Protein 5Z9O (pdb70)

B-factor: mean 49.17, std 25.14, range [20.51, 540.64]

Foldseek 3Di:
DDPPLVCQAVLQQFPAKEKEQECVRDIDIRDDDDHQKYKYQVDDQDLVQQQQAVCARVLLCLLVVRMDMDHFLLNSLLGRLQGCRHSVHDNSRHVDADDDDDVQLCQQADVLSDPAFFAADPVRQAPRVVRNLVVLLLQVLQQVDDAAFEEEEEACALPSNVVCCVVPVNYQYEYEDLDPVSQVSLVCCVPVPVSVRRYDYDNDDLLPPDQAAGLEYEYGADLQQQALVCLLVVLLSVLSRYDAQGKYKYKFKEFQVAKDDRPNCCVYPRPNGIHGHPVSNCVSNVSSQKDFQDKDWDLLSRLSSLVSSLVSLVVCVVVVCVVPPSSVSSSVNSVSSSVSSCSVNSRMIMMITIITNDDHQVVHDPDCPSSDD/DVLVCQAVLQQFPAKEKEQECVRDIDIRHDDDHQKYKYQVDDQDLVQQQQAVCARVLLCLLVVRMDMDHFLLNSLLGRLQGCRHSVHDNSRHNHAVQFDDDDVQLCQQADVQSDPAFFADDPVRDAPRVVRNLVVLLLQVLQQVDDAAFEEEEEACALPSNVVCCVPPVNHQYEYEHLDPVSQVSVVCCVPVPVSVRRYDYDNDDLLPPDQAAGLEYEYGADLQQQALVCLLVVLLSVLRRYDAQGKYKYKFKEFQVAKGDRRNCCVHPRPNGIHGHPVSNVVSNVSSQKDFQDKDWDLLRRLSSLVSSLVSLVVCVVVVCVSTPSSVSSSVNSVSSSVSSCSVNSRMIMMITIITNDPHQVVHDPDCPSSD

Secondary structure (DSSP, 8-state):
--HHHHHHHHHTS-SS-EEEE-TTS-EEEESSS--S-EEEESSPPPHHHHHH-HHHHHHHHHHTTSEEEES-HHHHHHHHHT-TTSTTT-GGG--------HHHHHHHS-TT---S-----TT-SS-HHHHHHHHHHHHHHHT---TT-EEEEES-TTSHHHHHHHHHH--EEEEEES-HHHHTTTHHHHHHS-GGGTEEEEES-TT--TT--EEEEEEES-GGGT-GGGHHHHHHHHHHHEEEEEEEEEEEEEBTT--B--HHHHHHT-TT--B-BHHHHHHHHHHTT-EEEEEEE-HHHHHHHHHHHHHHHHHTHHHHHHHS-HHHHHHHHHHHHHHHHHHHTTSSEEEEEEEESSSTTTTS-SSGGGG--/-HHHHHHHHTS-SS-EEEE-TTS-EEEESSS--S-EEEESSPPPHHHHHH-HHHHHHHHHHTTSEEEES-HHHHHHHHHT-TTSTTT-GGG-S--------HHHHHHHS-TT---S-----TT-SS-HHHHHHHHHHHHHHHT---TT-EEEEES-TTSHHHHHHHHHH--EEEEEES-HHHHTTTHHHHHHSS-TTTEEEEES-TT--TT--EEEEEEES-GGGT-GGGHHHHHHHHHHHEEEEEEEEEEEEEBTT--B--HHHHHHT-TT--B-BHHHHHHHHHHTT-EEEEEEE-HHHHHHHHHHHHHHHHHTHHHHHHHS-HHHHHHHHHHHHHHHHHHHTTSSEEEEEEEESSSTTTTS-SSGGGG-

InterPro domains:
  IPR003333 Cyclopropane mycolic acid synthase [PIRSF003085] (21-379)
  IPR029063 S-adenosyl-L-methionine-dependent methyltransferase superfamily [G3DSA:3.40.50.150] (97-375)
  IPR029063 S-adenosyl-L-methionine-dependent methyltransferase superfamily [SSF53335] (113-375)
  IPR050723 Cyclopropane Fatty Acid Synthase/Methyltransferase [PTHR43667] (46-376)
  IPR057206 Domain of unknown function DUF7884 [PF25371] (6-93)

Structure (mmCIF, N/CA/C/O backbone):
data_5Z9O
#
_entry.id   5Z9O
#
_cell.length_a   120.982
_cell.length_b   120.982
_cell.length_c   163.487
_cell.angle_alpha   90.00
_cell.angle_beta   90.00
_cell.angle_gamma   120.00
#
_symmetry.space_group_name_H-M   'P 61'
#
loop_
_entity.id
_entity.type
_entity.pdbx_description
1 polymer 'Cyclopropane-fatty-acyl-phospholipid synthase'
2 non-polymer 'CARBONATE ION'
3 non-polymer L-ALPHA-PHOSPHATIDYL-BETA-OLEOYL-GAMMA-PALMITOYL-PHOSPHATIDYLETHANOLAMINE
4 water water
#
loop_
_atom_site.group_PDB
_atom_site.id
_atom_site.type_symbol
_atom_site.label_atom_id
_atom_site.label_alt_id
_atom_site.label_comp_id
_atom_site.label_asym_id
_atom_site.label_entity_id
_atom_site.label_seq_id
_atom_site.pdbx_PDB_ins_code
_atom_site.Cartn_x
_atom_site.Cartn_y
_atom_site.Cartn_z
_atom_site.occupancy
_atom_site.B_iso_or_equiv
_atom_site.auth_seq_id
_atom_site.auth_comp_id
_atom_site.auth_asym_id
_atom_site.auth_atom_id
_atom_site.pdbx_PDB_model_num
ATOM 1 N N . LEU A 1 2 ? 56.323 26.076 25.615 1.00 81.47 2 LEU A N 1
ATOM 2 C CA . LEU A 1 2 ? 55.547 25.788 24.384 1.00 87.31 2 LEU A CA 1
ATOM 3 C C . LEU A 1 2 ? 56.503 25.501 23.213 1.00 89.55 2 LEU A C 1
ATOM 4 O O . LEU A 1 2 ? 57.127 24.430 23.177 1.00 111.44 2 LEU A O 1
ATOM 9 N N . GLU A 1 3 ? 56.636 26.446 22.279 1.00 62.17 3 GLU A N 1
ATOM 10 C CA . GLU A 1 3 ? 57.492 26.271 21.134 1.00 57.32 3 GLU A CA 1
ATOM 11 C C . GLU A 1 3 ? 58.316 27.495 20.803 1.00 56.55 3 GLU A C 1
ATOM 12 O O . GLU A 1 3 ? 57.855 28.556 20.327 1.00 54.92 3 GLU A O 1
ATOM 18 N N . LYS A 1 4 ? 59.583 27.302 21.068 1.00 55.04 4 LYS A N 1
ATOM 19 C CA . LYS A 1 4 ? 60.605 28.167 20.564 1.00 53.69 4 LYS A CA 1
ATOM 20 C C . LYS A 1 4 ? 60.573 28.224 19.030 1.00 50.67 4 LYS A C 1
ATOM 21 O O . LYS A 1 4 ? 60.851 29.269 18.448 1.00 49.03 4 LYS A O 1
ATOM 27 N N . THR A 1 5 ? 60.214 27.111 18.395 1.00 46.85 5 THR A N 1
ATOM 28 C CA . THR A 1 5 ? 60.050 27.039 16.939 1.00 48.73 5 THR A CA 1
ATOM 29 C C . THR A 1 5 ? 58.960 27.973 16.440 1.00 46.24 5 THR A C 1
ATOM 30 O O . THR A 1 5 ? 59.145 28.633 15.411 1.00 48.22 5 THR A O 1
ATOM 34 N N . PHE A 1 6 ? 57.835 28.003 17.160 1.00 43.21 6 PHE A N 1
ATOM 35 C CA . PHE A 1 6 ? 56.701 28.826 16.781 1.00 41.13 6 PHE A CA 1
ATOM 36 C C . PHE A 1 6 ? 57.033 30.305 16.976 1.00 40.52 6 PHE A C 1
ATOM 37 O O . PHE A 1 6 ? 56.705 31.115 16.093 1.00 37.73 6 PHE A O 1
ATOM 45 N N . TYR A 1 7 ? 57.686 30.635 18.092 1.00 33.69 7 TYR A N 1
ATOM 46 C CA . TYR A 1 7 ? 58.103 32.002 18.329 1.00 35.22 7 TYR A CA 1
ATOM 47 C C . TYR A 1 7 ? 59.149 32.511 17.324 1.00 37.62 7 TYR A C 1
ATOM 48 O O . TYR A 1 7 ? 59.075 33.666 16.887 1.00 37.13 7 TYR A O 1
ATOM 57 N N . LYS A 1 8 ? 60.110 31.654 16.973 1.00 40.02 8 LYS A N 1
ATOM 58 C CA . LYS A 1 8 ? 61.135 31.993 15.991 1.00 43.65 8 LYS A CA 1
ATOM 59 C C . LYS A 1 8 ? 60.476 32.217 14.624 1.00 42.33 8 LYS A C 1
ATOM 60 O O . LYS A 1 8 ? 60.795 33.198 13.929 1.00 38.66 8 LYS A O 1
ATOM 66 N N . MET A 1 9 ? 59.543 31.333 14.262 1.00 42.52 9 MET A N 1
ATOM 67 C CA . MET A 1 9 ? 58.816 31.466 12.998 1.00 43.58 9 MET A CA 1
ATOM 68 C C . MET A 1 9 ? 58.123 32.827 12.953 1.00 43.02 9 MET A C 1
ATOM 69 O O . MET A 1 9 ? 58.227 33.535 11.967 1.00 47.25 9 MET A O 1
ATOM 74 N N . MET A 1 10 ? 57.456 33.195 14.044 1.00 39.34 10 MET A N 1
ATOM 75 C CA . MET A 1 10 ? 56.702 34.421 14.110 1.00 35.78 10 MET A CA 1
ATOM 76 C C . MET A 1 10 ? 57.620 35.662 14.102 1.00 37.39 10 MET A C 1
ATOM 77 O O . MET A 1 10 ? 57.446 36.564 13.261 1.00 38.03 10 MET A O 1
ATOM 82 N N . LEU A 1 11 ? 58.595 35.697 15.012 1.00 32.90 11 LEU A N 1
ATOM 83 C CA . LEU A 1 11 ? 59.392 36.893 15.222 1.00 29.23 11 LEU A CA 1
ATOM 84 C C . LEU A 1 11 ? 60.446 37.085 14.152 1.00 29.33 11 LEU A C 1
ATOM 85 O O . LEU A 1 11 ? 60.755 38.218 13.774 1.00 31.50 11 LEU A O 1
ATOM 90 N N . SER A 1 12 ? 60.987 35.997 13.631 1.00 28.25 12 SER A N 1
ATOM 91 C CA . SER A 1 12 ? 62.038 36.145 12.633 1.00 29.22 12 SER A CA 1
ATOM 92 C C . SER A 1 12 ? 61.493 36.538 11.251 1.00 30.27 12 SER A C 1
ATOM 93 O O . SER A 1 12 ? 62.272 36.901 10.366 1.00 28.95 12 SER A O 1
ATOM 96 N N . LYS A 1 13 ? 60.174 36.469 11.072 1.00 32.22 13 LYS A N 1
ATOM 97 C CA . LYS A 1 13 ? 59.561 36.812 9.781 1.00 36.49 13 LYS A CA 1
ATOM 98 C C . LYS A 1 13 ? 58.747 38.130 9.915 1.00 35.83 13 LYS A C 1
ATOM 99 O O . LYS A 1 13 ? 58.113 38.592 8.957 1.00 36.48 13 LYS A O 1
ATOM 105 N N . SER A 1 14 ? 58.792 38.739 11.099 1.00 31.91 14 SER A N 1
ATOM 106 C CA . SER A 1 14 ? 57.957 39.890 11.418 1.00 32.64 14 SER A CA 1
ATOM 107 C C . SER A 1 14 ? 58.508 41.280 11.102 1.00 33.00 14 SER A C 1
ATOM 108 O O . SER A 1 14 ? 57.729 42.223 10.975 1.00 33.19 14 SER A O 1
ATOM 111 N N . PHE A 1 15 ? 59.826 41.438 11.012 1.00 31.76 15 PHE A N 1
ATOM 112 C CA . PHE A 1 15 ? 60.397 42.790 10.966 1.00 30.02 15 PHE A CA 1
ATOM 113 C C . PHE A 1 15 ? 61.368 42.987 9.816 1.00 30.01 15 PHE A C 1
ATOM 114 O O . PHE A 1 15 ? 62.123 42.083 9.511 1.00 31.38 15 PHE A O 1
ATOM 122 N N . PRO A 1 16 ? 61.336 44.157 9.154 1.00 28.85 16 PRO A N 1
ATOM 123 C CA . PRO A 1 16 ? 62.304 44.358 8.076 1.00 29.47 16 PRO A CA 1
ATOM 124 C C . PRO A 1 16 ? 63.652 44.899 8.579 1.00 30.93 16 PRO A C 1
ATOM 125 O O . PRO A 1 16 ? 64.460 45.394 7.796 1.00 38.07 16 PRO A O 1
ATOM 129 N N .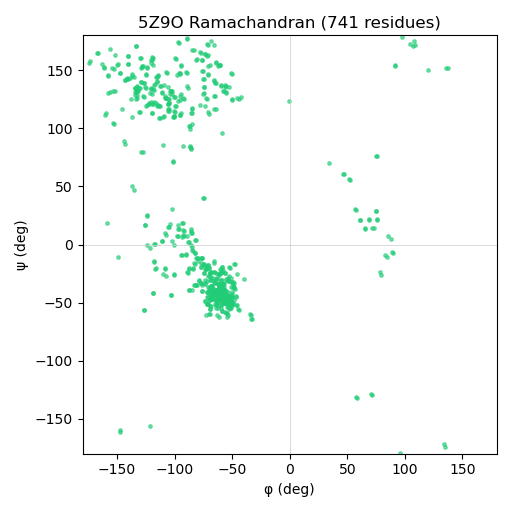 PHE A 1 17 ? 63.866 44.854 9.880 1.00 29.10 17 PHE A N 1
ATOM 130 C CA . PHE A 1 17 ? 65.088 45.353 10.489 1.00 30.10 17 PHE A CA 1
ATOM 131 C C . PHE A 1 17 ? 65.482 44.384 11.610 1.00 29.62 17 PHE A C 1
ATOM 132 O O . PHE A 1 17 ? 64.659 43.590 12.034 1.00 30.38 17 PHE A O 1
ATOM 140 N N . PRO A 1 18 ? 66.745 44.428 12.080 1.00 31.27 18 PRO A N 1
ATOM 141 C CA . PRO A 1 18 ? 67.088 43.462 13.130 1.00 32.42 18 PRO A CA 1
ATOM 142 C C . PRO A 1 18 ? 66.399 43.822 14.445 1.00 33.56 18 PRO A C 1
ATOM 143 O O . PRO A 1 18 ? 66.211 45.004 14.726 1.00 35.49 18 PRO A O 1
ATOM 147 N N . VAL A 1 19 ? 66.023 42.804 15.210 1.00 31.91 19 VAL A N 1
ATOM 148 C CA . VAL A 1 19 ? 65.311 42.966 16.467 1.00 33.21 19 VAL A CA 1
ATOM 149 C C . VAL A 1 19 ? 65.924 41.960 17.464 1.00 35.34 19 VAL A C 1
ATOM 150 O O . VAL A 1 19 ? 66.349 40.856 17.064 1.00 35.80 19 VAL A O 1
ATOM 154 N N . GLU A 1 20 ? 66.046 42.345 18.733 1.00 33.57 20 GLU A N 1
ATOM 155 C CA . GLU A 1 20 ? 66.484 41.387 19.739 1.00 33.22 20 GLU A CA 1
ATOM 156 C C . GLU A 1 20 ? 65.312 40.885 20.587 1.00 32.28 20 GLU A C 1
ATOM 157 O O . GLU A 1 20 ? 64.514 41.685 21.088 1.00 32.28 20 GLU A O 1
ATOM 163 N N . VAL A 1 21 ? 65.236 39.570 20.755 1.00 30.93 21 VAL A N 1
ATOM 164 C CA . VAL A 1 21 ? 64.200 38.929 21.570 1.00 31.56 21 VAL A CA 1
ATOM 165 C C . VAL A 1 21 ? 64.812 38.182 22.751 1.00 32.63 21 VAL A C 1
ATOM 166 O O . VAL A 1 21 ? 65.646 37.294 22.562 1.00 35.31 21 VAL A O 1
ATOM 170 N N . THR A 1 22 ? 64.395 38.535 23.963 1.00 31.33 22 THR A N 1
ATOM 171 C CA . THR A 1 22 ? 64.735 37.798 25.180 1.00 29.81 22 THR A CA 1
ATOM 172 C C . THR A 1 22 ? 63.500 37.035 25.597 1.00 31.90 22 THR A C 1
ATOM 173 O O . THR A 1 22 ? 62.431 37.627 25.750 1.00 36.67 22 THR A O 1
ATOM 177 N N . TYR A 1 23 ? 63.627 35.722 25.773 1.00 32.74 23 TYR A N 1
ATOM 178 C CA . TYR A 1 23 ? 62.462 34.893 26.123 1.00 34.16 23 TYR A CA 1
ATOM 179 C C . TYR A 1 23 ? 62.221 34.761 27.654 1.00 35.73 23 TYR A C 1
ATOM 180 O O . TYR A 1 23 ? 62.979 35.309 28.468 1.00 36.01 23 TYR A O 1
ATOM 189 N N . TRP A 1 24 ? 61.158 34.055 28.035 1.00 34.74 24 TRP A N 1
ATOM 190 C CA . TRP A 1 24 ? 60.745 33.894 29.447 1.00 36.47 24 TRP A CA 1
ATOM 191 C C . TRP A 1 24 ? 61.731 33.038 30.239 1.00 38.39 24 TRP A C 1
ATOM 192 O O . TRP A 1 24 ? 61.787 33.141 31.452 1.00 37.96 24 TRP A O 1
ATOM 203 N N . ASP A 1 25 ? 62.495 32.188 29.555 1.00 41.37 25 ASP A N 1
ATOM 204 C CA . ASP A 1 25 ? 63.549 31.430 30.216 1.00 42.50 25 ASP A CA 1
ATOM 205 C C . ASP A 1 25 ? 64.875 32.213 30.296 1.00 43.25 25 ASP A C 1
ATOM 206 O O . ASP A 1 25 ? 65.895 31.641 30.638 1.00 47.41 25 ASP A O 1
ATOM 211 N N . GLY A 1 26 ? 64.869 33.498 29.963 1.00 39.69 26 GLY A N 1
ATOM 212 C CA . GLY A 1 26 ? 66.085 34.311 30.012 1.00 37.80 26 GLY A CA 1
ATOM 213 C C . GLY A 1 26 ? 67.007 34.274 28.803 1.00 38.85 26 GLY A C 1
ATOM 214 O O . GLY A 1 26 ? 67.946 35.072 28.731 1.00 39.75 26 GLY A O 1
ATOM 215 N N . LYS A 1 27 ? 66.773 33.349 27.864 1.00 41.78 27 LYS A N 1
ATOM 216 C CA . LYS A 1 27 ? 67.594 33.206 26.633 1.00 44.04 27 LYS A CA 1
ATOM 217 C C . LYS A 1 27 ? 67.297 34.289 25.567 1.00 46.65 27 LYS A C 1
ATOM 218 O O . LYS A 1 27 ? 66.160 34.761 25.444 1.00 49.40 27 LYS A O 1
ATOM 224 N N . SER A 1 28 ? 68.315 34.639 24.780 1.00 46.12 28 SER A N 1
ATOM 225 C CA . SER A 1 28 ? 68.247 35.713 23.790 1.00 44.60 28 SER A CA 1
ATOM 226 C C . SER A 1 28 ? 68.707 35.321 22.413 1.00 47.68 28 SER A C 1
ATOM 227 O O . SER A 1 28 ? 69.538 34.430 22.262 1.00 56.10 28 SER A O 1
ATOM 230 N N . GLU A 1 29 ? 68.162 35.999 21.410 1.00 45.83 29 GLU A N 1
ATOM 231 C CA . GLU A 1 29 ? 68.560 35.830 20.027 1.00 45.09 29 GLU A CA 1
ATOM 232 C C . GLU A 1 29 ? 68.359 37.168 19.350 1.00 43.51 29 GLU A C 1
ATOM 233 O O . GLU A 1 29 ? 67.540 37.991 19.787 1.00 43.10 29 GLU A O 1
ATOM 239 N N . VAL A 1 30 ? 69.109 37.386 18.277 1.00 39.99 30 VAL A N 1
ATOM 240 C CA . VAL A 1 30 ? 68.871 38.510 17.387 1.00 37.46 30 VAL A CA 1
ATOM 241 C C . VAL A 1 30 ? 68.356 37.944 16.076 1.00 36.83 30 VAL A C 1
ATOM 242 O O . VAL A 1 30 ? 68.914 36.982 15.570 1.00 43.20 30 VAL A O 1
ATOM 246 N N . TYR A 1 31 ? 67.257 3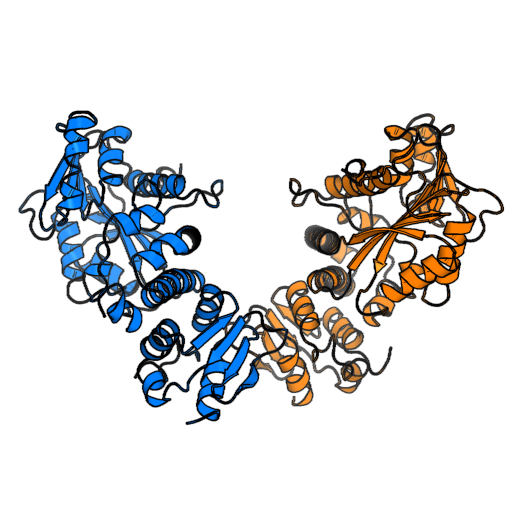8.486 15.568 1.00 34.15 31 TYR A N 1
ATOM 247 C CA . TYR A 1 31 ? 66.774 38.094 14.249 1.00 33.68 31 TYR A CA 1
ATOM 248 C C . TYR A 1 31 ? 67.095 39.213 13.278 1.00 33.95 31 TYR A C 1
ATOM 249 O O . TYR A 1 31 ? 66.669 40.362 13.497 1.00 40.86 31 TYR A O 1
ATOM 258 N N . GLY A 1 32 ? 67.852 38.877 12.233 1.00 29.36 32 GLY A N 1
ATOM 259 C CA . GLY A 1 32 ? 68.293 39.824 11.224 1.00 29.47 32 GLY A CA 1
ATOM 260 C C . GLY A 1 32 ? 69.756 40.218 11.349 1.00 31.46 32 GLY A C 1
ATOM 261 O O . GLY A 1 32 ? 70.422 39.866 12.320 1.00 35.17 32 GLY A O 1
ATOM 262 N N . ASN A 1 33 ? 70.247 40.951 10.366 1.00 30.78 33 ASN A N 1
ATOM 263 C CA . ASN A 1 33 ? 71.593 41.492 10.361 1.00 30.87 33 ASN A CA 1
ATOM 264 C C . ASN A 1 33 ? 71.628 42.940 10.902 1.00 33.94 33 ASN A C 1
ATOM 265 O O . ASN A 1 33 ? 70.650 43.671 10.820 1.00 33.46 33 ASN A O 1
ATOM 270 N N . GLY A 1 34 ? 72.764 43.359 11.446 1.00 32.86 34 GLY A N 1
ATOM 271 C CA . GLY A 1 34 ? 72.899 44.700 11.959 1.00 30.25 34 GLY A CA 1
ATOM 272 C C . GLY A 1 34 ? 72.682 44.709 13.452 1.00 32.75 34 GLY A C 1
ATOM 273 O O . GLY A 1 34 ? 72.395 43.692 14.095 1.00 33.02 34 GLY A O 1
ATOM 274 N N . THR A 1 35 ? 72.813 45.873 14.042 1.00 34.79 35 THR A N 1
ATOM 275 C CA . THR A 1 35 ? 72.593 45.931 15.477 1.00 39.15 35 THR A CA 1
ATOM 276 C C . THR A 1 35 ? 71.116 46.372 15.794 1.00 36.95 35 THR A C 1
ATOM 277 O O . THR A 1 35 ? 70.648 47.406 15.290 1.00 33.90 35 THR A O 1
ATOM 281 N N . PRO A 1 36 ? 70.383 45.564 16.580 1.00 33.71 36 PRO A N 1
ATOM 282 C CA . PRO A 1 36 ? 68.948 45.780 16.882 1.00 33.94 36 PRO A CA 1
ATOM 283 C C . PRO A 1 36 ? 68.646 47.161 17.473 1.00 37.14 36 PRO A C 1
ATOM 284 O O . PRO A 1 36 ? 69.332 47.599 18.409 1.00 38.55 36 PRO A O 1
ATOM 288 N N . GLU A 1 37 ? 67.655 47.865 16.938 1.00 37.15 37 GLU A N 1
ATOM 289 C CA . GLU A 1 37 ? 67.255 49.118 17.569 1.00 39.58 37 GLU A CA 1
ATOM 290 C C . GLU A 1 37 ? 66.087 48.918 18.549 1.00 38.15 37 GLU A C 1
ATOM 291 O O . GLU A 1 37 ? 65.717 49.830 19.295 1.00 41.38 37 GLU A O 1
ATOM 297 N N . ILE A 1 38 ? 65.511 47.726 18.540 1.00 32.19 38 ILE A N 1
ATOM 298 C CA . ILE A 1 38 ? 64.343 47.431 19.334 1.00 31.26 38 ILE A CA 1
ATOM 299 C C . ILE A 1 38 ? 64.650 46.109 20.012 1.00 31.04 38 ILE A C 1
ATOM 300 O O . ILE A 1 38 ? 65.150 45.168 19.365 1.00 32.32 38 ILE A O 1
ATOM 305 N N . HIS A 1 39 ? 64.345 46.033 21.305 1.00 32.07 39 HIS A N 1
ATOM 306 C CA . HIS A 1 39 ? 64.560 44.827 22.091 1.00 30.34 39 HIS A CA 1
ATOM 307 C C . HIS A 1 39 ? 63.238 44.393 22.744 1.00 29.85 39 HIS A C 1
ATOM 308 O O . HIS A 1 39 ? 62.630 45.154 23.500 1.00 32.88 39 HIS A O 1
ATOM 315 N N . ILE A 1 40 ? 62.784 43.188 22.423 1.00 28.24 40 ILE A N 1
ATOM 316 C CA . ILE A 1 40 ? 61.502 42.669 22.909 1.00 28.43 40 ILE A CA 1
ATOM 317 C C . ILE A 1 40 ? 61.808 41.615 23.945 1.00 30.44 40 ILE A C 1
ATOM 318 O O . ILE A 1 40 ? 62.533 40.661 23.672 1.00 35.98 40 ILE A O 1
ATOM 323 N N . THR A 1 41 ? 61.228 41.762 25.124 1.00 31.06 41 THR A N 1
ATOM 324 C CA . THR A 1 41 ? 61.383 40.803 26.198 1.00 31.55 41 THR A CA 1
ATOM 325 C C . THR A 1 41 ? 60.030 40.204 26.588 1.00 33.75 41 THR A C 1
ATOM 326 O O . THR A 1 41 ? 59.112 40.929 26.981 1.00 35.81 41 THR A O 1
ATOM 330 N N . PHE A 1 42 ? 59.922 38.889 26.475 1.00 32.84 42 PHE A N 1
ATOM 331 C CA . PHE A 1 42 ? 58.836 38.170 27.093 1.00 35.01 42 PHE A CA 1
ATOM 332 C C . PHE A 1 42 ? 59.184 37.802 28.540 1.00 35.95 42 PHE A C 1
ATOM 333 O O . PHE A 1 42 ? 59.942 36.872 28.787 1.00 32.76 42 PHE A O 1
ATOM 341 N N . ASN A 1 43 ? 58.647 38.555 29.497 1.00 37.95 43 ASN A N 1
ATOM 342 C CA . ASN A 1 43 ? 58.725 38.180 30.934 1.00 38.92 43 ASN A CA 1
ATOM 343 C C . ASN A 1 43 ? 57.932 36.904 31.251 1.00 39.89 43 ASN A C 1
ATOM 344 O O . ASN A 1 43 ? 58.126 36.312 32.283 1.00 38.72 43 ASN A O 1
ATOM 349 N N . GLU A 1 44 ? 57.055 36.496 30.344 1.00 45.81 44 GLU A N 1
ATOM 350 C CA . GLU A 1 44 ? 56.197 35.328 30.515 1.00 48.21 44 GLU A CA 1
ATOM 351 C C . GLU A 1 44 ? 55.850 34.760 29.179 1.00 47.39 44 GLU A C 1
ATOM 352 O O . GLU A 1 44 ? 55.748 35.489 28.205 1.00 45.93 44 GLU A O 1
ATOM 358 N N . LYS A 1 45 ? 55.622 33.454 29.142 1.00 49.31 45 LYS A N 1
ATOM 359 C CA . LYS A 1 45 ? 55.224 32.774 27.921 1.00 44.39 45 LYS A CA 1
ATOM 360 C C . LYS A 1 45 ? 53.759 33.082 27.608 1.00 41.16 45 LYS A C 1
ATOM 361 O O . LYS A 1 45 ? 52.909 32.997 28.486 1.00 38.95 45 LYS A O 1
ATOM 367 N N . ILE A 1 46 ? 53.478 33.490 26.369 1.00 39.74 46 ILE A N 1
ATOM 368 C CA . ILE A 1 46 ? 52.099 33.696 25.938 1.00 36.46 46 ILE A CA 1
ATOM 369 C C . ILE A 1 46 ? 51.820 32.430 25.172 1.00 35.54 46 ILE A C 1
ATOM 370 O O . ILE A 1 46 ? 52.585 32.084 24.285 1.00 32.71 46 ILE A O 1
ATOM 375 N N . PRO A 1 47 ? 50.728 31.725 25.512 1.00 36.51 47 PRO A N 1
ATOM 376 C CA . PRO A 1 47 ? 50.408 30.464 24.816 1.00 35.63 47 PRO A CA 1
ATOM 377 C C . PRO A 1 47 ? 50.304 30.643 23.288 1.00 35.71 47 PRO A C 1
ATOM 378 O O . PRO A 1 47 ? 49.717 31.615 22.844 1.00 37.50 47 PRO A O 1
ATOM 382 N N . MET A 1 48 ? 50.884 29.726 22.511 1.00 36.68 48 MET A N 1
ATOM 383 C CA . MET A 1 48 ? 50.843 29.756 21.054 1.00 40.60 48 MET A CA 1
ATOM 384 C C . MET A 1 48 ? 49.411 29.921 20.551 1.00 43.82 48 MET A C 1
ATOM 385 O O . MET A 1 48 ? 49.127 30.792 19.709 1.00 44.10 48 MET A O 1
ATOM 390 N N . SER A 1 49 ? 48.526 29.077 21.082 1.00 40.49 49 SER A N 1
ATOM 391 C CA . SER A 1 49 ? 47.147 29.039 20.648 1.00 42.83 49 SER A CA 1
ATOM 392 C C . SER A 1 49 ? 46.453 30.401 20.816 1.00 43.57 49 SER A C 1
ATOM 393 O O . SER A 1 49 ? 45.615 30.750 19.992 1.00 46.53 49 SER A O 1
ATOM 396 N N . ASP A 1 50 ? 46.823 31.164 21.853 1.00 40.65 50 ASP A N 1
ATOM 397 C CA . ASP A 1 50 ? 46.311 32.536 22.047 1.00 42.93 50 ASP A CA 1
ATOM 398 C C . ASP A 1 50 ? 46.784 33.518 20.952 1.00 41.38 50 ASP A C 1
ATOM 399 O O . ASP A 1 50 ? 46.021 34.389 20.492 1.00 36.85 50 ASP A O 1
ATOM 404 N N . ILE A 1 51 ? 48.051 33.371 20.567 1.00 38.46 51 ILE A N 1
ATOM 405 C CA . ILE A 1 51 ? 48.692 34.216 19.565 1.00 38.46 51 ILE A CA 1
ATOM 406 C C . ILE A 1 51 ? 48.096 33.844 18.205 1.00 42.30 51 ILE A C 1
ATOM 407 O O . ILE A 1 51 ? 47.793 34.706 17.376 1.00 44.58 51 ILE A O 1
ATOM 412 N N . THR A 1 52 ? 47.912 32.544 18.010 1.00 45.80 52 THR A N 1
ATOM 413 C CA . THR A 1 52 ? 47.384 31.986 16.791 1.00 42.45 52 THR A CA 1
ATOM 414 C C . THR A 1 52 ? 45.957 32.432 16.472 1.00 43.78 52 THR A C 1
ATOM 415 O O . THR A 1 52 ? 45.622 32.608 15.310 1.00 50.30 52 THR A O 1
ATOM 419 N N . LYS A 1 53 ? 45.128 32.648 17.477 1.00 44.77 53 LYS A N 1
ATOM 420 C CA . LYS A 1 53 ? 43.780 33.075 17.175 1.00 49.30 53 LYS A CA 1
ATOM 421 C C . LYS A 1 53 ? 43.588 34.579 17.039 1.00 49.28 53 LYS A C 1
ATOM 422 O O . LYS A 1 53 ? 42.836 35.040 16.175 1.00 53.30 53 LYS A O 1
ATOM 428 N N . ASN A 1 54 ? 44.262 35.344 17.884 1.00 45.30 54 ASN A N 1
ATOM 429 C CA . ASN A 1 54 ? 44.464 36.759 17.608 1.00 41.53 54 ASN A CA 1
ATOM 430 C C . ASN A 1 54 ? 45.728 37.306 18.257 1.00 39.61 54 ASN A C 1
ATOM 431 O O . ASN A 1 54 ? 45.749 37.587 19.487 1.00 39.29 54 ASN A O 1
ATOM 436 N N . ALA A 1 55 ? 46.756 37.487 17.425 1.00 35.04 55 ALA A N 1
ATOM 437 C CA . ALA A 1 55 ? 48.021 38.055 17.901 1.00 35.82 55 ALA A CA 1
ATOM 438 C C . ALA A 1 55 ? 47.883 39.459 18.499 1.00 35.20 55 ALA A C 1
ATOM 439 O O . ALA A 1 55 ? 48.508 39.754 19.519 1.00 39.03 55 ALA A O 1
ATOM 441 N N . SER A 1 56 ? 47.030 40.295 17.904 1.00 34.69 56 SER A N 1
ATOM 442 C CA . SER A 1 56 ? 46.812 41.665 18.393 1.00 33.63 56 SER A CA 1
ATOM 443 C C . SER A 1 56 ? 46.299 41.637 19.803 1.00 32.43 56 SER A C 1
ATOM 444 O O . SER A 1 56 ? 46.766 42.365 20.653 1.00 34.61 56 SER A O 1
ATOM 447 N N . LEU A 1 57 ? 45.315 40.797 20.038 1.00 33.34 57 LEU A N 1
ATOM 448 C CA . LEU A 1 57 ? 44.662 40.703 21.328 1.00 33.64 57 LEU A CA 1
ATOM 449 C C . LEU A 1 57 ? 45.643 40.099 22.331 1.00 34.27 57 LEU A C 1
ATOM 450 O O . LEU A 1 57 ? 45.964 40.750 23.325 1.00 30.98 57 LEU A O 1
ATOM 455 N N . ALA A 1 58 ? 46.173 38.912 22.009 1.00 32.38 58 ALA A N 1
ATOM 456 C CA . ALA A 1 58 ? 47.147 38.209 22.837 1.00 32.50 58 ALA A CA 1
ATOM 457 C C . ALA A 1 58 ? 48.379 39.079 23.193 1.00 35.40 58 ALA A C 1
ATOM 458 O O . ALA A 1 58 ? 48.628 39.344 24.382 1.00 39.33 58 ALA A O 1
ATOM 460 N N . LEU A 1 59 ? 49.112 39.532 22.171 1.00 30.36 59 LEU A N 1
ATOM 461 C CA . LEU A 1 59 ? 50.321 40.281 22.398 1.00 30.55 59 LEU A CA 1
ATOM 462 C C . LEU A 1 59 ? 50.007 41.658 23.010 1.00 31.33 59 LEU A C 1
ATOM 463 O O . LEU A 1 59 ? 50.743 42.159 23.884 1.00 32.81 59 LEU A O 1
ATOM 468 N N . GLY A 1 60 ? 48.895 42.238 22.575 1.00 29.07 60 GLY A N 1
ATOM 469 C CA . GLY A 1 60 ? 48.454 43.541 23.050 1.00 30.05 60 GLY A CA 1
ATOM 470 C C . GLY A 1 60 ? 48.120 43.548 24.536 1.00 33.05 60 GLY A C 1
ATOM 471 O O . GLY A 1 60 ? 48.586 44.451 25.255 1.00 32.64 60 GLY A O 1
ATOM 472 N N . GLU A 1 61 ? 47.332 42.562 25.014 1.00 34.35 61 GLU A N 1
ATOM 473 C CA . GLU A 1 61 ? 47.058 42.492 26.467 1.00 37.74 61 GLU A CA 1
ATOM 474 C C . GLU A 1 61 ? 48.326 42.138 27.222 1.00 35.55 61 GLU A C 1
ATOM 475 O O . GLU A 1 61 ? 48.589 42.741 28.278 1.00 34.69 61 GLU A O 1
ATOM 481 N N . ALA A 1 62 ? 49.104 41.192 26.679 1.00 31.62 62 ALA A N 1
ATOM 482 C CA . ALA A 1 62 ? 50.388 40.815 27.279 1.00 30.90 62 ALA A CA 1
ATOM 483 C C . ALA A 1 62 ? 51.219 42.069 27.523 1.00 33.05 62 ALA A C 1
ATOM 484 O O . ALA A 1 62 ? 51.706 42.276 28.653 1.00 33.41 62 ALA A O 1
ATOM 486 N N . TYR A 1 63 ? 51.329 42.927 26.497 1.00 31.85 63 TYR A N 1
ATOM 487 C CA . TYR A 1 63 ? 52.105 44.139 26.633 1.00 33.19 63 TYR A CA 1
ATOM 488 C C . TYR A 1 63 ? 51.546 45.067 27.728 1.00 37.24 63 TYR A C 1
ATOM 489 O O . TYR A 1 63 ? 52.325 45.678 28.514 1.00 40.94 63 TYR A O 1
ATOM 498 N N . MET A 1 64 ? 50.214 45.184 27.767 1.00 36.87 64 MET A N 1
ATOM 499 C CA . MET A 1 64 ? 49.525 46.001 28.780 1.00 37.30 64 MET A CA 1
ATOM 500 C C . MET A 1 64 ? 49.789 45.495 30.208 1.00 37.16 64 MET A C 1
ATOM 501 O O . MET A 1 64 ? 49.903 46.281 31.156 1.00 37.31 64 MET A O 1
ATOM 506 N N . ASP A 1 65 ? 49.878 44.171 30.330 1.00 35.27 65 ASP A N 1
ATOM 507 C CA . ASP A 1 65 ? 50.044 43.467 31.585 1.00 37.27 65 ASP A CA 1
ATOM 508 C C . ASP A 1 65 ? 51.509 43.439 32.062 1.00 41.34 65 ASP A C 1
ATOM 509 O O . ASP A 1 65 ? 51.842 42.812 33.084 1.00 40.69 65 ASP A O 1
ATOM 514 N N . LYS A 1 66 ? 52.376 44.117 31.313 1.00 40.88 66 LYS A N 1
ATOM 515 C CA . LYS A 1 66 ? 53.815 44.086 31.520 1.00 41.10 66 LYS A CA 1
ATOM 516 C C . LYS A 1 66 ? 54.440 42.675 31.371 1.00 39.91 66 LYS A C 1
ATOM 517 O O . LYS A 1 66 ? 55.536 42.450 31.846 1.00 41.51 66 LYS A O 1
ATOM 523 N N . LYS A 1 67 ? 53.759 41.755 30.687 1.00 35.52 67 LYS A N 1
ATOM 524 C CA . LYS A 1 67 ? 54.312 40.421 30.402 1.00 35.85 67 LYS A CA 1
ATOM 525 C C . LYS A 1 67 ? 55.196 40.406 29.165 1.00 38.97 67 LYS A C 1
ATOM 526 O O . LYS A 1 67 ? 55.971 39.466 28.977 1.00 43.15 67 LYS A O 1
ATOM 532 N N . ILE A 1 68 ? 55.028 41.411 28.305 1.00 35.77 68 ILE A N 1
ATOM 533 C CA . ILE A 1 68 ? 55.979 41.751 27.265 1.00 31.82 68 ILE A CA 1
ATOM 534 C C . ILE A 1 68 ? 56.458 43.159 27.590 1.00 32.67 68 ILE A C 1
ATOM 535 O O . ILE A 1 68 ? 55.656 44.055 27.906 1.00 29.36 68 ILE A O 1
ATOM 540 N N . GLU A 1 69 ? 57.774 43.345 27.538 1.00 36.94 69 GLU A N 1
ATOM 541 C CA . GLU A 1 69 ? 58.344 44.694 27.588 1.00 36.18 69 GLU A CA 1
ATOM 542 C C . GLU A 1 69 ? 59.125 44.983 26.328 1.00 36.20 69 GLU A C 1
ATOM 543 O O . GLU A 1 69 ? 59.588 44.055 25.637 1.00 36.90 69 GLU A O 1
ATOM 549 N N . ILE A 1 70 ? 59.229 46.272 26.013 1.00 33.29 70 ILE A N 1
ATOM 550 C CA . ILE A 1 70 ? 59.834 46.702 24.757 1.00 33.20 70 ILE A CA 1
ATOM 551 C C . ILE A 1 70 ? 60.811 47.804 25.075 1.00 31.53 70 ILE A C 1
ATOM 552 O O . ILE A 1 70 ? 60.433 48.725 25.762 1.00 32.96 70 ILE A O 1
ATOM 557 N N . GLN A 1 71 ? 62.051 47.701 24.599 1.00 34.42 71 GLN A N 1
ATOM 558 C CA . GLN A 1 71 ? 62.975 48.851 24.598 1.00 35.80 71 GLN A CA 1
ATOM 559 C C . GLN A 1 71 ? 63.112 49.271 23.177 1.00 32.99 71 GLN A C 1
ATOM 560 O O . GLN A 1 71 ? 63.455 48.447 22.316 1.00 34.21 71 GLN A O 1
ATOM 566 N N . GLY A 1 72 ? 62.853 50.551 22.927 1.00 30.22 72 GLY A N 1
ATOM 567 C CA . GLY A 1 72 ? 62.819 51.082 21.546 1.00 29.22 72 GLY A CA 1
ATOM 568 C C . GLY A 1 72 ? 61.388 51.416 21.135 1.00 28.29 72 GLY A C 1
ATOM 569 O O . GLY A 1 72 ? 60.449 51.101 21.851 1.00 27.28 72 GLY A O 1
ATOM 570 N N . SER A 1 73 ? 61.234 52.067 19.988 1.00 27.52 73 SER A N 1
ATOM 571 C CA . SER A 1 73 ? 59.975 52.606 19.535 1.00 27.87 73 SER A CA 1
ATOM 572 C C . SER A 1 73 ? 58.881 51.523 19.263 1.00 29.37 73 SER A C 1
ATOM 573 O O . SER A 1 73 ? 59.047 50.662 18.381 1.00 28.61 73 SER A O 1
ATOM 576 N N . ILE A 1 74 ? 57.781 51.572 20.026 1.00 29.52 74 ILE A N 1
ATOM 577 C CA . ILE A 1 74 ? 56.606 50.732 19.761 1.00 31.98 74 ILE A CA 1
ATOM 578 C C . ILE A 1 74 ? 56.134 51.006 18.321 1.00 30.10 74 ILE A C 1
ATOM 579 O O . ILE A 1 74 ? 55.846 50.065 17.570 1.00 29.68 74 ILE A O 1
ATOM 584 N N . GLN A 1 75 ? 56.046 52.289 17.966 1.00 28.71 75 GLN A N 1
ATOM 585 C CA . GLN A 1 75 ? 55.647 52.712 16.615 1.00 31.97 75 GLN A CA 1
ATOM 586 C C . GLN A 1 75 ? 56.504 52.032 15.539 1.00 32.31 75 GLN A C 1
ATOM 587 O O . GLN A 1 75 ? 55.968 51.462 14.587 1.00 31.61 75 GLN A O 1
ATOM 593 N N . GLU A 1 76 ? 57.828 52.081 15.706 1.00 32.28 76 GLU A N 1
ATOM 594 C CA . GLU A 1 76 ? 58.691 51.461 14.727 1.00 32.84 76 GLU A CA 1
ATOM 595 C C . GLU A 1 76 ? 58.515 49.936 14.724 1.00 30.93 76 GLU A C 1
ATOM 596 O O . GLU A 1 76 ? 58.489 49.317 13.654 1.00 29.39 76 GLU A O 1
ATOM 602 N N . LEU A 1 77 ? 58.363 49.345 15.902 1.00 28.51 77 LEU A N 1
ATOM 603 C CA . LEU A 1 77 ? 58.085 47.923 15.993 1.00 29.00 77 LEU A CA 1
ATOM 604 C C . LEU A 1 77 ? 56.864 47.572 15.123 1.00 29.48 77 LEU A C 1
ATOM 605 O O . LEU A 1 77 ? 56.954 46.687 14.260 1.00 28.56 77 LEU A O 1
ATOM 610 N N . ILE A 1 78 ? 55.747 48.278 15.338 1.00 27.49 78 ILE A N 1
ATOM 611 C CA . ILE A 1 78 ? 54.498 47.961 14.658 1.00 27.86 78 ILE A CA 1
ATOM 612 C C . ILE A 1 78 ? 54.618 48.271 13.145 1.00 29.21 78 ILE A C 1
ATOM 613 O O . ILE A 1 78 ? 54.228 47.442 12.295 1.00 30.71 78 ILE A O 1
ATOM 618 N N . ASN A 1 79 ? 55.177 49.441 12.813 1.00 27.59 79 ASN A N 1
ATOM 619 C CA . ASN A 1 79 ? 55.409 49.834 11.425 1.00 26.69 79 ASN A CA 1
ATOM 620 C C . ASN A 1 79 ? 56.132 48.705 10.703 1.00 27.52 79 ASN A C 1
ATOM 621 O O . ASN A 1 79 ? 55.738 48.306 9.611 1.00 25.36 79 ASN A O 1
ATOM 626 N N . GLY A 1 80 ? 57.160 48.151 11.370 1.00 30.39 80 GLY A N 1
ATOM 627 C CA . GLY A 1 80 ? 57.892 46.982 10.912 1.00 27.33 80 GLY A CA 1
ATOM 628 C C . GLY A 1 80 ? 56.983 45.809 10.595 1.00 25.73 80 GLY A C 1
ATOM 629 O O . GLY A 1 80 ? 57.013 45.290 9.485 1.00 27.57 80 GLY A O 1
ATOM 630 N N . ALA A 1 81 ? 56.173 45.409 11.572 1.00 25.06 81 ALA A N 1
ATOM 631 C CA . ALA A 1 81 ? 55.235 44.296 11.401 1.00 26.71 81 ALA A CA 1
ATOM 632 C C . ALA A 1 81 ? 54.276 44.473 10.236 1.00 27.81 81 ALA A C 1
ATOM 633 O O . ALA A 1 81 ? 54.031 43.525 9.504 1.00 32.11 81 ALA A O 1
ATOM 635 N N . TYR A 1 82 ? 53.781 45.691 10.022 1.00 28.11 82 TYR A N 1
ATOM 636 C CA . TYR A 1 82 ? 52.889 45.959 8.901 1.00 27.54 82 TYR A CA 1
ATOM 637 C C . TYR A 1 82 ? 53.561 45.911 7.508 1.00 31.27 82 TYR A C 1
ATOM 638 O O . TYR A 1 82 ? 52.890 45.743 6.465 1.00 32.45 82 TYR A O 1
ATOM 647 N N . GLN A 1 83 ? 54.877 46.059 7.479 1.00 31.57 83 GLN A N 1
ATOM 648 C CA . GLN A 1 83 ? 55.602 45.921 6.239 1.00 31.89 83 GLN A CA 1
ATOM 649 C C . GLN A 1 83 ? 55.878 44.470 5.857 1.00 33.22 83 GLN A C 1
ATOM 650 O O . GLN A 1 83 ? 56.311 44.242 4.731 1.00 31.99 83 GLN A O 1
ATOM 656 N N . SER A 1 84 ? 55.655 43.506 6.763 1.00 33.43 84 SER A N 1
ATOM 657 C CA . SER A 1 84 ? 55.955 42.084 6.471 1.00 36.37 84 SER A CA 1
ATOM 658 C C . SER A 1 84 ? 54.735 41.214 6.379 1.00 35.55 84 SER A C 1
ATOM 659 O O . SER A 1 84 ? 53.988 41.051 7.347 1.00 38.48 84 SER A O 1
ATOM 662 N N . ALA A 1 85 ? 54.557 40.623 5.207 1.00 36.48 85 ALA A N 1
ATOM 663 C CA . ALA A 1 85 ? 53.406 39.760 4.931 1.00 33.24 85 ALA A CA 1
ATOM 664 C C . ALA A 1 85 ? 53.249 38.627 5.939 1.00 31.13 85 ALA A C 1
ATOM 665 O O . ALA A 1 85 ? 52.117 38.252 6.248 1.00 33.94 85 ALA A O 1
ATOM 667 N N . ASP A 1 86 ? 54.358 38.148 6.494 1.00 33.21 86 ASP A N 1
ATOM 668 C CA . ASP A 1 86 ? 54.362 36.990 7.417 1.00 36.38 86 ASP A CA 1
ATOM 669 C C . ASP A 1 86 ? 54.362 37.328 8.907 1.00 34.52 86 ASP A C 1
ATOM 670 O O . ASP A 1 86 ? 54.598 36.448 9.737 1.00 37.27 86 ASP A O 1
ATOM 675 N N . SER A 1 87 ? 54.093 38.584 9.250 1.00 31.85 87 SER A N 1
ATOM 676 C CA . SER A 1 87 ? 54.244 39.073 10.621 1.00 30.68 87 SER A CA 1
ATOM 677 C C . SER A 1 87 ? 52.999 38.775 11.442 1.00 31.03 87 SER A C 1
ATOM 678 O O . SER A 1 87 ? 51.935 38.479 10.879 1.00 31.01 87 SER A O 1
ATOM 681 N N . PHE A 1 88 ? 53.108 38.924 12.764 1.00 29.85 88 PHE A N 1
ATOM 682 C CA . PHE A 1 88 ? 51.954 38.754 13.651 1.00 29.93 88 PHE A CA 1
ATOM 683 C C . PHE A 1 88 ? 50.802 39.716 13.381 1.00 32.28 88 PHE A C 1
ATOM 684 O O . PHE A 1 88 ? 49.679 39.432 13.771 1.00 37.32 88 PHE A O 1
ATOM 692 N N . MET A 1 89 ? 51.082 40.847 12.728 1.00 32.78 89 MET A N 1
ATOM 693 C CA . MET A 1 89 ? 50.064 41.827 12.343 1.00 33.66 89 MET A CA 1
ATOM 694 C C . MET A 1 89 ? 49.425 41.532 10.986 1.00 38.32 89 MET A C 1
ATOM 695 O O . MET A 1 89 ? 48.329 42.004 10.702 1.00 41.20 89 MET A O 1
ATOM 700 N N . ARG A 1 90 ? 50.105 40.745 10.154 1.00 41.49 90 ARG A N 1
ATOM 701 C CA . ARG A 1 90 ? 49.681 40.552 8.765 1.00 36.73 90 ARG A CA 1
ATOM 702 C C . ARG A 1 90 ? 49.330 39.154 8.346 1.00 36.30 90 ARG A C 1
ATOM 703 O O . ARG A 1 90 ? 48.364 38.998 7.624 1.00 41.11 90 ARG A O 1
ATOM 711 N N . SER A 1 91 ? 50.099 38.152 8.773 1.00 34.67 91 SER A N 1
ATOM 712 C CA . SER A 1 91 ? 49.826 36.764 8.396 1.00 34.48 91 SER A CA 1
ATOM 713 C C . SER A 1 91 ? 48.515 36.266 8.990 1.00 36.71 91 SER A C 1
ATOM 714 O O . SER A 1 91 ? 48.178 36.591 10.128 1.00 43.42 91 SER A O 1
ATOM 717 N N . SER A 1 92 ? 47.778 35.486 8.214 1.00 39.60 92 SER A N 1
ATOM 718 C CA . SER A 1 92 ? 46.493 34.911 8.661 1.00 40.88 92 SER A CA 1
ATOM 719 C C . SER A 1 92 ? 46.709 33.781 9.687 1.00 40.14 92 SER A C 1
ATOM 720 O O . SER A 1 92 ? 45.798 33.486 10.466 1.00 40.79 92 SER A O 1
ATOM 723 N N . LYS A 1 93 ? 47.916 33.189 9.711 1.00 37.97 93 LYS A N 1
ATOM 724 C CA . LYS A 1 93 ? 48.335 32.285 10.797 1.00 39.39 93 LYS A CA 1
ATOM 725 C C . LYS A 1 93 ? 48.067 32.856 12.206 1.00 40.50 93 LYS A C 1
ATOM 726 O O . LYS A 1 93 ? 48.096 32.106 13.169 1.00 44.99 93 LYS A O 1
ATOM 732 N N . PHE A 1 94 ? 47.827 34.168 12.323 1.00 38.01 94 PHE A N 1
ATOM 733 C CA . PHE A 1 94 ? 47.685 34.841 13.618 1.00 37.64 94 PHE A CA 1
ATOM 734 C C . PHE A 1 94 ? 46.386 35.615 13.740 1.00 41.19 94 PHE A C 1
ATOM 735 O O . PHE A 1 94 ? 46.230 36.482 14.628 1.00 42.68 94 PHE A O 1
ATOM 743 N N . ARG A 1 95 ? 45.440 35.293 12.856 1.00 48.74 95 ARG A N 1
ATOM 744 C CA . ARG A 1 95 ? 44.091 35.834 12.947 1.00 54.20 95 ARG A CA 1
ATOM 745 C C . ARG A 1 95 ? 43.037 34.758 12.729 1.00 56.05 95 ARG A C 1
ATOM 746 O O . ARG A 1 95 ? 42.079 34.996 12.038 1.00 64.58 95 ARG A O 1
ATOM 754 N N . LYS A 1 96 ? 43.160 33.598 13.370 1.00 60.52 96 LYS A N 1
ATOM 755 C CA . LYS A 1 96 ? 42.095 32.559 13.287 1.00 59.31 96 LYS A CA 1
ATOM 756 C C . LYS A 1 96 ? 40.966 32.939 14.241 1.00 58.26 96 LYS A C 1
ATOM 757 O O . LYS A 1 96 ? 39.823 32.570 14.035 1.00 61.90 96 LYS A O 1
ATOM 763 N N . SER A 1 114 ? 37.955 45.146 28.869 1.00 113.99 114 SER A N 1
ATOM 764 C CA . SER A 1 114 ? 38.007 46.035 30.024 1.00 111.10 114 SER A CA 1
ATOM 765 C C . SER A 1 114 ? 37.569 47.425 29.606 1.00 114.13 114 SER A C 1
ATOM 766 O O . SER A 1 114 ? 37.743 47.801 28.455 1.00 95.67 114 SER A O 1
ATOM 769 N N . HIS A 1 115 ? 36.980 48.184 30.527 1.00 116.09 115 HIS A N 1
ATOM 770 C CA . HIS A 1 115 ? 36.551 49.540 30.192 1.00 112.31 115 HIS A CA 1
ATOM 771 C C . HIS A 1 115 ? 36.947 50.376 31.381 1.00 101.89 115 HIS A C 1
ATOM 772 O O . HIS A 1 115 ? 36.536 50.164 32.503 1.00 104.73 115 HIS A O 1
ATOM 779 N N . TYR A 1 116 ? 37.706 51.391 31.033 1.00 94.64 116 TYR A N 1
ATOM 780 C CA . TYR A 1 116 ? 38.261 52.491 31.823 1.00 87.32 116 TYR A CA 1
ATOM 781 C C . TYR A 1 116 ? 37.421 53.749 31.787 1.00 79.29 116 TYR A C 1
ATOM 782 O O . TYR A 1 116 ? 36.868 54.113 30.785 1.00 84.35 116 TYR A O 1
ATOM 791 N N . ASP A 1 117 ? 37.416 54.480 32.877 1.00 76.88 117 ASP A N 1
ATOM 792 C CA . ASP A 1 117 ? 36.592 55.679 32.970 1.00 80.46 117 ASP A CA 1
ATOM 793 C C . ASP A 1 117 ? 37.462 56.873 32.576 1.00 78.44 117 ASP A C 1
ATOM 794 O O . ASP A 1 117 ? 38.422 57.237 33.292 1.00 75.30 117 ASP A O 1
ATOM 799 N N . ILE A 1 118 ? 37.124 57.491 31.450 1.00 75.34 118 ILE A N 1
ATOM 800 C CA . ILE A 1 118 ? 37.894 58.658 30.955 1.00 67.16 118 ILE A CA 1
ATOM 801 C C . ILE A 1 118 ? 36.893 59.721 30.520 1.00 62.30 118 ILE A C 1
ATOM 802 O O . ILE A 1 118 ? 35.834 59.381 29.997 1.00 58.01 118 ILE A O 1
ATOM 807 N N . GLY A 1 119 ? 37.238 60.989 30.745 1.00 57.92 119 GLY A N 1
ATOM 808 C CA . GLY A 1 119 ? 36.467 62.112 30.223 1.00 52.61 119 GLY A CA 1
ATOM 809 C C . GLY A 1 119 ? 37.357 63.291 29.902 1.00 56.54 119 GLY A C 1
ATOM 810 O O . GLY A 1 119 ? 38.567 63.143 29.786 1.00 57.09 119 GLY A O 1
ATOM 811 N N . ASN A 1 120 ? 36.760 64.476 29.820 1.00 59.24 120 ASN A N 1
ATOM 812 C CA . ASN A 1 120 ? 37.451 65.689 29.373 1.00 65.68 120 ASN A CA 1
ATOM 813 C C . ASN A 1 120 ? 38.760 66.113 30.050 1.00 61.87 120 ASN A C 1
ATOM 814 O O . ASN A 1 120 ? 39.584 66.776 29.417 1.00 59.72 120 ASN A O 1
ATOM 819 N N . ASP A 1 121 ? 38.926 65.767 31.329 1.00 64.41 121 ASP A N 1
ATOM 820 C CA . ASP A 1 121 ? 40.186 66.008 32.047 1.00 68.47 121 ASP A CA 1
ATOM 821 C C . ASP A 1 121 ? 41.357 65.327 31.335 1.00 65.73 121 ASP A C 1
ATOM 822 O O . ASP A 1 121 ? 42.414 65.954 31.131 1.00 57.84 121 ASP A O 1
ATOM 827 N N . PHE A 1 122 ? 41.124 64.063 30.950 1.00 54.34 122 PHE A N 1
ATOM 828 C CA . PHE A 1 122 ? 42.065 63.226 30.221 1.00 48.02 122 PHE A CA 1
ATOM 829 C C . PHE A 1 122 ? 42.423 63.815 28.859 1.00 46.08 122 PHE A C 1
ATOM 830 O O . PHE A 1 122 ? 43.587 64.171 28.624 1.00 48.69 122 PHE A O 1
ATOM 838 N N . TYR A 1 123 ? 41.427 63.961 27.987 1.00 41.07 123 TYR A N 1
ATOM 839 C CA . TYR A 1 123 ? 41.663 64.492 26.655 1.00 37.50 123 TYR A CA 1
ATOM 840 C C . TYR A 1 123 ? 42.348 65.837 26.690 1.00 41.89 123 TYR A C 1
ATOM 841 O O . TYR A 1 123 ? 43.266 66.063 25.919 1.00 45.72 123 TYR A O 1
ATOM 850 N N . LYS A 1 124 ? 41.948 66.696 27.625 1.00 45.57 124 LYS A N 1
ATOM 851 C CA . LYS A 1 124 ? 42.485 68.057 27.739 1.00 49.85 124 LYS A CA 1
ATOM 852 C C . LYS A 1 124 ? 44.028 68.105 27.719 1.00 46.56 124 LYS A C 1
ATOM 853 O O . LYS A 1 124 ? 44.609 69.056 27.178 1.00 43.50 124 LYS A O 1
ATOM 859 N N . LEU A 1 125 ? 44.666 67.057 28.260 1.00 42.60 125 LEU A N 1
ATOM 860 C CA . LEU A 1 125 ? 46.108 67.045 28.539 1.00 41.86 125 LEU A CA 1
ATOM 861 C C . LEU A 1 125 ? 46.968 66.795 27.330 1.00 47.75 125 LEU A C 1
ATOM 862 O O . LEU A 1 125 ? 48.092 67.308 27.261 1.00 54.67 125 LEU A O 1
ATOM 867 N N . TRP A 1 126 ? 46.438 66.023 26.376 1.00 46.59 126 TRP A N 1
ATOM 868 C CA . TRP A 1 126 ? 47.201 65.654 25.195 1.00 41.00 126 TRP A CA 1
ATOM 869 C C . TRP A 1 126 ? 46.686 66.138 23.837 1.00 41.72 126 TRP A C 1
ATOM 870 O O . TRP A 1 126 ? 47.470 66.202 22.875 1.00 43.40 126 TRP A O 1
ATOM 881 N N . LEU A 1 127 ? 45.401 66.481 23.743 1.00 38.73 127 LEU A N 1
ATOM 882 C CA . LEU A 1 127 ? 44.866 67.136 22.535 1.00 39.70 127 LEU A CA 1
ATOM 883 C C . LEU A 1 127 ? 45.273 68.602 22.545 1.00 42.50 127 LEU A C 1
ATOM 884 O O . LEU A 1 127 ? 45.701 69.106 23.580 1.00 47.01 127 LEU A O 1
ATOM 889 N N . ASP A 1 128 ? 45.157 69.290 21.416 1.00 45.00 128 ASP A N 1
ATOM 890 C CA . ASP A 1 128 ? 45.492 70.723 21.354 1.00 48.39 128 ASP A CA 1
ATOM 891 C C . ASP A 1 128 ? 44.415 71.563 22.136 1.00 48.63 128 ASP A C 1
ATOM 892 O O . ASP A 1 128 ? 43.405 71.000 22.571 1.00 45.43 128 ASP A O 1
ATOM 897 N N . PRO A 1 129 ? 44.628 72.891 22.341 1.00 51.62 129 PRO A N 1
ATOM 898 C CA . PRO A 1 129 ? 43.565 73.688 23.044 1.00 50.13 129 PRO A CA 1
ATOM 899 C C . PRO A 1 129 ? 42.131 73.504 22.488 1.00 50.82 129 PRO A C 1
ATOM 900 O O . PRO A 1 129 ? 41.184 73.483 23.272 1.00 54.02 129 PRO A O 1
ATOM 904 N N . THR A 1 130 ? 42.013 73.321 21.164 1.00 44.91 130 THR A N 1
ATOM 905 C CA . THR A 1 130 ? 40.772 73.054 20.426 1.00 42.56 130 THR A CA 1
ATOM 906 C C . THR A 1 130 ? 40.007 71.798 20.796 1.00 45.85 130 THR A C 1
ATOM 907 O O . THR A 1 130 ? 38.796 71.746 20.557 1.00 50.16 130 THR A O 1
ATOM 911 N N . MET A 1 131 ? 40.678 70.785 21.354 1.00 46.61 131 MET A N 1
ATOM 912 C CA . MET A 1 131 ? 40.030 69.506 21.710 1.00 45.39 131 MET A CA 1
ATOM 913 C C . MET A 1 131 ? 39.586 68.659 20.494 1.00 45.30 131 MET A C 1
ATOM 914 O O . MET A 1 131 ? 38.693 67.780 20.634 1.00 45.06 131 MET A O 1
ATOM 919 N N . THR A 1 132 ? 40.185 68.918 19.321 1.00 39.97 132 THR A N 1
ATOM 920 C CA . THR A 1 132 ? 39.913 68.130 18.120 1.00 40.00 132 THR A CA 1
ATOM 921 C C . THR A 1 132 ? 40.515 66.726 18.234 1.00 39.83 132 THR A C 1
ATOM 922 O O . THR A 1 132 ? 41.733 66.542 18.282 1.00 37.87 132 THR A O 1
ATOM 926 N N . TYR A 1 133 ? 39.628 65.745 18.284 1.00 38.88 133 TYR A N 1
ATOM 927 C CA . TYR A 1 133 ? 40.007 64.356 18.282 1.00 35.50 133 TYR A CA 1
ATOM 928 C C . TYR A 1 133 ? 39.775 63.837 16.869 1.00 35.34 133 TYR A C 1
ATOM 929 O O . TYR A 1 133 ? 38.837 63.063 16.610 1.00 35.78 133 TYR A O 1
ATOM 938 N N . SER A 1 134 ? 40.631 64.272 15.955 1.00 32.17 134 SER A N 1
ATOM 939 C CA . SER A 1 134 ? 40.471 63.985 14.538 1.00 33.06 134 SER A CA 1
ATOM 940 C C . SER A 1 134 ? 41.775 64.338 13.777 1.00 32.11 134 SER A C 1
ATOM 941 O O . SER A 1 134 ? 42.625 65.056 14.300 1.00 32.87 134 SER A O 1
ATOM 944 N N . CYS A 1 135 ? 41.932 63.860 12.548 1.00 31.28 135 CYS A N 1
ATOM 945 C CA . CYS A 1 135 ? 43.146 64.127 11.775 1.00 31.01 135 CYS A CA 1
ATOM 946 C C . CYS A 1 135 ? 43.402 65.623 11.549 1.00 32.89 135 CYS A C 1
ATOM 947 O O . CYS A 1 135 ? 42.468 66.359 11.232 1.00 34.32 135 CYS A O 1
ATOM 950 N N . ALA A 1 136 ? 44.665 66.052 11.707 1.00 33.40 136 ALA A N 1
ATOM 951 C CA . ALA A 1 136 ? 45.078 67.457 11.448 1.00 33.21 136 ALA A CA 1
ATOM 952 C C . ALA A 1 136 ? 45.673 67.621 10.062 1.00 35.96 136 ALA A C 1
ATOM 953 O O . ALA A 1 136 ? 45.815 66.639 9.331 1.00 42.68 136 ALA A O 1
ATOM 955 N N . TYR A 1 137 ? 45.976 68.857 9.671 1.00 36.73 137 TYR A N 1
ATOM 956 C CA . TYR A 1 137 ? 46.498 69.123 8.332 1.00 39.12 137 TYR A CA 1
ATOM 957 C C . TYR A 1 137 ? 47.745 70.005 8.423 1.00 41.51 137 TYR A C 1
ATOM 958 O O . TYR A 1 137 ? 47.672 71.156 8.855 1.00 50.13 137 TYR A O 1
ATOM 967 N N . PHE A 1 138 ? 48.888 69.443 8.033 1.00 40.13 138 PHE A N 1
ATOM 968 C CA . PHE A 1 138 ? 50.195 70.088 8.166 1.00 40.38 138 PHE A CA 1
ATOM 969 C C . PHE A 1 138 ? 50.641 70.676 6.848 1.00 43.92 138 PHE A C 1
ATOM 970 O O . PHE A 1 138 ? 50.965 69.953 5.919 1.00 43.41 138 PHE A O 1
ATOM 978 N N . THR A 1 139 ? 50.639 72.002 6.783 1.00 55.05 139 THR A N 1
ATOM 979 C CA . THR A 1 139 ? 51.222 72.730 5.665 1.00 65.32 139 THR A CA 1
ATOM 980 C C . THR A 1 139 ? 52.757 72.702 5.747 1.00 82.58 139 THR A C 1
ATOM 981 O O . THR A 1 139 ? 53.312 72.764 6.840 1.00 95.54 139 THR A O 1
ATOM 985 N N . ASP A 1 140 ? 53.426 72.598 4.590 1.00 91.79 140 ASP A N 1
ATOM 986 C CA . ASP A 1 140 ? 54.906 72.521 4.452 1.00 95.36 140 ASP A CA 1
ATOM 987 C C . ASP A 1 140 ? 55.740 73.439 5.396 1.00 86.43 140 ASP A C 1
ATOM 988 O O . ASP A 1 140 ? 56.856 73.098 5.781 1.00 90.04 140 ASP A O 1
ATOM 993 N N . ASP A 1 141 ? 55.173 74.582 5.767 1.00 76.51 141 ASP A N 1
ATOM 994 C CA . ASP A 1 141 ? 55.761 75.505 6.737 1.00 73.98 141 ASP A CA 1
ATOM 995 C C . ASP A 1 141 ? 55.569 75.115 8.235 1.00 74.67 141 ASP A C 1
ATOM 996 O O . ASP A 1 141 ? 56.192 75.719 9.109 1.00 78.04 141 ASP A O 1
ATOM 1001 N N . ASN A 1 142 ? 54.699 74.138 8.520 1.00 73.11 142 ASN A N 1
ATOM 1002 C CA . ASN A 1 142 ? 54.300 73.737 9.897 1.00 63.94 142 ASN A CA 1
ATOM 1003 C C . ASN A 1 142 ? 54.666 72.270 10.147 1.00 65.42 142 ASN A C 1
ATOM 1004 O O . ASN A 1 142 ? 54.093 71.361 9.548 1.00 67.90 142 ASN A O 1
ATOM 1009 N N . LYS A 1 143 ? 55.611 72.044 11.045 1.00 67.19 143 LYS A N 1
ATOM 1010 C CA . LYS A 1 143 ? 56.098 70.693 11.276 1.00 72.37 143 LYS A CA 1
ATOM 1011 C C . LYS A 1 143 ? 55.501 70.023 12.507 1.00 65.87 143 LYS A C 1
ATOM 1012 O O . LYS A 1 143 ? 55.423 68.800 12.548 1.00 63.85 143 LYS A O 1
ATOM 1018 N N . ASP A 1 144 ? 55.072 70.809 13.497 1.00 56.98 144 ASP A N 1
ATOM 1019 C CA . ASP A 1 144 ? 54.517 70.228 14.729 1.00 54.69 144 ASP A CA 1
ATOM 1020 C C . ASP A 1 144 ? 53.617 71.107 15.579 1.00 47.83 144 ASP A C 1
ATOM 1021 O O . ASP A 1 144 ? 53.404 70.818 16.753 1.00 48.11 144 ASP A O 1
ATOM 1026 N N . ASP A 1 145 ? 53.090 72.174 14.997 1.00 47.13 145 ASP A N 1
ATOM 1027 C CA . ASP A 1 145 ? 52.146 73.025 15.703 1.00 43.41 145 ASP A CA 1
ATOM 1028 C C . ASP A 1 145 ? 50.758 72.428 15.499 1.00 42.62 145 ASP A C 1
ATOM 1029 O O . ASP A 1 145 ? 50.108 72.610 14.443 1.00 42.17 145 ASP A O 1
ATOM 1034 N N . LEU A 1 146 ? 50.326 71.699 16.520 1.00 39.62 146 LEU A N 1
ATOM 1035 C CA . LEU A 1 146 ? 49.112 70.907 16.458 1.00 39.56 146 LEU A CA 1
ATOM 1036 C C . LEU A 1 146 ? 47.849 71.769 16.375 1.00 43.26 146 LEU A C 1
ATOM 1037 O O . LEU A 1 146 ? 46.978 71.504 15.544 1.00 43.50 146 LEU A O 1
ATOM 1042 N N . GLU A 1 147 ? 47.760 72.808 17.210 1.00 49.51 147 GLU A N 1
ATOM 1043 C CA . GLU A 1 147 ? 46.640 73.754 17.143 1.00 47.78 147 GLU A CA 1
ATOM 1044 C C . GLU A 1 147 ? 46.570 74.351 15.740 1.00 48.88 147 GLU A C 1
ATOM 1045 O O . GLU A 1 147 ? 45.517 74.306 15.108 1.00 48.88 147 GLU A O 1
ATOM 1051 N N . GLN A 1 148 ? 47.696 74.852 15.226 1.00 45.62 148 GLN A N 1
ATOM 1052 C CA . GLN A 1 148 ? 47.707 75.463 13.902 1.00 43.44 148 GLN A CA 1
ATOM 1053 C C . GLN A 1 148 ? 47.261 74.479 12.827 1.00 45.78 148 GLN A C 1
ATOM 1054 O O . GLN A 1 148 ? 46.659 74.889 11.829 1.00 53.52 148 GLN A O 1
ATOM 1060 N N . ALA A 1 149 ? 47.531 73.190 13.041 1.00 44.23 149 ALA A N 1
ATOM 1061 C CA . ALA A 1 149 ? 47.214 72.166 12.053 1.00 42.13 149 ALA A CA 1
ATOM 1062 C C . ALA A 1 149 ? 45.736 71.743 12.105 1.00 40.67 149 ALA A C 1
ATOM 1063 O O . ALA A 1 149 ? 45.137 71.442 11.062 1.00 42.62 149 ALA A O 1
ATOM 1065 N N . GLN A 1 150 ? 45.148 71.729 13.302 1.00 38.07 150 GLN A N 1
ATOM 1066 C CA . GLN A 1 150 ? 43.714 71.488 13.445 1.00 40.25 150 GLN A CA 1
ATOM 1067 C C . GLN A 1 150 ? 42.848 72.635 12.909 1.00 45.18 150 GLN A C 1
ATOM 1068 O O . GLN A 1 150 ? 41.724 72.396 12.439 1.00 49.77 150 GLN A O 1
ATOM 1074 N N . ILE A 1 151 ? 43.365 73.865 12.977 1.00 43.12 151 ILE A N 1
ATOM 1075 C CA . ILE A 1 151 ? 42.713 75.002 12.346 1.00 45.41 151 ILE A CA 1
ATOM 1076 C C . ILE A 1 151 ? 42.865 74.884 10.832 1.00 44.35 151 ILE A C 1
ATOM 1077 O O . ILE A 1 151 ? 41.898 75.070 10.096 1.00 50.74 151 ILE A O 1
ATOM 1082 N N . ALA A 1 152 ? 44.066 74.562 10.372 1.00 41.08 152 ALA A N 1
ATOM 1083 C CA . ALA A 1 152 ? 44.320 74.427 8.933 1.00 43.90 152 ALA A CA 1
ATOM 1084 C C . ALA A 1 152 ? 43.464 73.341 8.287 1.00 44.54 152 ALA A C 1
ATOM 1085 O O . ALA A 1 152 ? 43.077 73.490 7.123 1.00 45.91 152 ALA A O 1
ATOM 1087 N N . LYS A 1 153 ? 43.176 72.268 9.042 1.00 41.59 153 LYS A N 1
ATOM 1088 C CA . LYS A 1 153 ? 42.318 71.181 8.570 1.00 44.02 153 LYS A CA 1
ATOM 1089 C C . LYS A 1 153 ? 40.911 71.672 8.242 1.00 43.36 153 LYS A C 1
ATOM 1090 O O . LYS A 1 153 ? 40.360 71.340 7.179 1.00 46.60 153 LYS A O 1
ATOM 1096 N N . VAL A 1 154 ? 40.362 72.478 9.154 1.00 43.19 154 VAL A N 1
ATOM 1097 C CA . VAL A 1 154 ? 39.043 73.078 9.013 1.00 42.96 154 VAL A CA 1
ATOM 1098 C C . VAL A 1 154 ? 38.993 73.959 7.745 1.00 44.40 154 VAL A C 1
ATOM 1099 O O . VAL A 1 154 ? 38.060 73.836 6.953 1.00 43.36 154 VAL A O 1
ATOM 1103 N N . HIS A 1 155 ? 40.017 74.787 7.521 1.00 43.49 155 HIS A N 1
ATOM 1104 C CA . HIS A 1 155 ? 40.064 75.609 6.310 1.00 47.02 155 HIS A CA 1
ATOM 1105 C C . HIS A 1 155 ? 40.196 74.750 5.061 1.00 49.02 155 HIS A C 1
ATOM 1106 O O . HIS A 1 155 ? 39.549 75.036 4.044 1.00 50.07 155 HIS A O 1
ATOM 1113 N N . HIS A 1 156 ? 41.005 73.688 5.161 1.00 47.27 156 HIS A N 1
ATOM 1114 C CA . HIS A 1 156 ? 41.225 72.765 4.055 1.00 41.80 156 HIS A CA 1
ATOM 1115 C C . HIS A 1 156 ? 39.900 72.113 3.628 1.00 38.79 156 HIS A C 1
ATOM 1116 O O . HIS A 1 156 ? 39.594 72.080 2.443 1.00 38.96 156 HIS A O 1
ATOM 1123 N N . ILE A 1 157 ? 39.103 71.659 4.598 1.00 35.73 157 ILE A N 1
ATOM 1124 C CA . ILE A 1 157 ? 37.782 71.109 4.328 1.00 36.95 157 ILE A CA 1
ATOM 1125 C C . ILE A 1 157 ? 36.846 72.159 3.736 1.00 41.05 157 ILE A C 1
ATOM 1126 O O . ILE A 1 157 ? 36.295 71.938 2.668 1.00 44.04 157 ILE A O 1
ATOM 1131 N N . LEU A 1 158 ? 36.687 73.301 4.408 1.00 45.38 158 LEU A N 1
ATOM 1132 C CA . LEU A 1 158 ? 35.735 74.327 3.967 1.00 43.02 158 LEU A CA 1
ATOM 1133 C C . LEU A 1 158 ? 36.070 74.895 2.589 1.00 41.55 158 LEU A C 1
ATOM 1134 O O . LEU A 1 158 ? 35.158 75.099 1.778 1.00 41.42 158 LEU A O 1
ATOM 1139 N N . ASN A 1 159 ? 37.357 75.112 2.313 1.00 39.97 159 ASN A N 1
ATOM 1140 C CA . ASN A 1 159 ? 37.775 75.615 0.997 1.00 41.80 159 ASN A CA 1
ATOM 1141 C C . ASN A 1 159 ? 37.324 74.734 -0.153 1.00 42.56 159 ASN A C 1
ATOM 1142 O O . ASN A 1 159 ? 36.965 75.236 -1.218 1.00 47.80 159 ASN A O 1
ATOM 1147 N N . LYS A 1 160 ? 37.324 73.423 0.082 1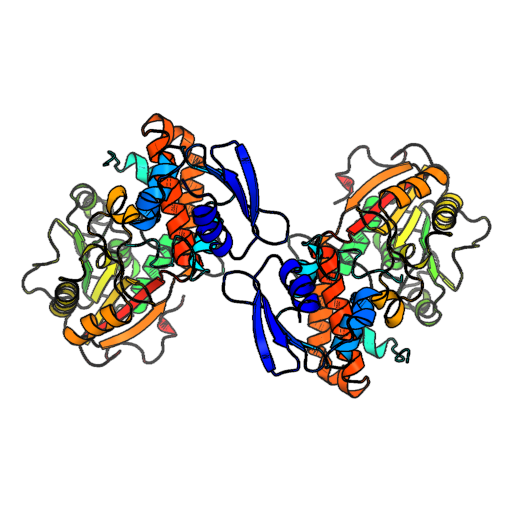.00 43.59 160 LYS A N 1
ATOM 1148 C CA . LYS A 1 160 ? 36.997 72.427 -0.938 1.00 40.96 160 LYS A CA 1
ATOM 1149 C C . LYS A 1 160 ? 35.563 72.593 -1.444 1.00 44.38 160 LYS A C 1
ATOM 1150 O O . LYS A 1 160 ? 35.269 72.232 -2.593 1.00 41.12 160 LYS A O 1
ATOM 1156 N N . LEU A 1 161 ? 34.709 73.180 -0.596 1.00 44.90 161 LEU A N 1
ATOM 1157 C CA . LEU A 1 161 ? 33.312 73.450 -0.906 1.00 46.00 161 LEU A CA 1
ATOM 1158 C C . LEU A 1 161 ? 33.117 74.619 -1.875 1.00 47.18 161 LEU A C 1
ATOM 1159 O O . LEU A 1 161 ? 32.040 74.738 -2.467 1.00 52.85 161 LEU A O 1
ATOM 1164 N N . HIS A 1 162 ? 34.150 75.457 -2.039 1.00 49.33 162 HIS A N 1
ATOM 1165 C CA . HIS A 1 162 ? 34.057 76.771 -2.741 1.00 54.01 162 HIS A CA 1
ATOM 1166 C C . HIS A 1 162 ? 32.806 77.476 -2.187 1.00 55.71 162 HIS A C 1
ATOM 1167 O O . HIS A 1 162 ? 31.850 77.726 -2.921 1.00 57.03 162 HIS A O 1
ATOM 1174 N N . PRO A 1 163 ? 32.790 77.736 -0.864 1.00 59.07 163 PRO A N 1
ATOM 1175 C CA . PRO A 1 163 ? 31.504 78.088 -0.262 1.00 61.80 163 PRO A CA 1
ATOM 1176 C C . PRO A 1 163 ? 31.073 79.514 -0.620 1.00 67.53 163 PRO A C 1
ATOM 1177 O O . PRO A 1 163 ? 31.891 80.450 -0.640 1.00 53.24 163 PRO A O 1
ATOM 1181 N N . GLU A 1 164 ? 29.793 79.622 -0.966 1.00 77.88 164 GLU A N 1
ATOM 1182 C CA . GLU A 1 164 ? 29.166 80.863 -1.378 1.00 80.45 164 GLU A CA 1
ATOM 1183 C C . GLU A 1 164 ? 28.538 81.576 -0.184 1.00 72.63 164 GLU A C 1
ATOM 1184 O O . GLU A 1 164 ? 27.720 80.986 0.545 1.00 61.10 164 GLU A O 1
ATOM 1190 N N . LYS A 1 165 ? 28.916 82.839 0.004 1.00 69.19 165 LYS A N 1
ATOM 1191 C CA . LYS A 1 165 ? 28.338 83.684 1.061 1.00 74.24 165 LYS A CA 1
ATOM 1192 C C . LYS A 1 165 ? 26.802 83.549 1.156 1.00 69.45 165 LYS A C 1
ATOM 1193 O O . LYS A 1 165 ? 26.087 83.678 0.160 1.00 68.77 165 LYS A O 1
ATOM 1199 N N . GLY A 1 166 ? 26.310 83.223 2.346 1.00 65.65 166 GLY A N 1
ATOM 1200 C CA . GLY A 1 166 ? 24.876 83.128 2.587 1.00 56.69 166 GLY A CA 1
ATOM 1201 C C . GLY A 1 166 ? 24.223 81.789 2.326 1.00 57.34 166 GLY A C 1
ATOM 1202 O O . GLY A 1 166 ? 23.038 81.612 2.624 1.00 53.89 166 GLY A O 1
ATOM 1203 N N . LYS A 1 167 ? 24.973 80.841 1.766 1.00 61.07 167 LYS A N 1
ATOM 1204 C CA . LYS A 1 167 ? 24.476 79.459 1.612 1.00 58.85 167 LYS A CA 1
ATOM 1205 C C . LYS A 1 167 ? 24.506 78.687 2.955 1.00 58.08 167 LYS A C 1
ATOM 1206 O O . LYS A 1 167 ? 25.237 79.073 3.877 1.00 59.65 167 LYS A O 1
ATOM 1212 N N . THR A 1 168 ? 23.706 77.624 3.061 1.00 51.73 168 THR A N 1
ATOM 1213 C CA . THR A 1 168 ? 23.612 76.826 4.283 1.00 57.37 168 THR A CA 1
ATOM 1214 C C . THR A 1 168 ? 24.513 75.545 4.324 1.00 67.75 168 THR A C 1
ATOM 1215 O O . THR A 1 168 ? 24.745 74.907 3.289 1.00 73.98 168 THR A O 1
ATOM 1219 N N . LEU A 1 169 ? 24.988 75.174 5.523 1.00 63.61 169 LEU A N 1
ATOM 1220 C CA . LEU A 1 169 ? 25.901 74.037 5.739 1.00 52.30 169 LEU A CA 1
ATOM 1221 C C . LEU A 1 169 ? 25.428 73.178 6.890 1.00 51.45 169 LEU A C 1
ATOM 1222 O O . LEU A 1 169 ? 25.126 73.678 7.967 1.00 59.23 169 LEU A O 1
ATOM 1227 N N . LEU A 1 170 ? 25.386 71.879 6.672 1.00 48.15 170 LEU A N 1
ATOM 1228 C CA . LEU A 1 170 ? 25.143 70.953 7.749 1.00 50.38 170 LEU A CA 1
ATOM 1229 C C . LEU A 1 170 ? 26.458 70.239 8.106 1.00 58.35 170 LEU A C 1
ATOM 1230 O O . LEU A 1 170 ? 27.062 69.596 7.239 1.00 64.89 170 LEU A O 1
ATOM 1235 N N . ASP A 1 171 ? 26.905 70.367 9.360 1.00 57.96 171 ASP A N 1
ATOM 1236 C CA . ASP A 1 171 ? 28.045 69.583 9.848 1.00 54.30 171 ASP A CA 1
ATOM 1237 C C . ASP A 1 171 ? 27.588 68.388 10.674 1.00 52.29 171 ASP A C 1
ATOM 1238 O O . ASP A 1 171 ? 27.072 68.560 11.772 1.00 59.11 171 ASP A O 1
ATOM 1243 N N . ILE A 1 172 ? 27.763 67.180 10.141 1.00 46.58 172 ILE A N 1
ATOM 1244 C CA . ILE A 1 172 ? 27.284 65.970 10.792 1.00 44.81 172 ILE A CA 1
ATOM 1245 C C . ILE A 1 172 ? 28.347 65.498 11.796 1.00 50.45 172 ILE A C 1
ATOM 1246 O O . ILE A 1 172 ? 29.447 65.089 11.385 1.00 62.38 172 ILE A O 1
ATOM 1251 N N . GLY A 1 173 ? 28.026 65.552 13.098 1.00 47.25 173 GLY A N 1
ATOM 1252 C CA . GLY A 1 173 ? 28.993 65.285 14.169 1.00 44.43 173 GLY A CA 1
ATOM 1253 C C . GLY A 1 173 ? 29.920 66.475 14.305 1.00 48.11 173 GLY A C 1
ATOM 1254 O O . GLY A 1 173 ? 31.067 66.453 13.863 1.00 57.98 173 GLY A O 1
ATOM 1255 N N . CYS A 1 174 ? 29.416 67.528 14.917 1.00 48.63 174 CYS A N 1
ATOM 1256 C CA . CYS A 1 174 ? 30.072 68.820 14.891 1.00 47.92 174 CYS A CA 1
ATOM 1257 C C . CYS A 1 174 ? 31.146 68.990 15.969 1.00 49.64 174 CYS A C 1
ATOM 1258 O O . CYS A 1 174 ? 31.771 70.051 16.039 1.00 47.08 174 CYS A O 1
ATOM 1261 N N . GLY A 1 175 ? 31.333 67.979 16.829 1.00 51.05 175 GLY A N 1
ATOM 1262 C CA . GLY A 1 175 ? 32.396 68.026 17.856 1.00 54.07 175 GLY A CA 1
ATOM 1263 C C . GLY A 1 175 ? 32.258 69.234 18.769 1.00 55.11 175 GLY A C 1
ATOM 1264 O O . GLY A 1 175 ? 31.159 69.499 19.252 1.00 61.16 175 GLY A O 1
ATOM 1265 N N . TRP A 1 176 ? 33.348 69.973 18.978 1.00 51.14 176 TRP A N 1
ATOM 1266 C CA . TRP A 1 176 ? 33.342 71.180 19.827 1.00 51.96 176 TRP A CA 1
ATOM 1267 C C . TRP A 1 176 ? 33.075 72.455 18.999 1.00 54.74 176 TRP A C 1
ATOM 1268 O O . TRP A 1 176 ? 33.281 73.590 19.471 1.00 55.61 176 TRP A O 1
ATOM 1279 N N . GLY A 1 177 ? 32.638 72.257 17.758 1.00 48.15 177 GLY A N 1
ATOM 1280 C CA . GLY A 1 177 ? 32.132 73.328 16.935 1.00 43.97 177 GLY A CA 1
ATOM 1281 C C . GLY A 1 177 ? 33.137 74.135 16.157 1.00 47.70 177 GLY A C 1
ATOM 1282 O O . GLY A 1 177 ? 32.770 75.130 15.525 1.00 56.28 177 GLY A O 1
ATOM 1283 N N . THR A 1 178 ? 34.401 73.706 16.167 1.00 49.09 178 THR A N 1
ATOM 1284 C CA . THR A 1 178 ? 35.467 74.396 15.407 1.00 48.26 178 THR A CA 1
ATOM 1285 C C . THR A 1 178 ? 35.154 74.562 13.902 1.00 53.29 178 THR A C 1
ATOM 1286 O O . THR A 1 178 ? 35.360 75.650 13.358 1.00 55.42 178 THR A O 1
ATOM 1290 N N . LEU A 1 179 ? 34.633 73.518 13.246 1.00 55.40 179 LEU A N 1
ATOM 1291 C CA . LEU A 1 179 ? 34.315 73.613 11.814 1.00 56.48 179 LEU A CA 1
ATOM 1292 C C . LEU A 1 179 ? 33.108 74.547 11.594 1.00 58.01 179 LEU A C 1
ATOM 1293 O O . LEU A 1 179 ? 33.242 75.563 10.880 1.00 54.60 179 LEU A O 1
ATOM 1298 N N . MET A 1 180 ? 31.965 74.181 12.194 1.00 51.91 180 MET A N 1
ATOM 1299 C CA . MET A 1 180 ? 30.770 75.031 12.318 1.00 52.75 180 MET A CA 1
ATOM 1300 C C . MET A 1 180 ? 31.048 76.528 12.469 1.00 57.58 180 MET A C 1
ATOM 1301 O O . MET A 1 180 ? 30.693 77.344 11.606 1.00 57.53 180 MET A O 1
ATOM 1306 N N . LEU A 1 181 ? 31.695 76.873 13.578 1.00 54.00 181 LEU A N 1
ATOM 1307 C CA . LEU A 1 181 ? 31.933 78.252 13.921 1.00 53.70 181 LEU A CA 1
ATOM 1308 C C . LEU A 1 181 ? 32.851 78.955 12.930 1.00 56.43 181 LEU A C 1
ATOM 1309 O O . LEU A 1 181 ? 32.684 80.150 12.691 1.00 63.69 181 LEU A O 1
ATOM 1314 N N . THR A 1 182 ? 33.804 78.221 12.346 1.00 52.72 182 THR A N 1
ATOM 1315 C CA . THR A 1 182 ? 34.697 78.815 11.345 1.00 53.65 182 THR A CA 1
ATOM 1316 C C . THR A 1 182 ? 33.953 79.111 10.041 1.00 56.22 182 THR A C 1
ATOM 1317 O O . THR A 1 182 ? 34.209 80.137 9.390 1.00 50.83 182 THR A O 1
ATOM 1321 N N . ALA A 1 183 ? 33.026 78.217 9.690 1.00 59.26 183 ALA A N 1
ATOM 1322 C CA . ALA A 1 183 ? 32.157 78.405 8.536 1.00 64.07 183 ALA A CA 1
ATOM 1323 C C . ALA A 1 183 ? 31.305 79.677 8.697 1.00 68.35 183 ALA A C 1
ATOM 1324 O O . ALA A 1 183 ? 31.194 80.474 7.759 1.00 71.72 183 ALA A O 1
ATOM 1326 N N . ALA A 1 184 ? 30.749 79.869 9.896 1.00 63.17 184 ALA A N 1
ATOM 1327 C CA . ALA A 1 184 ? 29.902 81.017 10.193 1.00 60.19 184 ALA A CA 1
ATOM 1328 C C . ALA A 1 184 ? 30.700 82.350 10.274 1.00 61.54 184 ALA A C 1
ATOM 1329 O O . ALA A 1 184 ? 30.369 83.326 9.580 1.00 62.77 184 ALA A O 1
ATOM 1331 N N . LYS A 1 185 ? 31.771 82.366 11.064 1.00 60.08 185 LYS A N 1
ATOM 1332 C CA . LYS A 1 185 ? 32.584 83.564 11.251 1.00 60.76 185 LYS A CA 1
ATOM 1333 C C . LYS A 1 185 ? 33.455 83.977 10.068 1.00 61.43 185 LYS A C 1
ATOM 1334 O O . LYS A 1 185 ? 33.720 85.162 9.891 1.00 67.51 185 LYS A O 1
ATOM 1340 N N . GLU A 1 186 ? 33.926 83.022 9.272 1.00 63.66 186 GLU A N 1
ATOM 1341 C CA . GLU A 1 186 ? 34.915 83.349 8.232 1.00 63.66 186 GLU A CA 1
ATOM 1342 C C . GLU A 1 186 ? 34.471 83.092 6.797 1.00 63.63 186 GLU A C 1
ATOM 1343 O O . GLU A 1 186 ? 35.103 83.577 5.865 1.00 60.06 186 GLU A O 1
ATOM 1349 N N . TYR A 1 187 ? 33.394 82.329 6.621 1.00 65.08 187 TYR A N 1
ATOM 1350 C CA . TYR A 1 187 ? 32.895 81.984 5.276 1.00 66.41 187 TYR A CA 1
ATOM 1351 C C . TYR A 1 187 ? 31.482 82.513 5.004 1.00 67.98 187 TYR A C 1
ATOM 1352 O O . TYR A 1 187 ? 30.937 82.301 3.917 1.00 69.51 187 TYR A O 1
ATOM 1361 N N . GLY A 1 188 ? 30.918 83.208 5.998 1.00 64.09 188 GLY A N 1
ATOM 1362 C CA . GLY A 1 188 ? 29.560 83.738 5.958 1.00 60.83 188 GLY A CA 1
ATOM 1363 C C . GLY A 1 188 ? 28.528 82.698 5.574 1.00 61.10 188 GLY A C 1
ATOM 1364 O O . GLY A 1 188 ? 27.779 82.880 4.605 1.00 64.36 188 GLY A O 1
ATOM 1365 N N . LEU A 1 189 ? 28.489 81.616 6.338 1.00 55.02 189 LEU A N 1
ATOM 1366 C CA . LEU A 1 189 ? 27.624 80.500 6.035 1.00 59.33 189 LEU A CA 1
ATOM 1367 C C . LEU A 1 189 ? 26.589 80.365 7.134 1.00 60.49 189 LEU A C 1
ATOM 1368 O O . LEU A 1 189 ? 26.908 80.552 8.310 1.00 66.50 189 LEU A O 1
ATOM 1373 N N . LYS A 1 190 ? 25.355 80.048 6.754 1.00 59.48 190 LYS A N 1
ATOM 1374 C CA . LYS A 1 190 ? 24.312 79.764 7.728 1.00 61.86 190 LYS A CA 1
ATOM 1375 C C . LYS A 1 190 ? 24.487 78.313 8.071 1.00 58.42 190 LYS A C 1
ATOM 1376 O O . LYS A 1 190 ? 24.320 77.456 7.227 1.00 58.71 190 LYS A O 1
ATOM 1382 N N . VAL A 1 191 ? 24.798 78.042 9.325 1.00 57.51 191 VAL A N 1
ATOM 1383 C CA . VAL A 1 191 ? 25.384 76.771 9.714 1.00 52.28 191 VAL A CA 1
ATOM 1384 C C . VAL A 1 191 ? 24.487 75.992 10.682 1.00 50.86 191 VAL A C 1
ATOM 1385 O O . VAL A 1 191 ? 23.911 76.566 11.600 1.00 59.99 191 VAL A O 1
ATOM 1389 N N . THR A 1 192 ? 24.363 74.687 10.462 1.00 51.40 192 THR A N 1
ATOM 1390 C CA . THR A 1 192 ? 23.726 73.761 11.421 1.00 52.56 192 THR A CA 1
ATOM 1391 C C . THR A 1 192 ? 24.696 72.629 11.841 1.00 57.45 192 THR A C 1
ATOM 1392 O O . THR A 1 192 ? 25.177 71.863 10.999 1.00 59.38 192 THR A O 1
ATOM 1396 N N . GLY A 1 193 ? 24.978 72.534 13.140 1.00 55.09 193 GLY A N 1
ATOM 1397 C CA . GLY A 1 193 ? 25.791 71.447 13.693 1.00 54.53 193 GLY A CA 1
ATOM 1398 C C . GLY A 1 193 ? 24.953 70.448 14.463 1.00 56.96 193 GLY A C 1
ATOM 1399 O O . GLY A 1 193 ? 23.961 70.817 15.087 1.00 64.99 193 GLY A O 1
ATOM 1400 N N . VAL A 1 194 ? 25.350 69.183 14.433 1.00 55.50 194 VAL A N 1
ATOM 1401 C CA . VAL A 1 194 ? 24.574 68.119 15.055 1.00 60.08 194 VAL A CA 1
ATOM 1402 C C . VAL A 1 194 ? 25.506 67.214 15.876 1.00 62.97 194 VAL A C 1
ATOM 1403 O O . VAL A 1 194 ? 26.549 66.812 15.366 1.00 65.76 194 VAL A O 1
ATOM 1407 N N . THR A 1 195 ? 25.126 66.927 17.131 1.00 66.12 195 THR A N 1
ATOM 1408 C CA . THR A 1 195 ? 25.839 65.992 18.014 1.00 66.56 195 THR A CA 1
ATOM 1409 C C . THR A 1 195 ? 24.858 65.180 18.802 1.00 65.74 195 THR A C 1
ATOM 1410 O O . THR A 1 195 ? 23.745 65.630 19.059 1.00 69.48 195 THR A O 1
ATOM 1414 N N . LEU A 1 196 ? 25.300 64.004 19.237 1.00 65.03 196 LEU A N 1
ATOM 1415 C CA . LEU A 1 196 ? 24.597 63.262 20.275 1.00 62.44 196 LEU A CA 1
ATOM 1416 C C . LEU A 1 196 ? 25.220 63.476 21.674 1.00 58.64 196 LEU A C 1
ATOM 1417 O O . LEU A 1 196 ? 24.802 62.837 22.638 1.00 58.09 196 LEU A O 1
ATOM 1422 N N . SER A 1 197 ? 26.182 64.391 21.784 1.00 54.02 197 SER A N 1
ATOM 1423 C CA . SER A 1 197 ? 26.887 64.612 23.042 1.00 60.31 197 SER A CA 1
ATOM 1424 C C . SER A 1 197 ? 26.460 65.903 23.746 1.00 62.75 197 SER A C 1
ATOM 1425 O O . SER A 1 197 ? 26.679 67.017 23.216 1.00 61.82 197 SER A O 1
ATOM 1428 N N . GLU A 1 198 ? 25.875 65.739 24.942 1.00 64.51 198 GLU A N 1
ATOM 1429 C CA . GLU A 1 198 ? 25.357 66.865 25.745 1.00 68.12 198 GLU A CA 1
ATOM 1430 C C . GLU A 1 198 ? 26.462 67.830 26.083 1.00 62.50 198 GLU A C 1
ATOM 1431 O O . GLU A 1 198 ? 26.327 69.027 25.934 1.00 58.78 198 GLU A O 1
ATOM 1437 N N . GLU A 1 199 ? 27.565 67.255 26.538 1.00 68.23 199 GLU A N 1
ATOM 1438 C CA . GLU A 1 199 ? 28.788 67.936 26.906 1.00 71.13 199 GLU A CA 1
ATOM 1439 C C . GLU A 1 199 ? 29.192 68.895 25.759 1.00 73.82 199 GLU A C 1
ATOM 1440 O O . GLU A 1 199 ? 29.409 70.106 25.982 1.00 61.56 199 GLU A O 1
ATOM 1446 N N . GLN A 1 200 ? 29.213 68.352 24.533 1.00 74.63 200 GLN A N 1
ATOM 1447 C CA . GLN A 1 200 ? 29.505 69.116 23.322 1.00 72.72 200 GLN A CA 1
ATOM 1448 C C . GLN A 1 200 ? 28.431 70.131 22.936 1.00 69.87 200 GLN A C 1
ATOM 1449 O O . GLN A 1 200 ? 28.758 71.283 22.578 1.00 65.60 200 GLN A O 1
ATOM 1455 N N . TYR A 1 201 ? 27.164 69.696 22.993 1.00 68.76 201 TYR A N 1
ATOM 1456 C CA . TYR A 1 201 ? 26.030 70.579 22.745 1.00 66.01 201 TYR A CA 1
ATOM 1457 C C . TYR A 1 201 ? 26.114 71.860 23.603 1.00 65.70 201 TYR A C 1
ATOM 1458 O O . TYR A 1 201 ? 26.004 72.955 23.049 1.00 62.54 201 TYR A O 1
ATOM 1467 N N . LYS A 1 202 ? 26.356 71.713 24.921 1.00 72.30 202 LYS A N 1
ATOM 1468 C CA . LYS A 1 202 ? 26.472 72.849 25.878 1.00 72.46 202 LYS A CA 1
ATOM 1469 C C . LYS A 1 202 ? 27.457 73.963 25.493 1.00 72.28 202 LYS A C 1
ATOM 1470 O O . LYS A 1 202 ? 27.314 75.084 25.981 1.00 71.60 202 LYS A O 1
ATOM 1476 N N . LEU A 1 203 ? 28.417 73.678 24.605 1.00 79.98 203 LEU A N 1
ATOM 1477 C CA . LEU A 1 203 ? 28.981 74.753 23.753 1.00 83.34 203 LEU A CA 1
ATOM 1478 C C . LEU A 1 203 ? 28.077 75.262 22.554 1.00 93.69 203 LEU A C 1
ATOM 1479 O O . LEU A 1 203 ? 28.577 75.482 21.447 1.00 75.26 203 LEU A O 1
ATOM 1484 N N . VAL A 1 204 ? 26.751 75.390 22.833 1.00 100.49 204 VAL A N 1
ATOM 1485 C CA . VAL A 1 204 ? 25.786 76.410 22.277 1.00 90.84 204 VAL A CA 1
ATOM 1486 C C . VAL A 1 204 ? 26.091 77.760 22.975 1.00 87.69 204 VAL A C 1
ATOM 1487 O O . VAL A 1 204 ? 25.815 78.839 22.436 1.00 93.79 204 VAL A O 1
ATOM 1491 N N . GLN A 1 205 ? 26.671 77.673 24.169 1.00 85.98 205 GLN A N 1
ATOM 1492 C CA . GLN A 1 205 ? 27.144 78.837 24.907 1.00 91.96 205 GLN A CA 1
ATOM 1493 C C . GLN A 1 205 ? 28.121 79.686 24.092 1.00 89.73 205 GLN A C 1
ATOM 1494 O O . GLN A 1 205 ? 28.183 80.893 24.274 1.00 98.49 205 GLN A O 1
ATOM 1500 N N . LYS A 1 206 ? 28.872 79.066 23.187 1.00 93.32 206 LYS A N 1
ATOM 1501 C CA . LYS A 1 206 ? 29.695 79.831 22.248 1.00 95.37 206 LYS A CA 1
ATOM 1502 C C . LYS A 1 206 ? 28.884 80.634 21.233 1.00 97.34 206 LYS A C 1
ATOM 1503 O O . LYS A 1 206 ? 29.292 81.719 20.879 1.00 84.18 206 LYS A O 1
ATOM 1509 N N . LYS A 1 207 ? 27.743 80.117 20.768 1.00 100.80 207 LYS A N 1
ATOM 1510 C CA . LYS A 1 207 ? 26.882 80.925 19.873 1.00 96.65 207 LYS A CA 1
ATOM 1511 C C . LYS A 1 207 ? 26.367 82.175 20.588 1.00 97.24 207 LYS A C 1
ATOM 1512 O O . LYS A 1 207 ? 26.547 83.291 20.073 1.00 82.82 207 LYS A O 1
ATOM 1518 N N . ILE A 1 208 ? 25.769 81.990 21.772 1.00 95.90 208 ILE A N 1
ATOM 1519 C CA . ILE A 1 208 ? 25.263 83.106 22.588 1.00 96.78 208 ILE A CA 1
ATOM 1520 C C . ILE A 1 208 ? 26.377 84.094 23.011 1.00 96.09 208 ILE A C 1
ATOM 1521 O O . ILE A 1 208 ? 26.198 85.304 22.852 1.00 89.57 208 ILE A O 1
ATOM 1526 N N . TYR A 1 209 ? 27.512 83.587 23.411 1.00 111.68 209 TYR A N 1
ATOM 1527 C CA . TYR A 1 209 ? 28.555 84.470 23.847 1.00 123.29 209 TYR A CA 1
ATOM 1528 C C . TYR A 1 209 ? 29.394 84.982 22.700 1.00 118.48 209 TYR A C 1
ATOM 1529 O O . TYR A 1 209 ? 29.753 86.147 22.695 1.00 105.31 209 TYR A O 1
ATOM 1538 N N . ASP A 1 210 ? 29.685 84.139 21.720 1.00 128.49 210 ASP A N 1
ATOM 1539 C CA . ASP A 1 210 ? 30.560 84.567 20.633 1.00 141.15 210 ASP A CA 1
ATOM 1540 C C . ASP A 1 210 ? 30.139 85.829 19.911 1.00 146.63 210 ASP A C 1
ATOM 1541 O O . ASP A 1 210 ? 30.879 86.811 19.954 1.00 158.70 210 ASP A O 1
ATOM 1546 N N . GLU A 1 211 ? 28.972 85.798 19.277 1.00 135.35 211 GLU A N 1
ATOM 1547 C CA . GLU A 1 211 ? 28.403 86.928 18.560 1.00 125.86 211 GLU A CA 1
ATOM 1548 C C . GLU A 1 211 ? 27.266 85.954 18.782 1.00 112.07 211 GLU A C 1
ATOM 1549 O O . GLU A 1 211 ? 27.504 84.767 18.939 1.00 106.71 211 GLU A O 1
ATOM 1555 N N . GLY A 1 212 ? 26.040 86.481 18.785 1.00 103.23 212 GLY A N 1
ATOM 1556 C CA . GLY A 1 212 ? 24.812 85.753 19.105 1.00 102.57 212 GLY A CA 1
ATOM 1557 C C . GLY A 1 212 ? 25.121 85.546 17.658 1.00 99.09 212 GLY A C 1
ATOM 1558 O O . GLY A 1 212 ? 24.936 86.362 16.744 1.00 107.89 212 GLY A O 1
ATOM 1559 N N . LEU A 1 213 ? 25.624 84.352 17.480 1.00 90.04 213 LEU A N 1
ATOM 1560 C CA . LEU A 1 213 ? 26.051 83.989 16.188 1.00 80.21 213 LEU A CA 1
ATOM 1561 C C . LEU A 1 213 ? 24.691 83.342 15.827 1.00 80.34 213 LEU A C 1
ATOM 1562 O O . LEU A 1 213 ? 24.569 82.757 14.754 1.00 89.06 213 LEU A O 1
ATOM 1567 N N . GLU A 1 214 ? 23.691 83.479 16.707 1.00 80.56 214 GLU A N 1
ATOM 1568 C CA . GLU A 1 214 ? 22.399 82.796 16.534 1.00 79.87 214 GLU A CA 1
ATOM 1569 C C . GLU A 1 214 ? 21.669 82.966 15.194 1.00 76.95 214 GLU A C 1
ATOM 1570 O O . GLU A 1 214 ? 20.954 82.057 14.792 1.00 77.87 214 GLU A O 1
ATOM 1576 N N . ASP A 1 215 ? 21.899 84.085 14.498 1.00 76.31 215 ASP A N 1
ATOM 1577 C CA . ASP A 1 215 ? 21.360 84.276 13.149 1.00 85.63 215 ASP A CA 1
ATOM 1578 C C . ASP A 1 215 ? 22.100 83.475 12.072 1.00 85.29 215 ASP A C 1
ATOM 1579 O O . ASP A 1 215 ? 21.608 83.308 10.956 1.00 85.53 215 ASP A O 1
ATOM 1584 N N . VAL A 1 216 ? 23.304 83.013 12.405 1.00 84.40 216 VAL A N 1
ATOM 1585 C CA . VAL A 1 216 ? 24.180 82.319 11.448 1.00 76.90 216 VAL A CA 1
ATOM 1586 C C . VAL A 1 216 ? 24.627 80.908 11.887 1.00 76.71 216 VAL A C 1
ATOM 1587 O O . VAL A 1 216 ? 25.343 80.226 11.145 1.00 86.24 216 VAL A O 1
ATOM 1591 N N . ALA A 1 217 ? 24.204 80.459 13.070 1.00 68.84 217 ALA A N 1
ATOM 1592 C CA . ALA A 1 217 ? 24.634 79.151 13.583 1.00 60.20 217 ALA A CA 1
ATOM 1593 C C . ALA A 1 217 ? 23.702 78.565 14.613 1.00 57.38 217 ALA A C 1
ATOM 1594 O O . ALA A 1 217 ? 23.330 79.242 15.560 1.00 65.81 217 ALA A O 1
ATOM 1596 N N . GLU A 1 218 ? 23.320 77.310 14.425 1.00 60.42 218 GLU A N 1
ATOM 1597 C CA . GLU A 1 218 ? 22.601 76.550 15.449 1.00 67.22 218 GLU A CA 1
ATOM 1598 C C . GLU A 1 218 ? 23.329 75.232 15.643 1.00 66.94 218 GLU A C 1
ATOM 1599 O O . GLU A 1 218 ? 24.005 74.749 14.738 1.00 81.11 218 GLU A O 1
ATOM 1605 N N . VAL A 1 219 ? 23.197 74.663 16.830 1.00 58.61 219 VAL A N 1
ATOM 1606 C CA . VAL A 1 219 ? 23.670 73.323 17.105 1.00 54.69 219 VAL A CA 1
ATOM 1607 C C . VAL A 1 219 ? 22.487 72.527 17.635 1.00 54.55 219 VAL A C 1
ATOM 1608 O O . VAL A 1 219 ? 21.632 73.086 18.290 1.00 59.21 219 VAL A O 1
ATOM 1612 N N . LYS A 1 220 ? 22.405 71.238 17.343 1.00 55.84 220 LYS A N 1
ATOM 1613 C CA . LYS A 1 220 ? 21.233 70.466 17.768 1.00 58.08 220 LYS A CA 1
ATOM 1614 C C . LYS A 1 220 ? 21.663 69.190 18.432 1.00 62.19 220 LYS A C 1
ATOM 1615 O O . LYS A 1 220 ? 22.528 68.488 17.924 1.00 68.64 220 LYS A O 1
ATOM 1621 N N . LEU A 1 221 ? 21.085 68.909 19.589 1.00 67.76 221 LEU A N 1
ATOM 1622 C CA . LEU A 1 221 ? 21.371 67.672 20.277 1.00 69.61 221 LEU A CA 1
ATOM 1623 C C . LEU A 1 221 ? 20.431 66.618 19.737 1.00 69.82 221 LEU A C 1
ATOM 1624 O O . LEU A 1 221 ? 19.375 66.389 20.318 1.00 74.84 221 LEU A O 1
ATOM 1629 N N . GLU A 1 222 ? 20.810 66.012 18.606 1.00 77.21 222 GLU A N 1
ATOM 1630 C CA . GLU A 1 222 ? 20.065 64.885 18.006 1.00 79.51 222 GLU A CA 1
ATOM 1631 C C . GLU A 1 222 ? 20.870 63.963 17.108 1.00 76.40 222 GLU A C 1
ATOM 1632 O O . GLU A 1 222 ? 22.003 64.275 16.735 1.00 77.47 222 GLU A O 1
ATOM 1638 N N . ASP A 1 223 ? 20.241 62.828 16.784 1.00 72.61 223 ASP A N 1
ATOM 1639 C CA . ASP A 1 223 ? 20.734 61.839 15.854 1.00 73.09 223 ASP A CA 1
ATOM 1640 C C . ASP A 1 223 ? 20.584 62.376 14.430 1.00 73.78 223 ASP A C 1
ATOM 1641 O O . ASP A 1 223 ? 19.468 62.668 14.003 1.00 79.15 223 ASP A O 1
ATOM 1646 N N . TYR A 1 224 ? 21.708 62.513 13.714 1.00 75.14 224 TYR A N 1
ATOM 1647 C CA . TYR A 1 224 ? 21.729 62.932 12.292 1.00 69.29 224 TYR A CA 1
ATOM 1648 C C . TYR A 1 224 ? 20.866 62.020 11.406 1.00 65.74 224 TYR A C 1
ATOM 1649 O O . TYR A 1 224 ? 20.423 62.461 10.360 1.00 63.12 224 TYR A O 1
ATOM 1658 N N . ARG A 1 225 ? 20.634 60.773 11.821 1.00 64.82 225 ARG A N 1
ATOM 1659 C CA . ARG A 1 225 ? 19.861 59.813 11.013 1.00 66.09 225 ARG A CA 1
ATOM 1660 C C . ARG A 1 225 ? 18.424 60.213 10.643 1.00 74.97 225 ARG A C 1
ATOM 1661 O O . ARG A 1 225 ? 17.909 59.698 9.634 1.00 85.01 225 ARG A O 1
ATOM 1669 N N . GLU A 1 226 ? 17.804 61.111 11.419 1.00 75.68 226 GLU A N 1
ATOM 1670 C CA . GLU A 1 226 ? 16.500 61.704 11.035 1.00 79.50 226 GLU A CA 1
ATOM 1671 C C . GLU A 1 226 ? 16.376 63.183 11.440 1.00 74.44 226 GLU A C 1
ATOM 1672 O O . GLU A 1 226 ? 15.949 63.526 12.530 1.00 72.93 226 GLU A O 1
ATOM 1678 N N . LEU A 1 227 ? 16.807 64.053 10.533 1.00 75.33 227 LEU A N 1
ATOM 1679 C CA . LEU A 1 227 ? 16.549 65.477 10.626 1.00 74.36 227 LEU A CA 1
ATOM 1680 C C . LEU A 1 227 ? 15.338 65.892 9.776 1.00 77.78 227 LEU A C 1
ATOM 1681 O O . LEU A 1 227 ? 15.172 67.081 9.447 1.00 68.82 227 LEU A O 1
ATOM 1686 N N . GLY A 1 228 ? 14.534 64.892 9.401 1.00 83.50 228 GLY A N 1
ATOM 1687 C CA . GLY A 1 228 ? 13.329 65.084 8.604 1.00 95.36 228 GLY A CA 1
ATOM 1688 C C . GLY A 1 228 ? 13.620 65.455 7.160 1.00 98.97 228 GLY A C 1
ATOM 1689 O O . GLY A 1 228 ? 14.416 64.794 6.493 1.00 105.17 228 GLY A O 1
ATOM 1690 N N . ASP A 1 229 ? 12.971 66.523 6.692 1.00 91.94 229 ASP A N 1
ATOM 1691 C CA . ASP A 1 229 ? 12.949 66.900 5.278 1.00 82.04 229 ASP A CA 1
ATOM 1692 C C . ASP A 1 229 ? 13.877 68.042 4.913 1.00 81.87 229 ASP A C 1
ATOM 1693 O O . ASP A 1 229 ? 13.897 68.474 3.747 1.00 87.16 229 ASP A O 1
ATOM 1698 N N . GLN A 1 230 ? 14.652 68.543 5.875 1.00 76.16 230 GLN A N 1
ATOM 1699 C CA . GLN A 1 230 ? 15.537 69.667 5.558 1.00 72.21 230 GLN A CA 1
ATOM 1700 C C . GLN A 1 230 ? 16.700 69.286 4.610 1.00 69.86 230 GLN A C 1
ATOM 1701 O O . GLN A 1 230 ? 17.112 68.114 4.513 1.00 64.56 230 GLN A O 1
ATOM 1707 N N . GLN A 1 231 ? 17.190 70.295 3.893 1.00 58.69 231 GLN A N 1
ATOM 1708 C CA . GLN A 1 231 ? 18.257 70.129 2.953 1.00 52.37 231 GLN A CA 1
ATOM 1709 C C . GLN A 1 231 ? 19.175 71.330 2.971 1.00 60.56 231 GLN A C 1
ATOM 1710 O O . GLN A 1 231 ? 18.727 72.487 3.096 1.00 63.97 231 GLN A O 1
ATOM 1716 N N . TRP A 1 232 ? 20.472 71.060 2.834 1.00 56.33 232 TRP A N 1
ATOM 1717 C CA . TRP A 1 232 ? 21.434 72.132 2.876 1.00 53.70 232 TRP A CA 1
ATOM 1718 C C . TRP A 1 232 ? 22.214 72.198 1.595 1.00 56.50 232 TRP A C 1
ATOM 1719 O O . TRP A 1 232 ? 22.294 71.208 0.856 1.00 62.93 232 TRP A O 1
ATOM 1730 N N . ASP A 1 233 ? 22.799 73.367 1.346 1.00 58.31 233 ASP A N 1
ATOM 1731 C CA . ASP A 1 233 ? 23.699 73.573 0.210 1.00 62.16 233 ASP A CA 1
ATOM 1732 C C . ASP A 1 233 ? 24.985 72.734 0.321 1.00 60.73 233 ASP A C 1
ATOM 1733 O O . ASP A 1 233 ? 25.525 72.291 -0.700 1.00 58.93 233 ASP A O 1
ATOM 1738 N N . TYR A 1 234 ? 25.454 72.525 1.557 1.00 56.56 234 TYR A N 1
ATOM 1739 C CA . TYR A 1 234 ? 26.684 71.804 1.839 1.00 48.44 234 TYR A CA 1
ATOM 1740 C C . TYR A 1 234 ? 26.486 70.857 3.009 1.00 49.14 234 TYR A C 1
ATOM 1741 O O . TYR A 1 234 ? 25.695 71.134 3.909 1.00 54.62 234 TYR A O 1
ATOM 1750 N N . VAL A 1 235 ? 27.179 69.722 2.964 1.00 45.37 235 VAL A N 1
ATOM 1751 C CA . VAL A 1 235 ? 27.269 68.800 4.091 1.00 41.41 235 VAL A CA 1
ATOM 1752 C C . VAL A 1 235 ? 28.765 68.562 4.374 1.00 43.74 235 VAL A C 1
ATOM 1753 O O . VAL A 1 235 ? 29.558 68.412 3.446 1.00 44.24 235 VAL A O 1
ATOM 1757 N N . THR A 1 236 ? 29.150 68.599 5.647 1.00 40.01 236 THR A N 1
ATOM 1758 C CA . THR A 1 236 ? 30.455 68.138 6.046 1.00 38.25 236 THR A CA 1
ATOM 1759 C C . THR A 1 236 ? 30.279 67.056 7.112 1.00 40.90 236 THR A C 1
ATOM 1760 O O . THR A 1 236 ? 29.280 67.025 7.836 1.00 45.39 236 THR A O 1
ATOM 1764 N N . SER A 1 237 ? 31.238 66.148 7.191 1.00 40.07 237 SER A N 1
ATOM 1765 C CA . SER A 1 237 ? 31.162 65.086 8.160 1.00 41.12 237 SER A CA 1
ATOM 1766 C C . SER A 1 237 ? 32.549 64.531 8.342 1.00 43.17 237 SER A C 1
ATOM 1767 O O . SER A 1 237 ? 33.136 63.944 7.428 1.00 48.79 237 SER A O 1
ATOM 1770 N N . VAL A 1 238 ? 33.085 64.769 9.525 1.00 41.93 238 VAL A N 1
ATOM 1771 C CA . VAL A 1 238 ? 34.437 64.395 9.845 1.00 41.90 238 VAL A CA 1
ATOM 1772 C C . VAL A 1 238 ? 34.417 63.349 10.938 1.00 43.24 238 VAL A C 1
ATOM 1773 O O . VAL A 1 238 ? 33.915 63.598 12.025 1.00 50.50 238 VAL A O 1
ATOM 1777 N N . GLY A 1 239 ? 34.940 62.170 10.657 1.00 42.87 239 GLY A N 1
ATOM 1778 C CA . GLY A 1 239 ? 35.093 61.169 11.699 1.00 41.36 239 GLY A CA 1
ATOM 1779 C C . GLY A 1 239 ? 33.845 60.457 12.147 1.00 41.78 239 GLY A C 1
ATOM 1780 O O . GLY A 1 239 ? 33.783 59.999 13.284 1.00 41.99 239 GLY A O 1
ATOM 1781 N N . MET A 1 240 ? 32.872 60.322 11.248 1.00 45.70 240 MET A N 1
ATOM 1782 C CA . MET A 1 240 ? 31.601 59.675 11.571 1.00 44.93 240 MET A CA 1
ATOM 1783 C C . MET A 1 240 ? 31.517 58.275 11.019 1.00 46.05 240 MET A C 1
ATOM 1784 O O . MET A 1 240 ? 31.066 57.363 11.727 1.00 45.73 240 MET A O 1
ATOM 1789 N N . PHE A 1 241 ? 31.945 58.076 9.766 1.00 43.86 241 PHE A N 1
ATOM 1790 C CA . PHE A 1 241 ? 31.646 56.787 9.130 1.00 44.64 241 PHE A CA 1
ATOM 1791 C C . PHE A 1 241 ? 32.413 55.568 9.667 1.00 42.59 241 PHE A C 1
ATOM 1792 O O . PHE A 1 241 ? 31.989 54.422 9.480 1.00 45.80 241 PHE A O 1
ATOM 1800 N N . GLU A 1 242 ? 33.500 55.828 10.377 1.00 40.14 242 GLU A N 1
ATOM 1801 C CA . GLU A 1 242 ? 34.255 54.770 11.043 1.00 40.85 242 GLU A CA 1
ATOM 1802 C C . GLU A 1 242 ? 33.431 54.112 12.161 1.00 40.72 242 GLU A C 1
ATOM 1803 O O . GLU A 1 242 ? 33.681 52.947 12.528 1.00 39.89 242 GLU A O 1
ATOM 1809 N N . HIS A 1 243 ? 32.450 54.857 12.680 1.00 40.32 243 HIS A N 1
ATOM 1810 C CA . HIS A 1 243 ? 31.631 54.393 13.799 1.00 44.11 243 HIS A CA 1
ATOM 1811 C C . HIS A 1 243 ? 30.387 53.648 13.355 1.00 47.97 243 HIS A C 1
ATOM 1812 O O . HIS A 1 243 ? 29.682 53.050 14.157 1.00 56.49 243 HIS A O 1
ATOM 1819 N N . VAL A 1 244 ? 30.131 53.664 12.061 1.00 49.11 244 VAL A N 1
ATOM 1820 C CA . VAL A 1 244 ? 28.842 53.274 11.532 1.00 44.00 244 VAL A CA 1
ATOM 1821 C C . VAL A 1 244 ? 28.683 51.756 11.367 1.00 42.28 244 VAL A C 1
ATOM 1822 O O . VAL A 1 244 ? 27.586 51.239 11.564 1.00 47.96 244 VAL A O 1
ATOM 1826 N N . GLY A 1 245 ? 29.767 51.067 11.006 1.00 40.17 245 GLY A N 1
ATOM 1827 C CA . GLY A 1 245 ? 29.764 49.623 10.738 1.00 37.67 245 GLY A CA 1
ATOM 1828 C C . GLY A 1 245 ? 29.509 49.344 9.264 1.00 43.86 245 GLY A C 1
ATOM 1829 O O . GLY A 1 245 ? 28.881 50.148 8.563 1.00 45.05 245 GLY A O 1
ATOM 1830 N N . SER A 1 246 ? 29.991 48.199 8.789 1.00 47.29 246 SER A N 1
ATOM 1831 C CA . SER A 1 246 ? 29.799 47.770 7.415 1.00 46.71 246 SER A CA 1
ATOM 1832 C C . SER A 1 246 ? 28.343 47.817 6.932 1.00 53.01 246 SER A C 1
ATOM 1833 O O . SER A 1 246 ? 28.051 48.382 5.877 1.00 57.05 246 SER A O 1
ATOM 1836 N N . GLU A 1 247 ? 27.449 47.226 7.729 1.00 61.00 247 GLU A N 1
ATOM 1837 C CA . GLU A 1 247 ? 26.022 47.114 7.450 1.00 58.96 247 GLU A CA 1
ATOM 1838 C C . GLU A 1 247 ? 25.288 48.438 7.207 1.00 56.67 247 GLU A C 1
ATOM 1839 O O . GLU A 1 247 ? 24.355 48.483 6.420 1.00 60.18 247 GLU A O 1
ATOM 1845 N N . ASN A 1 248 ? 25.706 49.509 7.870 1.00 51.58 248 ASN A N 1
ATOM 1846 C CA . ASN A 1 248 ? 24.968 50.765 7.795 1.00 46.81 248 ASN A CA 1
ATOM 1847 C C . ASN A 1 248 ? 25.662 51.814 7.000 1.00 46.98 248 ASN A C 1
ATOM 1848 O O . ASN A 1 248 ? 25.222 52.978 7.001 1.00 53.01 248 ASN A O 1
ATOM 1853 N N . LEU A 1 249 ? 26.732 51.422 6.315 1.00 43.62 249 LEU A N 1
ATOM 1854 C CA . LEU A 1 249 ? 27.522 52.377 5.553 1.00 44.20 249 LEU A CA 1
ATOM 1855 C C . LEU A 1 249 ? 26.741 52.908 4.343 1.00 42.74 249 LEU A C 1
ATOM 1856 O O . LEU A 1 249 ? 26.702 54.129 4.109 1.00 44.06 249 LEU A O 1
ATOM 1861 N N . GLY A 1 250 ? 26.106 51.993 3.607 1.00 39.47 250 GLY A N 1
ATOM 1862 C CA . GLY A 1 250 ? 25.125 52.360 2.597 1.00 42.29 250 GLY A CA 1
ATOM 1863 C C . GLY A 1 250 ? 24.165 53.435 3.113 1.00 45.17 250 GLY A C 1
ATOM 1864 O O . GLY A 1 250 ? 24.075 54.530 2.512 1.00 43.33 250 GLY A O 1
ATOM 1865 N N . GLU A 1 251 ? 23.497 53.141 4.245 1.00 45.40 251 GLU A N 1
ATOM 1866 C CA . GLU A 1 251 ? 22.558 54.100 4.868 1.00 47.08 251 GLU A CA 1
ATOM 1867 C C . GLU A 1 251 ? 23.152 55.472 5.147 1.00 44.92 251 GLU A C 1
ATOM 1868 O O . GLU A 1 251 ? 22.523 56.495 4.845 1.00 44.71 251 GLU A O 1
ATOM 1874 N N . TYR A 1 252 ? 24.382 55.480 5.678 1.00 40.29 252 TYR A N 1
ATOM 1875 C CA . TYR A 1 252 ? 25.120 56.716 5.927 1.00 36.31 252 TYR A CA 1
ATOM 1876 C C . TYR A 1 252 ? 25.199 57.586 4.669 1.00 37.36 252 TYR A C 1
ATOM 1877 O O . TYR A 1 252 ? 24.928 58.795 4.718 1.00 36.90 252 TYR A O 1
ATOM 1886 N N . PHE A 1 253 ? 25.555 56.988 3.533 1.00 38.84 253 PHE A N 1
ATOM 1887 C CA . PHE A 1 253 ? 25.709 57.821 2.346 1.00 39.35 253 PHE A CA 1
ATOM 1888 C C . PHE A 1 253 ? 24.371 58.294 1.767 1.00 40.71 253 PHE A C 1
ATOM 1889 O O . PHE A 1 253 ? 24.274 59.429 1.272 1.00 39.37 253 PHE A O 1
ATOM 1897 N N . LYS A 1 254 ? 23.346 57.442 1.887 1.00 42.94 254 LYS A N 1
ATOM 1898 C CA . LYS A 1 254 ? 21.981 57.837 1.542 1.00 44.57 254 LYS A CA 1
ATOM 1899 C C . LYS A 1 254 ? 21.525 59.021 2.404 1.00 47.04 254 LYS A C 1
ATOM 1900 O O . LYS A 1 254 ? 20.933 59.975 1.881 1.00 45.74 254 LYS A O 1
ATOM 1906 N N . ASP A 1 255 ? 21.847 58.996 3.701 1.00 46.12 255 ASP A N 1
ATOM 1907 C CA . ASP A 1 255 ? 21.599 60.175 4.544 1.00 47.21 255 ASP A CA 1
ATOM 1908 C C . ASP A 1 255 ? 22.332 61.426 4.092 1.00 46.71 255 ASP A C 1
ATOM 1909 O O . ASP A 1 255 ? 21.707 62.484 3.991 1.00 53.59 255 ASP A O 1
ATOM 1914 N N . VAL A 1 256 ? 23.619 61.310 3.759 1.00 44.76 256 VAL A N 1
ATOM 1915 C CA . VAL A 1 256 ? 24.356 62.465 3.210 1.00 46.68 256 VAL A CA 1
ATOM 1916 C C . VAL A 1 256 ? 23.633 63.001 1.954 1.00 49.04 256 VAL A C 1
ATOM 1917 O O . VAL A 1 256 ? 23.443 64.217 1.806 1.00 48.05 256 VAL A O 1
ATOM 1921 N N . ALA A 1 257 ? 23.206 62.090 1.079 1.00 49.81 257 ALA A N 1
ATOM 1922 C CA . ALA A 1 257 ? 22.542 62.478 -0.171 1.00 52.57 257 ALA A CA 1
ATOM 1923 C C . ALA A 1 257 ? 21.220 63.188 0.138 1.00 54.56 257 ALA A C 1
ATOM 1924 O O . ALA A 1 257 ? 20.991 64.317 -0.338 1.00 50.11 257 ALA A O 1
ATOM 1926 N N . LYS A 1 258 ? 20.400 62.532 0.973 1.00 56.71 258 LYS A N 1
ATOM 1927 C CA . LYS A 1 258 ? 19.109 63.047 1.440 1.00 56.26 258 LYS A CA 1
ATOM 1928 C C . LYS A 1 258 ? 19.211 64.482 1.989 1.00 55.53 258 LYS A C 1
ATOM 1929 O O . LYS A 1 258 ? 18.367 65.320 1.668 1.00 56.47 258 LYS A O 1
ATOM 1935 N N . TYR A 1 259 ? 20.263 64.797 2.746 1.00 51.60 259 TYR A N 1
ATOM 1936 C CA . TYR A 1 259 ? 20.376 66.161 3.282 1.00 50.01 259 TYR A CA 1
ATOM 1937 C C . TYR A 1 259 ? 20.943 67.175 2.320 1.00 46.16 259 TYR A C 1
ATOM 1938 O O . TYR A 1 259 ? 20.965 68.368 2.628 1.00 48.06 259 TYR A O 1
ATOM 1947 N N . LEU A 1 260 ? 21.417 66.714 1.167 1.00 47.14 260 LEU A N 1
ATOM 1948 C CA . LEU A 1 260 ? 21.933 67.635 0.158 1.00 49.84 260 LEU A CA 1
ATOM 1949 C C . LEU A 1 260 ? 20.828 68.104 -0.788 1.00 51.92 260 LEU A C 1
ATOM 1950 O O . LEU A 1 260 ? 19.988 67.301 -1.271 1.00 47.75 260 LEU A O 1
ATOM 1955 N N . LYS A 1 261 ? 20.850 69.405 -1.052 1.00 48.52 261 LYS A N 1
ATOM 1956 C CA . LYS A 1 261 ? 20.150 69.965 -2.207 1.00 58.13 261 LYS A CA 1
ATOM 1957 C C . LYS A 1 261 ? 20.690 69.375 -3.514 1.00 60.73 261 LYS A C 1
ATOM 1958 O O . LYS A 1 261 ? 21.847 68.927 -3.606 1.00 64.01 261 LYS A O 1
ATOM 1964 N N . ASN A 1 262 ? 19.844 69.385 -4.530 1.00 62.76 262 ASN A N 1
ATOM 1965 C CA . ASN A 1 262 ? 20.252 68.993 -5.852 1.00 58.15 262 ASN A CA 1
ATOM 1966 C C . ASN A 1 262 ? 21.398 69.856 -6.313 1.00 56.84 262 ASN A C 1
ATOM 1967 O O . ASN A 1 262 ? 21.359 71.086 -6.125 1.00 55.07 262 ASN A O 1
ATOM 1972 N N . ASP A 1 263 ? 22.440 69.187 -6.836 1.00 50.03 263 ASP A N 1
ATOM 1973 C CA . ASP A 1 263 ? 23.741 69.785 -7.215 1.00 47.77 263 ASP A CA 1
ATOM 1974 C C . ASP A 1 263 ? 24.563 70.342 -6.025 1.00 46.91 263 ASP A C 1
ATOM 1975 O O . ASP A 1 263 ? 25.559 71.065 -6.214 1.00 48.01 263 ASP A O 1
ATOM 1980 N N . GLY A 1 264 ? 24.151 69.979 -4.808 1.00 42.98 264 GLY A N 1
ATOM 1981 C CA . GLY A 1 264 ? 24.871 70.321 -3.579 1.00 45.98 264 GLY A CA 1
ATOM 1982 C C . GLY A 1 264 ? 26.165 69.531 -3.417 1.00 47.37 264 GLY A C 1
ATOM 1983 O O . GLY A 1 264 ? 26.373 68.502 -4.089 1.00 48.57 264 GLY A O 1
ATOM 1984 N N . VAL A 1 265 ? 27.038 70.037 -2.536 1.00 45.19 265 VAL A N 1
ATOM 1985 C CA . VAL A 1 265 ? 28.402 69.525 -2.354 1.00 42.07 265 VAL A CA 1
ATOM 1986 C C . VAL A 1 265 ? 28.634 69.029 -0.929 1.00 41.62 265 VAL A C 1
ATOM 1987 O O . VAL A 1 265 ? 28.312 69.723 0.031 1.00 45.93 265 VAL A O 1
ATOM 1991 N N . ALA A 1 266 ? 29.151 67.812 -0.800 1.00 37.36 266 ALA A N 1
ATOM 1992 C CA . ALA A 1 266 ? 29.558 67.308 0.497 1.00 35.44 266 ALA A CA 1
ATOM 1993 C C . ALA A 1 266 ? 31.062 67.096 0.513 1.00 36.40 266 ALA A C 1
ATOM 1994 O O . ALA A 1 266 ? 31.666 66.744 -0.519 1.00 39.20 266 ALA A O 1
ATOM 1996 N N . LEU A 1 267 ? 31.670 67.364 1.668 1.00 37.84 267 LEU A N 1
ATOM 1997 C CA . LEU A 1 267 ? 32.989 66.848 1.956 1.00 38.80 267 LEU A CA 1
ATOM 1998 C C . LEU A 1 267 ? 32.904 65.827 3.079 1.00 40.22 267 LEU A C 1
ATOM 1999 O O . LEU A 1 267 ? 32.673 66.189 4.240 1.00 45.29 267 LEU A O 1
ATOM 2004 N N . ILE A 1 268 ? 33.091 64.553 2.719 1.00 38.24 268 ILE A N 1
ATOM 2005 C CA . ILE A 1 268 ? 33.099 63.448 3.682 1.00 34.34 268 ILE A CA 1
ATOM 2006 C C . ILE A 1 268 ? 34.543 63.029 3.952 1.00 36.16 268 ILE A C 1
ATOM 2007 O O . ILE A 1 268 ? 35.334 62.803 3.003 1.00 33.91 268 ILE A O 1
ATOM 2012 N N . HIS A 1 269 ? 34.884 62.949 5.245 1.00 35.68 269 HIS A N 1
ATOM 2013 C CA . HIS A 1 269 ? 36.275 62.754 5.700 1.00 32.58 269 HIS A CA 1
ATOM 2014 C C . HIS A 1 269 ? 36.312 61.580 6.649 1.00 33.65 269 HIS A C 1
ATOM 2015 O O . HIS A 1 269 ? 35.550 61.537 7.633 1.00 35.82 269 HIS A O 1
ATOM 2022 N N . GLY A 1 270 ? 37.195 60.628 6.374 1.00 33.51 270 GLY A N 1
ATOM 2023 C CA . GLY A 1 270 ? 37.285 59.457 7.233 1.00 33.42 270 GLY A CA 1
ATOM 2024 C C . GLY A 1 270 ? 38.392 58.485 6.952 1.00 33.60 270 GLY A C 1
ATOM 2025 O O . GLY A 1 270 ? 38.919 58.420 5.840 1.00 35.95 270 GLY A O 1
ATOM 2026 N N . ILE A 1 271 ? 38.747 57.733 7.987 1.00 31.59 271 ILE A N 1
ATOM 2027 C CA . ILE A 1 271 ? 39.726 56.662 7.886 1.00 29.54 271 ILE A CA 1
ATOM 2028 C C . ILE A 1 271 ? 39.178 55.548 6.969 1.00 29.93 271 ILE A C 1
ATOM 2029 O O . ILE A 1 271 ? 38.062 55.071 7.163 1.00 31.15 271 ILE A O 1
ATOM 2034 N N . THR A 1 272 ? 39.978 55.164 5.976 1.00 28.38 272 THR A N 1
ATOM 2035 C CA . THR A 1 272 ? 39.606 54.229 4.913 1.00 27.66 272 THR A CA 1
ATOM 2036 C C . THR A 1 272 ? 40.833 53.375 4.666 1.00 28.18 272 THR A C 1
ATOM 2037 O O . THR A 1 272 ? 41.948 53.874 4.707 1.00 32.08 272 THR A O 1
ATOM 2041 N N . ARG A 1 273 ? 40.633 52.094 4.391 1.00 28.07 273 ARG A N 1
ATOM 2042 C CA . ARG A 1 273 ? 41.730 51.166 4.192 1.00 27.87 273 ARG A CA 1
ATOM 2043 C C . ARG A 1 273 ? 41.809 50.761 2.695 1.00 29.37 273 ARG A C 1
ATOM 2044 O O . ARG A 1 273 ? 40.946 50.024 2.183 1.00 30.72 273 ARG A O 1
ATOM 2052 N N . GLN A 1 274 ? 42.851 51.217 2.012 1.00 26.81 274 GLN A N 1
ATOM 2053 C CA . GLN A 1 274 ? 43.060 50.885 0.607 1.00 27.71 274 GLN A CA 1
ATOM 2054 C C . GLN A 1 274 ? 42.918 49.386 0.288 1.00 28.81 274 GLN A C 1
ATOM 2055 O O . GLN A 1 274 ? 42.371 49.034 -0.763 1.00 30.92 274 GLN A O 1
ATOM 2061 N N . GLN A 1 275 ? 43.375 48.515 1.197 1.00 27.96 275 GLN A N 1
ATOM 2062 C CA . GLN A 1 275 ? 43.408 47.069 0.929 1.00 28.07 275 GLN A CA 1
ATOM 2063 C C . GLN A 1 275 ? 42.073 46.359 1.177 1.00 29.78 275 GLN A C 1
ATOM 2064 O O . GLN A 1 275 ? 41.876 45.265 0.689 1.00 32.95 275 GLN A O 1
ATOM 2070 N N . GLY A 1 276 ? 41.149 46.975 1.904 1.00 29.80 276 GLY A N 1
ATOM 2071 C CA . GLY A 1 276 ? 39.842 46.367 2.164 1.00 26.61 276 GLY A CA 1
ATOM 2072 C C . GLY A 1 276 ? 39.526 46.613 3.618 1.00 27.46 276 GLY A C 1
ATOM 2073 O O . GLY A 1 276 ? 40.440 46.742 4.427 1.00 29.44 276 GLY A O 1
ATOM 2074 N N . GLY A 1 277 ? 38.246 46.688 3.965 1.00 25.81 277 GLY A N 1
ATOM 2075 C CA . GLY A 1 277 ? 37.852 47.024 5.325 1.00 26.28 277 GLY A CA 1
ATOM 2076 C C . GLY A 1 277 ? 38.293 45.997 6.347 1.00 29.37 277 GLY A C 1
ATOM 2077 O O . GLY A 1 277 ? 38.527 44.819 6.006 1.00 28.21 277 GLY A O 1
ATOM 2078 N N . ALA A 1 278 ? 38.421 46.440 7.599 1.00 30.71 278 ALA A N 1
ATOM 2079 C CA . ALA A 1 278 ? 38.814 45.569 8.706 1.00 31.33 278 ALA A CA 1
ATOM 2080 C C . ALA A 1 278 ? 38.450 46.175 10.044 1.00 32.74 278 ALA A C 1
ATOM 2081 O O . ALA A 1 278 ? 38.347 47.405 10.205 1.00 33.35 278 ALA A O 1
ATOM 2083 N N . THR A 1 279 ? 38.236 45.276 10.993 1.00 37.15 279 THR A N 1
ATOM 2084 C CA . THR A 1 279 ? 38.190 45.585 12.423 1.00 37.75 279 THR A CA 1
ATOM 2085 C C . THR A 1 279 ? 39.410 44.905 13.035 1.00 36.39 279 THR A C 1
ATOM 2086 O O . THR A 1 279 ? 39.721 43.772 12.701 1.00 38.73 279 THR A O 1
ATOM 2090 N N . ASN A 1 280 ? 40.116 45.604 13.911 1.00 33.33 280 ASN A N 1
ATOM 2091 C CA . ASN A 1 280 ? 41.183 44.979 14.662 1.00 31.33 280 ASN A CA 1
ATOM 2092 C C . ASN A 1 280 ? 40.615 44.517 16.013 1.00 31.35 280 ASN A C 1
ATOM 2093 O O . ASN A 1 280 ? 40.000 45.309 16.714 1.00 34.21 280 ASN A O 1
ATOM 2098 N N . ALA A 1 281 ? 40.835 43.256 16.392 1.00 31.01 281 ALA A N 1
ATOM 2099 C CA . ALA A 1 281 ? 40.308 42.738 17.681 1.00 29.42 281 ALA A CA 1
ATOM 2100 C C . ALA A 1 281 ? 40.754 43.512 18.942 1.00 32.56 281 ALA A C 1
ATOM 2101 O O . ALA A 1 281 ? 39.963 43.701 19.877 1.00 35.95 281 ALA A O 1
ATOM 2103 N N . TRP A 1 282 ? 42.007 43.968 18.971 1.00 33.87 282 TRP A N 1
ATOM 2104 C CA . TRP A 1 282 ? 42.513 44.695 20.139 1.00 30.92 282 TRP A CA 1
ATOM 2105 C C . TRP A 1 282 ? 41.836 46.073 20.231 1.00 32.58 282 TRP A C 1
ATOM 2106 O O . TRP A 1 282 ? 41.346 46.445 21.311 1.00 30.34 282 TRP A O 1
ATOM 2117 N N . ILE A 1 283 ? 41.786 46.810 19.107 1.00 32.13 283 ILE A N 1
ATOM 2118 C CA . ILE A 1 283 ? 41.165 48.140 19.077 1.00 33.39 283 ILE A CA 1
ATOM 2119 C C . ILE A 1 283 ? 39.693 48.040 19.487 1.00 36.23 283 ILE A C 1
ATOM 2120 O O . ILE A 1 283 ? 39.197 48.878 20.279 1.00 36.49 283 ILE A O 1
ATOM 2125 N N . ASN A 1 284 ? 39.026 47.013 18.949 1.00 38.79 284 ASN A N 1
ATOM 2126 C CA . ASN A 1 284 ? 37.607 46.766 19.184 1.00 42.48 284 ASN A CA 1
ATOM 2127 C C . ASN A 1 284 ? 37.336 46.474 20.678 1.00 42.85 284 ASN A C 1
ATOM 2128 O O . ASN A 1 284 ? 36.396 47.046 21.265 1.00 43.15 284 ASN A O 1
ATOM 2133 N N . LYS A 1 285 ? 38.188 45.662 21.309 1.00 38.61 285 LYS A N 1
ATOM 2134 C CA . LYS A 1 285 ? 38.069 45.440 22.745 1.00 35.05 285 LYS A CA 1
ATOM 2135 C C . LYS A 1 285 ? 38.414 46.653 23.622 1.00 35.15 285 LYS A C 1
ATOM 2136 O O . LYS A 1 285 ? 37.724 46.894 24.589 1.00 36.39 285 LYS A O 1
ATOM 2142 N N . TYR A 1 286 ? 39.441 47.431 23.289 1.00 33.41 286 TYR A N 1
ATOM 2143 C CA . TYR A 1 286 ? 39.898 48.462 24.223 1.00 33.09 286 TYR A CA 1
ATOM 2144 C C . TYR A 1 286 ? 39.633 49.914 23.883 1.00 33.63 286 TYR A C 1
ATOM 2145 O O . TYR A 1 286 ? 39.701 50.747 24.769 1.00 37.40 286 TYR A O 1
ATOM 2154 N N . ILE A 1 287 ? 39.391 50.257 22.626 1.00 31.81 287 ILE A N 1
ATOM 2155 C CA . ILE A 1 287 ? 39.389 51.672 22.283 1.00 32.36 287 ILE A CA 1
ATOM 2156 C C . ILE A 1 287 ? 38.086 52.043 21.582 1.00 36.97 287 ILE A C 1
ATOM 2157 O O . ILE A 1 287 ? 37.385 52.960 22.032 1.00 36.45 287 ILE A O 1
ATOM 2162 N N . PHE A 1 288 ? 37.782 51.342 20.482 1.00 36.99 288 PHE A N 1
ATOM 2163 C CA . PHE A 1 288 ? 36.600 51.641 19.694 1.00 35.63 288 PHE A CA 1
ATOM 2164 C C . PHE A 1 288 ? 35.791 50.380 19.489 1.00 36.82 288 PHE A C 1
ATOM 2165 O O . PHE A 1 288 ? 35.885 49.753 18.435 1.00 39.44 288 PHE A O 1
ATOM 2173 N N . PRO A 1 289 ? 35.008 49.981 20.512 1.00 40.09 289 PRO A N 1
ATOM 2174 C CA . PRO A 1 289 ? 34.144 48.794 20.303 1.00 41.13 289 PRO A CA 1
ATOM 2175 C C . PRO A 1 289 ? 33.110 49.117 19.221 1.00 41.56 289 PRO A C 1
ATOM 2176 O O . PRO A 1 289 ? 32.624 50.259 19.163 1.00 39.07 289 PRO A O 1
ATOM 2180 N N . GLY A 1 290 ? 32.856 48.160 18.329 1.00 40.96 290 GLY A N 1
ATOM 2181 C CA . GLY A 1 290 ? 31.996 48.400 17.170 1.00 45.90 290 GLY A CA 1
ATOM 2182 C C . GLY A 1 290 ? 32.576 49.134 15.958 1.00 50.47 290 GLY A C 1
ATOM 2183 O O . GLY A 1 290 ? 32.071 48.956 14.840 1.00 54.79 290 GLY A O 1
ATOM 2184 N N . GLY A 1 291 ? 33.603 49.967 16.165 1.00 46.25 291 GLY A N 1
ATOM 2185 C CA . GLY A 1 291 ? 34.326 50.628 15.080 1.00 40.89 291 GLY A CA 1
ATOM 2186 C C . GLY A 1 291 ? 34.800 49.686 13.964 1.00 40.07 291 GLY A C 1
ATOM 2187 O O . GLY A 1 291 ? 35.114 48.502 14.192 1.00 39.59 291 GLY A O 1
ATOM 2188 N N . TYR A 1 292 ? 34.815 50.218 12.747 1.00 35.34 292 TYR A N 1
ATOM 2189 C CA . TYR A 1 292 ? 35.153 49.454 11.563 1.00 33.06 292 TYR A CA 1
ATOM 2190 C C . TYR A 1 292 ? 35.735 50.439 10.556 1.00 31.86 292 TYR A C 1
ATOM 2191 O O . TYR A 1 292 ? 35.171 51.536 10.355 1.00 32.46 292 TYR A O 1
ATOM 2200 N N . ILE A 1 293 ? 36.868 50.076 9.963 1.00 28.39 293 ILE A N 1
ATOM 2201 C CA . ILE A 1 293 ? 37.450 50.914 8.919 1.00 29.27 293 ILE A CA 1
ATOM 2202 C C . ILE A 1 293 ? 37.082 50.316 7.579 1.00 29.94 293 ILE A C 1
ATOM 2203 O O . ILE A 1 293 ? 37.509 49.207 7.256 1.00 31.71 293 ILE A O 1
ATOM 2208 N N . PRO A 1 294 ? 36.276 51.043 6.794 1.00 29.24 294 PRO A N 1
ATOM 2209 C CA . PRO A 1 294 ? 35.840 50.472 5.520 1.00 28.56 294 PRO A CA 1
ATOM 2210 C C . PRO A 1 294 ? 36.965 50.443 4.468 1.00 28.35 294 PRO A C 1
ATOM 2211 O O . PRO A 1 294 ? 38.003 51.125 4.647 1.00 27.72 294 PRO A O 1
ATOM 2215 N N . GLY A 1 295 ? 36.765 49.658 3.404 1.00 25.18 295 GLY A N 1
ATOM 2216 C CA . GLY A 1 295 ? 37.687 49.640 2.272 1.00 27.37 295 GLY A CA 1
ATOM 2217 C C . GLY A 1 295 ? 37.415 50.803 1.341 1.00 31.69 295 GLY A C 1
ATOM 2218 O O . GLY A 1 295 ? 36.311 51.384 1.365 1.00 34.82 295 GLY A O 1
ATOM 2219 N N . LEU A 1 296 ? 38.411 51.171 0.531 1.00 32.00 296 LEU A N 1
ATOM 2220 C CA . LEU A 1 296 ? 38.259 52.266 -0.427 1.00 30.75 296 LEU A CA 1
ATOM 2221 C C . LEU A 1 296 ? 37.199 51.900 -1.478 1.00 32.43 296 LEU A C 1
ATOM 2222 O O . LEU A 1 296 ? 36.317 52.701 -1.766 1.00 33.58 296 LEU A O 1
ATOM 2227 N N . VAL A 1 297 ? 37.290 50.683 -2.016 1.00 31.78 297 VAL A N 1
ATOM 2228 C CA . VAL A 1 297 ? 36.315 50.148 -2.945 1.00 32.85 297 VAL A CA 1
ATOM 2229 C C . VAL A 1 297 ? 34.943 50.163 -2.266 1.00 37.02 297 VAL A C 1
ATOM 2230 O O . VAL A 1 297 ? 33.967 50.699 -2.816 1.00 40.59 297 VAL A O 1
ATOM 2234 N N . GLU A 1 298 ? 34.884 49.620 -1.051 1.00 34.59 298 GLU A N 1
ATOM 2235 C CA . GLU A 1 298 ? 33.655 49.593 -0.298 1.00 31.87 298 GLU A CA 1
ATOM 2236 C C . GLU A 1 298 ? 32.981 50.978 -0.243 1.00 32.83 298 GLU A C 1
ATOM 2237 O O . GLU A 1 298 ? 31.802 51.099 -0.593 1.00 37.20 298 GLU A O 1
ATOM 2243 N N . ILE A 1 299 ? 33.735 52.000 0.161 1.00 31.85 299 ILE A N 1
ATOM 2244 C CA . ILE A 1 299 ? 33.238 53.354 0.313 1.00 31.54 299 ILE A CA 1
ATOM 2245 C C . ILE A 1 299 ? 32.748 53.910 -1.030 1.00 33.89 299 ILE A C 1
ATOM 2246 O O . ILE A 1 299 ? 31.630 54.439 -1.110 1.00 36.92 299 ILE A O 1
ATOM 2251 N N . ILE A 1 300 ? 33.564 53.796 -2.082 1.00 30.79 300 ILE A N 1
ATOM 2252 C CA . ILE A 1 300 ? 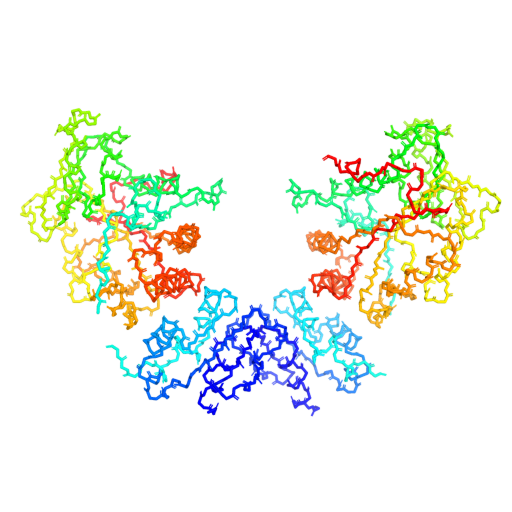33.167 54.336 -3.370 1.00 31.73 300 ILE A CA 1
ATOM 2253 C C . ILE A 1 300 ? 31.831 53.692 -3.804 1.00 35.03 300 ILE A C 1
ATOM 2254 O O . ILE A 1 300 ? 30.921 54.410 -4.263 1.00 41.46 300 ILE A O 1
ATOM 2259 N N . SER A 1 301 ? 31.697 52.372 -3.615 1.00 31.69 301 SER A N 1
ATOM 2260 C CA . SER A 1 301 ? 30.445 51.659 -3.904 1.00 30.75 301 SER A CA 1
ATOM 2261 C C . SER A 1 301 ? 29.273 52.245 -3.135 1.00 32.86 301 SER A C 1
ATOM 2262 O O . SER A 1 301 ? 28.206 52.490 -3.715 1.00 34.54 301 SER A O 1
ATOM 2265 N N . ARG A 1 302 ? 29.466 52.485 -1.841 1.00 30.72 302 ARG A N 1
ATOM 2266 C CA . ARG A 1 302 ? 28.396 53.039 -1.063 1.00 34.44 302 ARG A CA 1
ATOM 2267 C C . ARG A 1 302 ? 28.038 54.424 -1.552 1.00 35.80 302 ARG A C 1
ATOM 2268 O O . ARG A 1 302 ? 26.845 54.758 -1.655 1.00 41.60 302 ARG A O 1
ATOM 2276 N N . ILE A 1 303 ? 29.054 55.206 -1.910 1.00 35.35 303 ILE A N 1
ATOM 2277 C CA . ILE A 1 303 ? 28.838 56.554 -2.437 1.00 35.32 303 ILE A CA 1
ATOM 2278 C C . ILE A 1 303 ? 27.993 56.478 -3.718 1.00 39.02 303 ILE A C 1
ATOM 2279 O O . ILE A 1 303 ? 26.957 57.146 -3.793 1.00 41.75 303 ILE A O 1
ATOM 2284 N N . GLU A 1 304 ? 28.411 55.642 -4.683 1.00 36.07 304 GLU A N 1
ATOM 2285 C CA . GLU A 1 304 ? 27.693 55.492 -5.950 1.00 36.05 304 GLU A CA 1
ATOM 2286 C C . GLU A 1 304 ? 26.258 54.996 -5.753 1.00 39.63 304 GLU A C 1
ATOM 2287 O O . GLU A 1 304 ? 25.361 55.409 -6.476 1.00 41.10 304 GLU A O 1
ATOM 2293 N N . GLU A 1 305 ? 26.040 54.135 -4.757 1.00 43.79 305 GLU A N 1
ATOM 2294 C CA . GLU A 1 305 ? 24.730 53.524 -4.518 1.00 40.16 305 GLU A CA 1
ATOM 2295 C C . GLU A 1 305 ? 23.743 54.524 -3.965 1.00 41.88 305 GLU A C 1
ATOM 2296 O O . GLU A 1 305 ? 22.536 54.295 -4.044 1.00 43.74 305 GLU A O 1
ATOM 2302 N N . ALA A 1 306 ? 24.258 55.624 -3.413 1.00 40.68 306 ALA A N 1
ATOM 2303 C CA . ALA A 1 306 ? 23.433 56.730 -2.974 1.00 37.44 306 ALA A CA 1
ATOM 2304 C C . ALA A 1 306 ? 23.269 57.798 -4.062 1.00 39.06 306 ALA A C 1
ATOM 2305 O O . ALA A 1 306 ? 22.698 58.863 -3.806 1.00 42.53 306 ALA A O 1
ATOM 2307 N N . ASN A 1 307 ? 23.744 57.510 -5.276 1.00 37.11 307 ASN A N 1
ATOM 2308 C CA . ASN A 1 307 ? 23.700 58.466 -6.412 1.00 40.61 307 ASN A CA 1
ATOM 2309 C C . ASN A 1 307 ? 24.390 59.785 -6.186 1.00 42.31 307 ASN A C 1
ATOM 2310 O O . ASN A 1 307 ? 23.980 60.787 -6.755 1.00 48.19 307 ASN A O 1
ATOM 2315 N N . LEU A 1 308 ? 25.424 59.783 -5.355 1.00 40.75 308 LEU A N 1
ATOM 2316 C CA . LEU A 1 308 ? 26.357 60.881 -5.296 1.00 38.74 308 LEU A CA 1
ATOM 2317 C C . LEU A 1 308 ? 27.452 60.577 -6.301 1.00 37.48 308 LEU A C 1
ATOM 2318 O O . LEU A 1 308 ? 27.738 59.425 -6.588 1.00 39.38 308 LEU A O 1
ATOM 2323 N N . GLN A 1 309 ? 28.029 61.603 -6.887 1.00 36.06 309 GLN A N 1
ATOM 2324 C CA . GLN A 1 309 ? 29.188 61.397 -7.754 1.00 35.01 309 GLN A CA 1
ATOM 2325 C C . GLN A 1 309 ? 30.452 61.930 -7.082 1.00 34.31 309 GLN A C 1
ATOM 2326 O O . GLN A 1 309 ? 30.458 63.025 -6.473 1.00 37.91 309 GLN A O 1
ATOM 2332 N N . VAL A 1 310 ? 31.525 61.144 -7.186 1.00 32.59 310 VAL A N 1
ATOM 2333 C CA . VAL A 1 310 ? 32.816 61.532 -6.619 1.00 30.11 310 VAL A CA 1
ATOM 2334 C C . VAL A 1 310 ? 33.369 62.627 -7.505 1.00 30.86 310 VAL A C 1
ATOM 2335 O O . VAL A 1 310 ? 33.453 62.475 -8.737 1.00 31.87 310 VAL A O 1
ATOM 2339 N N . SER A 1 311 ? 33.710 63.746 -6.894 1.00 31.35 311 SER A N 1
ATOM 2340 C CA . SER A 1 311 ? 34.256 64.845 -7.662 1.00 33.79 311 SER A CA 1
ATOM 2341 C C . SER A 1 311 ? 35.763 65.088 -7.391 1.00 32.21 311 SER A C 1
ATOM 2342 O O . SER A 1 311 ? 36.464 65.610 -8.237 1.00 32.43 311 SER A O 1
ATOM 2345 N N . ASP A 1 312 ? 36.254 64.701 -6.216 1.00 32.06 312 ASP A N 1
ATOM 2346 C CA . ASP A 1 312 ? 37.676 64.809 -5.853 1.00 30.93 312 ASP A CA 1
ATOM 2347 C C . ASP A 1 312 ? 37.920 63.812 -4.741 1.00 29.71 312 ASP A C 1
ATOM 2348 O O . ASP A 1 312 ? 37.028 63.583 -3.921 1.00 31.77 312 ASP A O 1
ATOM 2353 N N . VAL A 1 313 ? 39.110 63.212 -4.707 1.00 27.29 313 VAL A N 1
ATOM 2354 C CA . VAL A 1 313 ? 39.509 62.346 -3.595 1.00 26.85 313 VAL A CA 1
ATOM 2355 C C . VAL A 1 313 ? 40.909 62.746 -3.186 1.00 29.35 313 VAL A C 1
ATOM 2356 O O . VAL A 1 313 ? 41.780 62.788 -4.057 1.00 30.55 313 VAL A O 1
ATOM 2360 N N . GLU A 1 314 ? 41.118 63.072 -1.896 1.00 29.51 314 GLU A N 1
ATOM 2361 C CA . GLU A 1 314 ? 42.452 63.373 -1.371 1.00 30.75 314 GLU A CA 1
ATOM 2362 C C . GLU A 1 314 ? 42.843 62.427 -0.240 1.00 31.00 314 GLU A C 1
ATOM 2363 O O . GLU A 1 314 ? 42.046 62.158 0.657 1.00 27.44 314 GLU A O 1
ATOM 2369 N N . MET A 1 315 ? 44.077 61.929 -0.291 1.00 31.88 315 MET A N 1
ATOM 2370 C CA . MET A 1 315 ? 44.567 61.039 0.746 1.00 30.80 315 MET A CA 1
ATOM 2371 C C . MET A 1 315 ? 45.488 61.823 1.644 1.00 31.26 315 MET A C 1
ATOM 2372 O O . MET A 1 315 ? 46.376 62.511 1.154 1.00 31.19 315 MET A O 1
ATOM 2377 N N . LEU A 1 316 ? 45.283 61.702 2.954 1.00 32.08 316 LEU A N 1
ATOM 2378 C CA . LEU A 1 316 ? 46.048 62.448 3.960 1.00 32.83 316 LEU A CA 1
ATOM 2379 C C . LEU A 1 316 ? 46.745 61.549 4.988 1.00 33.64 316 LEU A C 1
ATOM 2380 O O . LEU A 1 316 ? 47.012 61.971 6.115 1.00 37.20 316 LEU A O 1
ATOM 2385 N N . ARG A 1 317 ? 47.033 60.313 4.589 1.00 31.59 317 ARG A N 1
ATOM 2386 C CA . ARG A 1 317 ? 47.738 59.326 5.406 1.00 30.47 317 ARG A CA 1
ATOM 2387 C C . ARG A 1 317 ? 48.822 59.899 6.334 1.00 31.53 317 ARG A C 1
ATOM 2388 O O . ARG A 1 317 ? 48.720 59.755 7.565 1.00 33.66 317 ARG A O 1
ATOM 2396 N N . ARG A 1 318 ? 49.832 60.558 5.763 1.00 29.23 318 ARG A N 1
ATOM 2397 C CA . ARG A 1 318 ? 50.982 61.039 6.552 1.00 31.03 318 ARG A CA 1
ATOM 2398 C C . ARG A 1 318 ? 50.580 62.102 7.580 1.00 32.41 318 ARG A C 1
ATOM 2399 O O . ARG A 1 318 ? 51.182 62.159 8.647 1.00 35.63 318 ARG A O 1
ATOM 2407 N N . HIS A 1 319 ? 49.525 62.874 7.296 1.00 31.43 319 HIS A N 1
ATOM 2408 C CA . HIS A 1 319 ? 48.963 63.838 8.251 1.00 30.79 319 HIS A CA 1
ATOM 2409 C C . HIS A 1 319 ? 48.372 63.213 9.505 1.00 31.54 319 HIS A C 1
ATOM 2410 O O . HIS A 1 319 ? 48.540 63.750 10.619 1.00 29.31 319 HIS A O 1
ATOM 2417 N N . TYR A 1 320 ? 47.692 62.076 9.350 1.00 30.83 320 TYR A N 1
ATOM 2418 C CA . TYR A 1 320 ? 47.232 61.339 10.542 1.00 28.81 320 TYR A CA 1
ATOM 2419 C C . TYR A 1 320 ? 48.401 60.745 11.327 1.00 27.99 320 TYR A C 1
ATOM 2420 O O . TYR A 1 320 ? 48.397 60.788 12.551 1.00 27.66 320 TYR A O 1
ATOM 2429 N N . GLN A 1 321 ? 49.398 60.215 10.617 1.00 26.64 321 GLN A N 1
ATOM 2430 C CA . GLN A 1 321 ? 50.607 59.713 11.253 1.00 27.30 321 GLN A CA 1
ATOM 2431 C C . GLN A 1 321 ? 51.209 60.799 12.145 1.00 29.36 321 GLN A C 1
ATOM 2432 O O . GLN A 1 321 ? 51.456 60.561 13.337 1.00 30.52 321 GLN A O 1
ATOM 2438 N N . ARG A 1 322 ? 51.395 62.002 11.605 1.00 30.33 322 ARG A N 1
ATOM 2439 C CA . ARG A 1 322 ? 51.937 63.074 12.425 1.00 31.35 322 ARG A CA 1
ATOM 2440 C C . ARG A 1 322 ? 51.013 63.426 13.582 1.00 31.11 322 ARG A C 1
ATOM 2441 O O . ARG A 1 322 ? 51.479 63.519 14.720 1.00 31.80 322 ARG A O 1
ATOM 2449 N N . THR A 1 323 ? 49.716 63.561 13.307 1.00 28.87 323 THR A N 1
ATOM 2450 C CA . THR A 1 323 ? 48.761 63.854 14.364 1.00 29.78 323 THR A CA 1
ATOM 2451 C C . THR A 1 323 ? 48.915 62.886 15.526 1.00 31.03 323 THR A C 1
ATOM 2452 O O . THR A 1 323 ? 49.075 63.306 16.683 1.00 36.85 323 THR A O 1
ATOM 2456 N N . LEU A 1 324 ? 48.926 61.599 15.224 1.00 30.59 324 LEU A N 1
ATOM 2457 C CA . LEU A 1 324 ? 49.056 60.595 16.276 1.00 30.67 324 LEU A CA 1
ATOM 2458 C C . LEU A 1 324 ? 50.432 60.604 16.964 1.00 29.51 324 LEU A C 1
ATOM 2459 O O . LEU A 1 324 ? 50.543 60.238 18.126 1.00 29.34 324 LEU A O 1
ATOM 2464 N N . GLU A 1 325 ? 51.477 61.009 16.250 1.00 30.22 325 GLU A N 1
ATOM 2465 C CA . GLU A 1 325 ? 52.801 61.094 16.870 1.00 31.75 325 GLU A CA 1
ATOM 2466 C C . GLU A 1 325 ? 52.829 62.207 17.912 1.00 34.21 325 GLU A C 1
ATOM 2467 O O . GLU A 1 325 ? 53.353 62.007 19.021 1.00 36.44 325 GLU A O 1
ATOM 2473 N N . ILE A 1 326 ? 52.242 63.357 17.568 1.00 32.16 326 ILE A N 1
ATOM 2474 C CA . ILE A 1 326 ? 52.221 64.496 18.465 1.00 30.25 326 ILE A CA 1
ATOM 2475 C C . ILE A 1 326 ? 51.332 64.177 19.665 1.00 35.90 326 ILE A C 1
ATOM 2476 O O . ILE A 1 326 ? 51.755 64.396 20.810 1.00 38.97 326 ILE A O 1
ATOM 2481 N N . TRP A 1 327 ? 50.133 63.633 19.423 1.00 34.41 327 TRP A N 1
ATOM 2482 C CA . TRP A 1 327 ? 49.297 63.162 20.521 1.00 32.03 327 TRP A CA 1
ATOM 2483 C C . TRP A 1 327 ? 50.061 62.244 21.463 1.00 33.46 327 TRP A C 1
ATOM 2484 O O . TRP A 1 327 ? 49.929 62.366 22.672 1.00 35.14 327 TRP A O 1
ATOM 2495 N N . ASP A 1 328 ? 50.846 61.313 20.921 1.00 32.69 328 ASP A N 1
ATOM 2496 C CA . ASP A 1 328 ? 51.614 60.420 21.775 1.00 32.20 328 ASP A CA 1
ATOM 2497 C C . ASP A 1 328 ? 52.746 61.150 22.549 1.00 32.84 328 ASP A C 1
ATOM 2498 O O . ASP A 1 328 ? 52.967 60.883 23.729 1.00 29.48 328 ASP A O 1
ATOM 2503 N N . LYS A 1 329 ? 53.424 62.085 21.883 1.00 35.36 329 LYS A N 1
ATOM 2504 C CA . LYS A 1 329 ? 54.429 62.929 22.514 1.00 37.96 329 LYS A CA 1
ATOM 2505 C C . LYS A 1 329 ? 53.792 63.702 23.683 1.00 37.29 329 LYS A C 1
ATOM 2506 O O . LYS A 1 329 ? 54.317 63.665 24.809 1.00 40.78 329 LYS A O 1
ATOM 2512 N N . ASN A 1 330 ? 52.643 64.336 23.432 1.00 33.25 330 ASN A N 1
ATOM 2513 C CA . ASN A 1 330 ? 51.869 65.032 24.465 1.00 31.49 330 ASN A CA 1
ATOM 2514 C C . ASN A 1 330 ? 51.432 64.104 25.581 1.00 34.47 330 ASN A C 1
ATOM 2515 O O . ASN A 1 330 ? 51.573 64.454 26.770 1.00 39.23 330 ASN A O 1
ATOM 2520 N N . PHE A 1 331 ? 50.909 62.930 25.216 1.00 35.13 331 PHE A N 1
ATOM 2521 C CA . PHE A 1 331 ? 50.487 61.938 26.198 1.00 34.49 331 PHE A CA 1
ATOM 2522 C C . PHE A 1 331 ? 51.623 61.591 27.164 1.00 36.42 331 PHE A C 1
ATOM 2523 O O . PHE A 1 331 ? 51.438 61.610 28.387 1.00 35.77 331 PHE A O 1
ATOM 2531 N N . ASN A 1 332 ? 52.799 61.303 26.612 1.00 37.13 332 ASN A N 1
ATOM 2532 C CA . ASN A 1 332 ? 53.934 60.872 27.421 1.00 38.99 332 ASN A CA 1
ATOM 2533 C C . ASN A 1 332 ? 54.489 61.963 28.342 1.00 42.42 332 ASN A C 1
ATOM 2534 O O . ASN A 1 332 ? 54.716 61.710 29.532 1.00 42.56 332 ASN A O 1
ATOM 2539 N N . ASN A 1 333 ? 54.634 63.166 27.789 1.00 43.67 333 ASN A N 1
ATOM 2540 C CA . ASN A 1 333 ? 54.908 64.381 28.532 1.00 46.38 333 ASN A CA 1
ATOM 2541 C C . ASN A 1 333 ? 53.950 64.639 29.736 1.00 44.37 333 ASN A C 1
ATOM 2542 O O . ASN A 1 333 ? 54.372 65.201 30.745 1.00 45.82 333 ASN A O 1
ATOM 2547 N N . ALA A 1 334 ? 52.688 64.219 29.654 1.00 42.89 334 ALA A N 1
ATOM 2548 C CA . ALA A 1 334 ? 51.779 64.325 30.808 1.00 41.01 334 ALA A CA 1
ATOM 2549 C C . ALA A 1 334 ? 51.495 62.998 31.531 1.00 43.16 334 ALA A C 1
ATOM 2550 O O . ALA A 1 334 ? 50.565 62.924 32.353 1.00 43.59 334 ALA A O 1
ATOM 2552 N N . ARG A 1 335 ? 52.307 61.968 31.253 1.00 43.26 335 ARG A N 1
ATOM 2553 C CA . ARG A 1 335 ? 52.065 60.621 31.801 1.00 42.75 335 ARG A CA 1
ATOM 2554 C C . ARG A 1 335 ? 52.096 60.524 33.333 1.00 41.45 335 ARG A C 1
ATOM 2555 O O . ARG A 1 335 ? 51.264 59.805 33.888 1.00 43.73 335 ARG A O 1
ATOM 2563 N N . PRO A 1 336 ? 53.033 61.230 34.024 1.00 44.67 336 PRO A N 1
ATOM 2564 C CA . PRO A 1 336 ? 52.950 61.208 35.515 1.00 45.17 336 PRO A CA 1
ATOM 2565 C C . PRO A 1 336 ? 51.545 61.551 36.070 1.00 46.26 336 PRO A C 1
ATOM 2566 O O . PRO A 1 336 ? 50.974 60.730 36.796 1.00 47.66 336 PRO A O 1
ATOM 2570 N N . GLU A 1 337 ? 50.991 62.706 35.685 1.00 46.42 337 GLU A N 1
ATOM 2571 C CA . GLU A 1 337 ? 49.591 63.077 35.970 1.00 49.89 337 GLU A CA 1
ATOM 2572 C C . GLU A 1 337 ? 48.579 61.951 35.656 1.00 54.09 337 GLU A C 1
ATOM 2573 O O . GLU A 1 337 ? 47.747 61.591 36.510 1.00 58.35 337 GLU A O 1
ATOM 2579 N N . ILE A 1 338 ? 48.649 61.403 34.431 1.00 47.23 338 ILE A N 1
ATOM 2580 C CA . ILE A 1 338 ? 47.673 60.410 33.947 1.00 42.30 338 ILE A CA 1
ATOM 2581 C C . ILE A 1 338 ? 47.816 59.078 34.700 1.00 42.57 338 ILE A C 1
ATOM 2582 O O . ILE A 1 338 ? 46.814 58.406 34.987 1.00 40.09 338 ILE A O 1
ATOM 2587 N N . GLU A 1 339 ? 49.058 58.709 35.027 1.00 44.28 339 GLU A N 1
ATOM 2588 C CA . GLU A 1 339 ? 49.306 57.489 35.788 1.00 50.27 339 GLU A CA 1
ATOM 2589 C C . GLU A 1 339 ? 48.846 57.586 37.247 1.00 50.01 339 GLU A C 1
ATOM 2590 O O . GLU A 1 339 ? 48.515 56.573 37.857 1.00 50.27 339 GLU A O 1
ATOM 2596 N N . LYS A 1 340 ? 48.826 58.798 37.796 1.00 54.77 340 LYS A N 1
ATOM 2597 C CA . LYS A 1 340 ? 48.221 59.051 39.102 1.00 62.95 340 LYS A CA 1
ATOM 2598 C C . LYS A 1 340 ? 46.714 58.655 39.098 1.00 61.09 340 LYS A C 1
ATOM 2599 O O . LYS A 1 340 ? 46.333 57.778 39.880 1.00 60.58 340 LYS A O 1
ATOM 2605 N N . ASN A 1 341 ? 45.900 59.229 38.192 1.00 57.62 341 ASN A N 1
ATOM 2606 C CA . ASN A 1 341 ? 44.434 58.934 38.148 1.00 58.39 341 ASN A CA 1
ATOM 2607 C C . ASN A 1 341 ? 44.107 57.558 37.587 1.00 57.69 341 ASN A C 1
ATOM 2608 O O . ASN A 1 341 ? 43.309 56.825 38.172 1.00 63.62 341 ASN A O 1
ATOM 2613 N N . MET A 1 342 ? 44.700 57.227 36.443 1.00 57.34 342 MET A N 1
ATOM 2614 C CA . MET A 1 342 ? 44.456 55.951 35.743 1.00 50.28 342 MET A CA 1
ATOM 2615 C C . MET A 1 342 ? 45.589 55.018 36.092 1.00 50.41 342 MET A C 1
ATOM 2616 O O . MET A 1 342 ? 46.653 55.477 36.498 1.00 58.41 342 MET A O 1
ATOM 2621 N N . GLY A 1 343 ? 45.436 53.723 35.944 1.00 47.89 343 GLY A N 1
ATOM 2622 C CA . GLY A 1 343 ? 46.638 52.894 36.265 1.00 52.73 343 GLY A CA 1
ATOM 2623 C C . GLY A 1 343 ? 47.870 52.983 35.358 1.00 44.94 343 GLY A C 1
ATOM 2624 O O . GLY A 1 343 ? 47.853 53.654 34.337 1.00 42.35 343 GLY A O 1
ATOM 2625 N N . GLU A 1 344 ? 48.948 52.305 35.748 1.00 46.08 344 GLU A N 1
ATOM 2626 C CA . GLU A 1 344 ? 50.023 51.942 34.811 1.00 42.04 344 GLU A CA 1
ATOM 2627 C C . GLU A 1 344 ? 49.442 51.164 33.610 1.00 39.94 344 GLU A C 1
ATOM 2628 O O . GLU A 1 344 ? 49.720 51.526 32.459 1.00 39.40 344 GLU A O 1
ATOM 2634 N N . ARG A 1 345 ? 48.613 50.145 33.868 1.00 36.35 345 ARG A N 1
ATOM 2635 C CA . ARG A 1 345 ? 47.994 49.366 32.785 1.00 34.72 345 ARG A CA 1
ATOM 2636 C C . ARG A 1 345 ? 47.259 50.263 31.793 1.00 33.63 345 ARG A C 1
ATOM 2637 O O . ARG A 1 345 ? 47.454 50.121 30.604 1.00 29.72 345 ARG A O 1
ATOM 2645 N N . PHE A 1 346 ? 46.447 51.207 32.276 1.00 36.35 346 PHE A N 1
ATOM 2646 C CA . PHE A 1 346 ? 45.780 52.142 31.357 1.00 36.17 346 PHE A CA 1
ATOM 2647 C C . PHE A 1 346 ? 46.774 52.897 30.468 1.00 36.32 346 PHE A C 1
ATOM 2648 O O . PHE A 1 346 ? 46.571 52.957 29.261 1.00 39.82 346 PHE A O 1
ATOM 2656 N N . CYS A 1 347 ? 47.823 53.464 31.064 1.00 34.71 347 CYS A N 1
ATOM 2657 C CA . CYS A 1 347 ? 48.820 54.241 30.334 1.00 34.93 347 CYS A CA 1
ATOM 2658 C C . CYS A 1 347 ? 49.559 53.435 29.250 1.00 35.81 347 CYS A C 1
ATOM 2659 O O . CYS A 1 347 ? 49.825 53.955 28.141 1.00 34.41 347 CYS A O 1
ATOM 2662 N N . ARG A 1 348 ? 49.866 52.172 29.564 1.00 31.57 348 ARG A N 1
ATOM 2663 C CA . ARG A 1 348 ? 50.493 51.301 28.601 1.00 30.33 348 ARG A CA 1
ATOM 2664 C C . ARG A 1 348 ? 49.576 51.094 27.400 1.00 29.17 348 ARG A C 1
ATOM 2665 O O . ARG A 1 348 ? 50.002 51.263 26.261 1.00 29.58 348 ARG A O 1
ATOM 2673 N N . MET A 1 349 ? 48.314 50.791 27.675 1.00 29.71 349 MET A N 1
ATOM 2674 C CA . MET A 1 349 ? 47.277 50.608 26.667 1.00 31.21 349 MET A CA 1
ATOM 2675 C C . MET A 1 349 ? 47.119 51.832 25.766 1.00 31.96 349 MET A C 1
ATOM 2676 O O . MET A 1 349 ? 47.129 51.703 24.544 1.00 31.52 349 MET A O 1
ATOM 2681 N N . TRP A 1 350 ? 46.996 53.003 26.376 1.00 31.24 350 TRP A N 1
ATOM 2682 C CA . TRP A 1 350 ? 46.807 54.218 25.627 1.00 32.53 350 TRP A CA 1
ATOM 2683 C C . TRP A 1 350 ? 48.008 54.518 24.732 1.00 35.06 350 TRP A C 1
ATOM 2684 O O . TRP A 1 350 ? 47.823 54.837 23.548 1.00 38.44 350 TRP A O 1
ATOM 2695 N N . ASP A 1 351 ? 49.221 54.413 25.290 1.00 34.46 351 ASP A N 1
ATOM 2696 C CA . ASP A 1 351 ? 50.484 54.587 24.546 1.00 32.07 351 ASP A CA 1
ATOM 2697 C C . ASP A 1 351 ? 50.575 53.604 23.373 1.00 30.68 351 ASP A C 1
ATOM 2698 O O . ASP A 1 351 ? 50.922 54.009 22.257 1.00 34.45 351 ASP A O 1
ATOM 2703 N N . LEU A 1 352 ? 50.241 52.338 23.622 1.00 27.52 352 LEU A N 1
ATOM 2704 C CA . LEU A 1 352 ? 50.178 51.319 22.579 1.00 28.90 352 LEU A CA 1
ATOM 2705 C C . LEU A 1 352 ? 49.198 51.706 21.471 1.00 29.26 352 LEU A C 1
ATOM 2706 O O . LEU A 1 352 ? 49.529 51.614 20.286 1.00 29.63 352 LEU A O 1
ATOM 2711 N N . TYR A 1 353 ? 48.006 52.149 21.880 1.00 28.42 353 TYR A N 1
ATOM 2712 C CA . TYR A 1 353 ? 46.992 52.600 20.970 1.00 27.96 353 TYR A CA 1
ATOM 2713 C C . TYR A 1 353 ? 47.533 53.708 20.060 1.00 27.35 353 TYR A C 1
ATOM 2714 O O . TYR A 1 353 ? 47.557 53.539 18.839 1.00 27.08 353 TYR A O 1
ATOM 2723 N N . LEU A 1 354 ? 48.000 54.806 20.646 1.00 28.00 354 LEU A N 1
ATOM 2724 C CA . LEU A 1 354 ? 48.493 55.945 19.865 1.00 27.82 354 LEU A CA 1
ATOM 2725 C C . LEU A 1 354 ? 49.645 55.583 18.945 1.00 29.78 354 LEU A C 1
ATOM 2726 O O . LEU A 1 354 ? 49.671 56.014 17.772 1.00 33.00 354 LEU A O 1
ATOM 2731 N N . GLN A 1 355 ? 50.581 54.769 19.442 1.00 30.26 355 GLN A N 1
ATOM 2732 C CA . GLN A 1 355 ? 51.749 54.399 18.641 1.00 28.12 355 GLN A CA 1
ATOM 2733 C C . GLN A 1 355 ? 51.466 53.369 17.564 1.00 27.64 355 GLN A C 1
ATOM 2734 O O . GLN A 1 355 ? 51.987 53.494 16.444 1.00 28.31 355 GLN A O 1
ATOM 2740 N N . ALA A 1 356 ? 50.643 52.363 17.877 1.00 26.42 356 ALA A N 1
ATOM 2741 C CA . ALA A 1 356 ? 50.233 51.416 16.847 1.00 26.48 356 ALA A CA 1
ATOM 2742 C C . ALA A 1 356 ? 49.446 52.089 15.729 1.00 25.95 356 ALA A C 1
ATOM 2743 O O . ALA A 1 356 ? 49.665 51.777 14.564 1.00 26.17 356 ALA A O 1
ATOM 2745 N N . CYS A 1 357 ? 48.561 53.023 16.068 1.00 24.87 357 CYS A N 1
ATOM 2746 C CA . CYS A 1 357 ? 47.773 53.691 15.035 1.00 27.34 357 CYS A CA 1
ATOM 2747 C C . CYS A 1 357 ? 48.660 54.544 14.147 1.00 29.41 357 CYS A C 1
ATOM 2748 O O . CYS A 1 357 ? 48.502 54.533 12.909 1.00 30.39 357 CYS A O 1
ATOM 2751 N N . ALA A 1 358 ? 49.616 55.243 14.762 1.00 27.69 358 ALA A N 1
ATOM 2752 C CA . ALA A 1 358 ? 50.589 55.999 13.990 1.00 29.12 358 ALA A CA 1
ATOM 2753 C C . ALA A 1 358 ? 51.343 55.091 13.013 1.00 28.98 358 ALA A C 1
ATOM 2754 O O . ALA A 1 358 ? 51.601 55.460 11.849 1.00 28.51 358 ALA A O 1
ATOM 2756 N N . ALA A 1 359 ? 51.687 53.896 13.482 1.00 28.71 359 ALA A N 1
ATOM 2757 C CA . ALA A 1 359 ? 52.398 52.937 12.646 1.00 27.29 359 ALA A CA 1
ATOM 2758 C C . ALA A 1 359 ? 51.481 52.440 11.516 1.00 27.70 359 ALA A C 1
ATOM 2759 O O . ALA A 1 359 ? 51.934 52.272 10.368 1.00 26.71 359 ALA A O 1
ATOM 2761 N N . SER A 1 360 ? 50.201 52.225 11.845 1.00 27.68 360 SER A N 1
ATOM 2762 C CA . SER A 1 360 ? 49.211 51.770 10.870 1.00 29.57 360 SER A CA 1
ATOM 2763 C C . SER A 1 360 ? 49.084 52.726 9.666 1.00 30.54 360 SER A C 1
ATOM 2764 O O . SER A 1 360 ? 48.991 52.269 8.516 1.00 33.27 360 SER A O 1
ATOM 2767 N N . PHE A 1 361 ? 49.126 54.035 9.933 1.00 28.36 361 PHE A N 1
ATOM 2768 C CA . PHE A 1 361 ? 49.210 55.027 8.876 1.00 28.16 361 PHE A CA 1
ATOM 2769 C C . PHE A 1 361 ? 50.595 55.027 8.206 1.00 29.21 361 PHE A C 1
ATOM 2770 O O . PHE A 1 361 ? 50.680 54.984 6.988 1.00 29.47 361 PHE A O 1
ATOM 2778 N N . GLU A 1 362 ? 51.674 55.107 8.993 1.00 31.65 362 GLU A N 1
ATOM 2779 C CA . GLU A 1 362 ? 53.059 55.107 8.455 1.00 32.02 362 GLU A CA 1
ATOM 2780 C C . GLU A 1 362 ? 53.275 54.008 7.396 1.00 30.13 362 GLU A C 1
ATOM 2781 O O . GLU A 1 362 ? 53.828 54.262 6.340 1.00 30.84 362 GLU A O 1
ATOM 2787 N N . SER A 1 363 ? 52.792 52.806 7.673 1.00 29.20 363 SER A N 1
ATOM 2788 C CA . SER A 1 363 ? 52.987 51.662 6.805 1.00 28.18 363 SER A CA 1
ATOM 2789 C C . SER A 1 363 ? 51.999 51.537 5.667 1.00 28.04 363 SER A C 1
ATOM 2790 O O . SER A 1 363 ? 52.126 50.642 4.839 1.00 30.12 363 SER A O 1
ATOM 2793 N N . GLY A 1 364 ? 50.999 52.405 5.632 1.00 28.71 364 GLY A N 1
ATOM 2794 C CA . GLY A 1 364 ? 50.026 52.401 4.557 1.00 29.11 364 GLY A CA 1
ATOM 2795 C C . GLY A 1 364 ? 49.041 51.251 4.711 1.00 30.06 364 GLY A C 1
ATOM 2796 O O . GLY A 1 364 ? 48.399 50.834 3.736 1.00 31.19 364 GLY A O 1
ATOM 2797 N N . ASN A 1 365 ? 48.922 50.750 5.936 1.00 28.22 365 ASN A N 1
ATOM 2798 C CA . ASN A 1 365 ? 47.922 49.746 6.276 1.00 27.92 365 ASN A CA 1
ATOM 2799 C C . ASN A 1 365 ? 46.514 50.353 6.435 1.00 29.93 365 ASN A C 1
ATOM 2800 O O . ASN A 1 365 ? 45.513 49.637 6.381 1.00 29.38 365 ASN A O 1
ATOM 2805 N N . ILE A 1 366 ? 46.466 51.674 6.638 1.00 33.58 366 ILE A N 1
ATOM 2806 C CA . ILE A 1 366 ? 45.254 52.452 6.915 1.00 33.04 366 ILE A CA 1
ATOM 2807 C C . ILE A 1 366 ? 45.500 53.839 6.281 1.00 34.90 366 ILE A C 1
ATOM 2808 O O . ILE A 1 366 ? 46.666 54.250 6.158 1.00 30.92 366 ILE A O 1
ATOM 2813 N N . ASP A 1 367 ? 44.446 54.503 5.791 1.00 31.50 367 ASP A N 1
ATOM 2814 C CA . ASP A 1 367 ? 44.582 55.815 5.140 1.00 29.92 367 ASP A CA 1
ATOM 2815 C C . ASP A 1 367 ? 43.511 56.773 5.701 1.00 31.35 367 ASP A C 1
ATOM 2816 O O . ASP A 1 367 ? 42.635 56.344 6.455 1.00 32.71 367 ASP A O 1
ATOM 2821 N N . VAL A 1 368 ? 43.580 58.060 5.379 1.00 30.65 368 VAL A N 1
ATOM 2822 C CA . VAL A 1 368 ? 42.486 58.996 5.701 1.00 30.57 368 VAL A CA 1
ATOM 2823 C C . VAL A 1 368 ? 42.178 59.750 4.438 1.00 30.52 368 VAL A C 1
ATOM 2824 O O . VAL A 1 368 ? 43.096 60.259 3.765 1.00 29.37 368 VAL A O 1
ATOM 2828 N N . VAL A 1 369 ? 40.892 59.882 4.151 1.00 27.62 369 VAL A N 1
ATOM 2829 C CA . VAL A 1 369 ? 40.510 60.279 2.821 1.00 29.93 369 VAL A CA 1
ATOM 2830 C C . VAL A 1 369 ? 39.432 61.372 2.886 1.00 30.12 369 VAL A C 1
ATOM 2831 O O . VAL A 1 369 ? 38.486 61.270 3.669 1.00 30.95 369 VAL A O 1
ATOM 2835 N N . GLN A 1 370 ? 39.599 62.419 2.085 1.00 27.26 370 GLN A N 1
ATOM 2836 C CA . GLN A 1 370 ? 38.560 63.401 1.945 1.00 27.86 370 GLN A CA 1
ATOM 2837 C C . GLN A 1 370 ? 37.860 63.224 0.588 1.00 29.03 370 GLN A C 1
ATOM 2838 O O . GLN A 1 370 ? 38.498 63.378 -0.469 1.00 29.69 370 GLN A O 1
ATOM 2844 N N . TYR A 1 371 ? 36.571 62.864 0.632 1.00 26.88 371 TYR A N 1
ATOM 2845 C CA . TYR A 1 371 ? 35.756 62.667 -0.572 1.00 30.22 371 TYR A CA 1
ATOM 2846 C C . TYR A 1 371 ? 34.897 63.916 -0.807 1.00 32.19 371 TYR A C 1
ATOM 2847 O O . TYR A 1 371 ? 34.079 64.314 0.043 1.00 30.32 371 TYR A O 1
ATOM 2856 N N . LEU A 1 372 ? 35.111 64.554 -1.949 1.00 33.25 372 LEU A N 1
ATOM 2857 C CA . LEU A 1 372 ? 34.315 65.700 -2.342 1.00 31.19 372 LEU A CA 1
ATOM 2858 C C . LEU A 1 372 ? 33.252 65.123 -3.228 1.00 31.85 372 LEU A C 1
ATOM 2859 O O . LEU A 1 372 ? 33.561 64.628 -4.311 1.00 33.99 372 LEU A O 1
ATOM 2864 N N . LEU A 1 373 ? 32.007 65.151 -2.750 1.00 33.59 373 LEU A N 1
ATOM 2865 C CA . LEU A 1 373 ? 30.863 64.527 -3.430 1.00 34.36 373 LEU A CA 1
ATOM 2866 C C . LEU A 1 373 ? 29.835 65.569 -3.916 1.00 38.81 373 LEU A C 1
ATOM 2867 O O . LEU A 1 373 ? 29.635 66.618 -3.271 1.00 38.00 373 LEU A O 1
ATOM 2872 N N . THR A 1 374 ? 29.200 65.295 -5.056 1.00 39.75 374 THR A N 1
ATOM 2873 C CA . THR A 1 374 ? 28.116 66.145 -5.543 1.00 39.70 374 THR A CA 1
ATOM 2874 C C . THR A 1 374 ? 26.872 65.330 -5.830 1.00 42.71 374 THR A C 1
ATOM 2875 O O . THR A 1 374 ? 26.951 64.209 -6.349 1.00 39.56 374 THR A O 1
ATOM 2879 N N . LYS A 1 375 ? 25.721 65.899 -5.459 1.00 47.03 375 LYS A N 1
ATOM 2880 C CA . LYS A 1 375 ? 24.422 65.285 -5.737 1.00 45.90 375 LYS A CA 1
ATOM 2881 C C . LYS A 1 375 ? 23.969 65.691 -7.141 1.00 46.08 375 LYS A C 1
ATOM 2882 O O . LYS A 1 375 ? 23.177 66.622 -7.312 1.00 49.78 375 LYS A O 1
ATOM 2888 N N . GLY A 1 376 ? 24.470 64.956 -8.127 1.00 41.28 376 GLY A N 1
ATOM 2889 C CA . GLY A 1 376 ? 24.359 65.291 -9.544 1.00 37.59 376 GLY A CA 1
ATOM 2890 C C . GLY A 1 376 ? 25.733 65.103 -10.201 1.00 36.95 376 GLY A C 1
A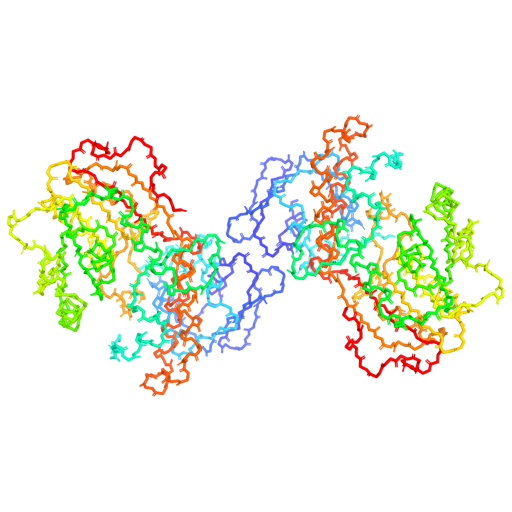TOM 2891 O O . GLY A 1 376 ? 26.674 64.582 -9.564 1.00 36.89 376 GLY A O 1
ATOM 2892 N N . PRO A 1 377 ? 25.874 65.522 -11.466 1.00 32.92 377 PRO A N 1
ATOM 2893 C CA . PRO A 1 377 ? 27.118 65.303 -12.220 1.00 33.62 377 PRO A CA 1
ATOM 2894 C C . PRO A 1 377 ? 28.353 65.875 -11.523 1.00 36.38 377 PRO A C 1
ATOM 2895 O O . PRO A 1 377 ? 28.299 66.985 -10.979 1.00 40.90 377 PRO A O 1
ATOM 2899 N N . SER A 1 378 ? 29.448 65.114 -11.515 1.00 35.75 378 SER A N 1
ATOM 2900 C CA . SER A 1 378 ? 30.629 65.477 -10.738 1.00 35.80 378 SER A CA 1
ATOM 2901 C C . SER A 1 378 ? 31.071 66.928 -10.989 1.00 33.86 378 SER A C 1
ATOM 2902 O O . SER A 1 378 ? 31.269 67.332 -12.123 1.00 32.35 378 SER A O 1
ATOM 2905 N N . GLY A 1 379 ? 31.182 67.680 -9.905 1.00 33.35 379 GLY A N 1
ATOM 2906 C CA . GLY A 1 379 ? 31.738 69.024 -9.889 1.00 34.93 379 GLY A CA 1
ATOM 2907 C C . GLY A 1 379 ? 30.877 70.111 -10.487 1.00 38.24 379 GLY A C 1
ATOM 2908 O O . GLY A 1 379 ? 31.390 71.220 -10.753 1.00 37.96 379 GLY A O 1
ATOM 2909 N N . LYS A 1 380 ? 29.586 69.820 -10.703 1.00 41.07 380 LYS A N 1
ATOM 2910 C CA . LYS A 1 380 ? 28.744 70.716 -11.482 1.00 46.53 380 LYS A CA 1
ATOM 2911 C C . LYS A 1 380 ? 28.698 72.141 -10.923 1.00 48.29 380 LYS A C 1
ATOM 2912 O O . LYS A 1 380 ? 28.832 73.097 -11.664 1.00 49.06 380 LYS A O 1
ATOM 2918 N N . SER A 1 381 ? 28.531 72.303 -9.626 1.00 51.25 381 SER A N 1
ATOM 2919 C CA . SER A 1 381 ? 28.392 73.671 -9.132 1.00 52.68 381 SER A CA 1
ATOM 2920 C C . SER A 1 381 ? 29.725 74.280 -8.696 1.00 52.32 381 SER A C 1
ATOM 2921 O O . SER A 1 381 ? 29.740 75.272 -7.970 1.00 50.01 381 SER A O 1
ATOM 2924 N N . LEU A 1 382 ? 30.835 73.687 -9.154 1.00 47.55 382 LEU A N 1
ATOM 2925 C CA . LEU A 1 382 ? 32.174 73.991 -8.631 1.00 41.13 382 LEU A CA 1
ATOM 2926 C C . LEU A 1 382 ? 33.104 74.526 -9.706 1.00 37.41 382 LEU A C 1
ATOM 2927 O O . LEU A 1 382 ? 32.842 74.331 -10.871 1.00 39.34 382 LEU A O 1
ATOM 2932 N N . PRO A 1 383 ? 34.208 75.184 -9.321 1.00 32.95 383 PRO A N 1
ATOM 2933 C CA . PRO A 1 383 ? 35.109 75.610 -10.404 1.00 36.21 383 PRO A CA 1
ATOM 2934 C C . PRO A 1 383 ? 35.698 74.436 -11.220 1.00 39.85 383 PRO A C 1
ATOM 2935 O O . PRO A 1 383 ? 35.835 73.308 -10.726 1.00 39.18 383 PRO A O 1
ATOM 2939 N N . MET A 1 384 ? 36.046 74.726 -12.465 1.00 43.21 384 MET A N 1
ATOM 2940 C CA . MET A 1 384 ? 36.590 73.742 -13.391 1.00 43.70 384 MET A CA 1
ATOM 2941 C C . MET A 1 384 ? 37.947 73.146 -12.990 1.00 45.02 384 MET A C 1
ATOM 2942 O O . MET A 1 384 ? 38.281 72.057 -13.461 1.00 45.54 384 MET A O 1
ATOM 2947 N N . THR A 1 385 ? 38.732 73.873 -12.186 1.00 41.76 385 THR A N 1
ATOM 2948 C CA . THR A 1 385 ? 40.067 73.437 -11.759 1.00 42.79 385 THR A CA 1
ATOM 2949 C C . THR A 1 385 ? 40.177 73.552 -10.245 1.00 44.15 385 THR A C 1
ATOM 2950 O O . THR A 1 385 ? 39.414 74.280 -9.634 1.00 49.77 385 THR A O 1
ATOM 2954 N N . ARG A 1 386 ? 41.134 72.851 -9.653 1.00 42.50 386 ARG A N 1
ATOM 2955 C CA . ARG A 1 386 ? 41.242 72.766 -8.202 1.00 43.64 386 ARG A CA 1
ATOM 2956 C C . ARG A 1 386 ? 42.080 73.879 -7.601 1.00 47.64 386 ARG A C 1
ATOM 2957 O O . ARG A 1 386 ? 42.280 73.904 -6.372 1.00 44.93 386 ARG A O 1
ATOM 2965 N N . LYS A 1 387 ? 42.567 74.795 -8.446 1.00 55.94 387 LYS A N 1
ATOM 2966 C CA . LYS A 1 387 ? 43.374 75.926 -7.961 1.00 61.51 387 LYS A CA 1
ATOM 2967 C C . LYS A 1 387 ? 42.692 76.633 -6.772 1.00 56.03 387 LYS A C 1
ATOM 2968 O O . LYS A 1 387 ? 43.369 76.999 -5.818 1.00 63.37 387 LYS A O 1
ATOM 2974 N N . TYR A 1 388 ? 41.357 76.733 -6.785 1.00 51.46 388 TYR A N 1
ATOM 2975 C CA . TYR A 1 388 ? 40.617 77.352 -5.680 1.00 49.18 388 TYR A CA 1
ATOM 2976 C C . TYR A 1 388 ? 40.832 76.682 -4.323 1.00 54.94 388 TYR A C 1
ATOM 2977 O O . TYR A 1 388 ? 40.558 77.280 -3.296 1.00 65.69 388 TYR A O 1
ATOM 2986 N N . MET A 1 389 ? 41.302 75.441 -4.316 1.00 62.97 389 MET A N 1
ATOM 2987 C CA . MET A 1 389 ? 41.319 74.651 -3.087 1.00 64.61 389 MET A CA 1
ATOM 2988 C C . MET A 1 389 ? 42.410 75.020 -2.107 1.00 70.70 389 MET A C 1
ATOM 2989 O O . MET A 1 389 ? 42.229 74.886 -0.880 1.00 67.59 389 MET A O 1
ATOM 2994 N N . LEU A 1 390 ? 43.558 75.414 -2.653 1.00 81.90 390 LEU A N 1
ATOM 2995 C CA . LEU A 1 390 ? 44.790 75.481 -1.866 1.00 100.52 390 LEU A CA 1
ATOM 2996 C C . LEU A 1 390 ? 45.030 76.928 -1.383 1.00 105.94 390 LEU A C 1
ATOM 2997 O O . LEU A 1 390 ? 44.642 77.870 -2.070 1.00 98.43 390 LEU A O 1
ATOM 3002 N N . ASN A 1 391 ? 45.610 77.110 -0.190 1.00 123.26 391 ASN A N 1
ATOM 3003 C CA . ASN A 1 391 ? 45.757 78.465 0.400 1.00 129.60 391 ASN A CA 1
ATOM 3004 C C . ASN A 1 391 ? 47.094 79.165 0.106 1.00 129.63 391 ASN A C 1
ATOM 3005 O O . ASN A 1 391 ? 48.171 78.578 0.242 1.00 133.86 391 ASN A O 1
ATOM 3010 N N . LYS B 1 4 ? 75.790 29.237 -5.447 1.00 90.30 4 LYS B N 1
ATOM 3011 C CA . LYS B 1 4 ? 74.511 29.684 -4.855 1.00 92.21 4 LYS B CA 1
ATOM 3012 C C . LYS B 1 4 ? 74.562 29.689 -3.326 1.00 85.68 4 LYS B C 1
ATOM 3013 O O . LYS B 1 4 ? 74.059 30.621 -2.703 1.00 87.95 4 LYS B O 1
ATOM 3019 N N . THR B 1 5 ? 75.175 28.659 -2.736 1.00 72.29 5 THR B N 1
ATOM 3020 C CA . THR B 1 5 ? 75.306 28.559 -1.276 1.00 66.21 5 THR B CA 1
ATOM 3021 C C . THR B 1 5 ? 76.174 29.680 -0.722 1.00 68.81 5 THR B C 1
ATOM 3022 O O . THR B 1 5 ? 75.854 30.271 0.322 1.00 71.77 5 THR B O 1
ATOM 3026 N N . PHE B 1 6 ? 77.274 29.945 -1.430 1.00 67.29 6 PHE B N 1
ATOM 3027 C CA . PHE B 1 6 ? 78.232 30.962 -1.047 1.00 60.25 6 PHE B CA 1
ATOM 3028 C C . PHE B 1 6 ? 77.617 32.344 -1.186 1.00 58.06 6 PHE B C 1
ATOM 3029 O O . PHE B 1 6 ? 77.783 33.171 -0.289 1.00 58.19 6 PHE B O 1
ATOM 3037 N N . TYR B 1 7 ? 76.902 32.575 -2.291 1.00 49.82 7 TYR B N 1
ATOM 3038 C CA . TYR B 1 7 ? 76.233 33.836 -2.512 1.00 47.81 7 TYR B CA 1
ATOM 3039 C C . TYR B 1 7 ? 75.112 34.112 -1.503 1.00 51.26 7 TYR B C 1
ATOM 3040 O O . TYR B 1 7 ? 74.961 35.246 -1.046 1.00 55.88 7 TYR B O 1
ATOM 3049 N N . LYS B 1 8 ? 74.331 33.086 -1.167 1.00 53.05 8 LYS B N 1
ATOM 3050 C CA . LYS B 1 8 ? 73.253 33.212 -0.190 1.00 54.43 8 LYS B CA 1
ATOM 3051 C C . LYS B 1 8 ? 73.866 33.518 1.189 1.00 51.67 8 LYS B C 1
ATOM 3052 O O . LYS B 1 8 ? 73.372 34.398 1.906 1.00 46.31 8 LYS B O 1
ATOM 3058 N N . MET B 1 9 ? 74.946 32.817 1.533 1.00 51.47 9 MET B N 1
ATOM 3059 C CA . MET B 1 9 ? 75.630 33.053 2.801 1.00 55.32 9 MET B CA 1
ATOM 3060 C C . MET B 1 9 ? 76.063 34.518 2.884 1.00 50.23 9 MET B C 1
ATOM 3061 O O . MET B 1 9 ? 75.833 35.182 3.889 1.00 49.83 9 MET B O 1
ATOM 3066 N N . MET B 1 10 ? 76.652 35.018 1.808 1.00 48.39 10 MET B N 1
ATOM 3067 C CA . MET B 1 10 ? 77.152 36.373 1.767 1.00 46.80 10 MET B CA 1
ATOM 3068 C C . MET B 1 10 ? 76.019 37.420 1.789 1.00 48.47 10 MET B C 1
ATOM 3069 O O . MET B 1 10 ? 76.023 38.320 2.634 1.00 47.64 10 MET B O 1
ATOM 3074 N N . LEU B 1 11 ? 75.051 37.288 0.878 1.00 44.60 11 LEU B N 1
ATOM 3075 C CA . LEU B 1 11 ? 74.038 38.304 0.683 1.00 39.02 11 LEU B CA 1
ATOM 3076 C C . LEU B 1 11 ? 72.969 38.280 1.749 1.00 38.00 11 LEU B C 1
ATOM 3077 O O . LEU B 1 11 ? 72.449 39.334 2.134 1.00 42.73 11 LEU B O 1
ATOM 3082 N N . SER B 1 12 ? 72.658 37.102 2.264 1.00 36.02 12 SER B N 1
ATOM 3083 C CA . SER B 1 12 ? 71.623 37.026 3.276 1.00 36.69 12 SER B CA 1
ATOM 3084 C C . SER B 1 12 ? 72.071 37.501 4.653 1.00 36.71 12 SER B C 1
ATOM 3085 O O . SER B 1 12 ? 71.238 37.703 5.548 1.00 38.24 12 SER B O 1
ATOM 3088 N N . LYS B 1 13 ? 73.372 37.693 4.825 1.00 38.71 13 LYS B N 1
ATOM 3089 C CA . LYS B 1 13 ? 73.920 38.143 6.115 1.00 40.51 13 LYS B CA 1
ATOM 3090 C C . LYS B 1 13 ? 74.460 39.591 5.991 1.00 37.60 13 LYS B C 1
ATOM 3091 O O . LYS B 1 13 ? 74.973 40.160 6.956 1.00 43.02 13 LYS B O 1
ATOM 3097 N N . SER B 1 14 ? 74.299 40.185 4.814 1.00 34.69 14 SER B N 1
ATOM 3098 C CA . SER B 1 14 ? 74.889 41.479 4.502 1.00 36.52 14 SER B CA 1
ATOM 3099 C C . SER B 1 14 ? 74.099 42.746 4.841 1.00 36.77 14 SER B C 1
ATOM 3100 O O . SER B 1 14 ? 74.691 43.820 4.972 1.00 38.42 14 SER B O 1
ATOM 3103 N N . PHE B 1 15 ? 72.776 42.659 4.927 1.00 38.16 15 PHE B N 1
ATOM 3104 C CA . PHE B 1 15 ? 71.970 43.891 4.980 1.00 34.58 15 PHE B CA 1
ATOM 3105 C C . PHE B 1 15 ? 70.983 43.902 6.134 1.00 32.08 15 PHE B C 1
ATOM 3106 O O . PHE B 1 15 ? 70.408 42.874 6.444 1.00 31.69 15 PHE B O 1
ATOM 3114 N N . PRO B 1 16 ? 70.808 45.048 6.799 1.00 30.89 16 PRO B N 1
ATOM 3115 C CA . PRO B 1 16 ? 69.840 45.058 7.897 1.00 31.74 16 PRO B CA 1
ATOM 3116 C C . PRO B 1 16 ? 68.407 45.342 7.408 1.00 33.73 16 PRO B C 1
ATOM 3117 O O . PRO B 1 16 ? 67.526 45.598 8.214 1.00 42.09 16 PRO B O 1
ATOM 3121 N N . PHE B 1 17 ? 68.193 45.291 6.106 1.00 30.84 17 PHE B N 1
ATOM 3122 C CA . PHE B 1 17 ? 66.897 45.579 5.514 1.00 31.54 17 PHE B CA 1
ATOM 3123 C C . PHE B 1 17 ? 66.681 44.576 4.368 1.00 30.86 17 PHE B C 1
ATOM 3124 O O . PHE B 1 17 ? 67.649 43.955 3.915 1.00 30.06 17 PHE B O 1
ATOM 3132 N N . PRO B 1 18 ? 65.427 44.395 3.908 1.00 30.74 18 PRO B N 1
ATOM 3133 C CA . PRO B 1 18 ? 65.261 43.398 2.853 1.00 31.22 18 PRO B CA 1
ATOM 3134 C C . PRO B 1 18 ? 65.860 43.911 1.538 1.00 32.84 18 PRO B C 1
ATOM 3135 O O . PRO B 1 18 ? 65.831 45.128 1.271 1.00 33.29 18 PRO B O 1
ATOM 3139 N N . VAL B 1 19 ? 66.394 42.982 0.754 1.00 31.22 19 VAL B N 1
ATOM 3140 C CA . VAL B 1 19 ? 67.082 43.292 -0.480 1.00 34.03 19 VAL B CA 1
ATOM 3141 C C . VAL B 1 19 ? 66.664 42.184 -1.472 1.00 35.43 19 VAL B C 1
ATOM 3142 O O . VAL B 1 19 ? 66.486 41.009 -1.077 1.00 32.94 19 VAL B O 1
ATOM 3146 N N . GLU B 1 20 ? 66.473 42.550 -2.738 1.00 37.79 20 GLU B N 1
ATOM 3147 C CA . GLU B 1 20 ? 66.202 41.532 -3.746 1.00 40.77 20 GLU B CA 1
ATOM 3148 C C . GLU B 1 20 ? 67.431 41.253 -4.612 1.00 40.86 20 GLU B C 1
ATOM 3149 O O . GLU B 1 20 ? 68.078 42.188 -5.113 1.00 35.93 20 GLU B O 1
ATOM 3155 N N . VAL B 1 21 ? 67.727 39.962 -4.781 1.00 41.45 21 VAL B N 1
ATOM 3156 C CA . VAL B 1 21 ? 68.841 39.508 -5.610 1.00 46.42 21 VAL B CA 1
ATOM 3157 C C . VAL B 1 21 ? 68.343 38.686 -6.798 1.00 47.43 21 VAL B C 1
ATOM 3158 O O . VAL B 1 21 ? 67.682 37.674 -6.609 1.00 47.93 21 VAL B O 1
ATOM 3162 N N . THR B 1 22 ? 68.672 39.122 -8.011 1.00 50.50 22 THR B N 1
ATOM 3163 C CA . THR B 1 22 ? 68.457 38.338 -9.236 1.00 46.21 22 THR B CA 1
ATOM 3164 C C . THR B 1 22 ? 69.806 37.814 -9.669 1.00 47.56 22 THR B C 1
ATOM 3165 O O . THR B 1 22 ? 70.740 38.593 -9.853 1.00 52.37 22 THR B O 1
ATOM 3169 N N . TYR B 1 23 ? 69.922 36.505 -9.837 1.00 51.70 23 TYR B N 1
ATOM 3170 C CA . TYR B 1 23 ? 71.210 35.891 -10.213 1.00 51.33 23 TYR B CA 1
ATOM 3171 C C . TYR B 1 23 ? 71.447 35.794 -11.739 1.00 51.52 23 TYR B C 1
ATOM 3172 O O . TYR B 1 23 ? 70.585 36.196 -12.535 1.00 52.13 23 TYR B O 1
ATOM 3181 N N . TRP B 1 24 ? 72.623 35.297 -12.132 1.00 53.57 24 TRP B N 1
ATOM 3182 C CA . TRP B 1 24 ? 73.032 35.209 -13.556 1.00 56.90 24 TRP B CA 1
ATOM 3183 C C . TRP B 1 24 ? 72.204 34.183 -14.337 1.00 59.69 24 TRP B C 1
ATOM 3184 O O . TRP B 1 24 ? 72.114 34.268 -15.549 1.00 57.77 24 TRP B O 1
ATOM 3195 N N . ASP B 1 25 ? 71.617 33.211 -13.644 1.00 64.59 25 ASP B N 1
ATOM 3196 C CA . ASP B 1 25 ? 70.690 32.289 -14.286 1.00 63.81 25 ASP B CA 1
ATOM 3197 C C . ASP B 1 25 ? 69.248 32.825 -14.353 1.00 62.23 25 ASP B C 1
ATOM 3198 O O . ASP B 1 25 ? 68.339 32.078 -14.682 1.00 73.19 25 ASP B O 1
ATOM 3203 N N . GLY B 1 26 ? 69.036 34.098 -14.033 1.00 56.58 26 GLY B N 1
ATOM 3204 C CA . GLY B 1 26 ? 67.696 34.694 -14.066 1.00 54.34 26 GLY B CA 1
ATOM 3205 C C . GLY B 1 26 ? 66.796 34.476 -12.843 1.00 58.51 26 GLY B C 1
ATOM 3206 O O . GLY B 1 26 ? 65.732 35.099 -12.761 1.00 60.57 26 GLY B O 1
ATOM 3207 N N . LYS B 1 27 ? 67.206 33.610 -11.905 1.00 58.49 27 LYS B N 1
ATOM 3208 C CA . LYS B 1 27 ? 66.449 33.334 -10.664 1.00 61.58 27 LYS B CA 1
ATOM 3209 C C . LYS B 1 27 ? 66.557 34.454 -9.609 1.00 62.13 27 LYS B C 1
ATOM 3210 O O . LYS B 1 27 ? 67.596 35.111 -9.493 1.00 66.71 27 LYS B O 1
ATOM 3216 N N . SER B 1 28 ? 65.495 34.616 -8.814 1.00 59.98 28 SER B N 1
ATOM 3217 C CA . SER B 1 28 ? 65.376 35.686 -7.822 1.00 53.68 28 SER B CA 1
ATOM 3218 C C . SER B 1 28 ? 65.006 35.210 -6.440 1.00 54.81 28 SER B C 1
ATOM 3219 O O . SER B 1 28 ? 64.356 34.190 -6.280 1.00 65.72 28 SER B O 1
ATOM 3222 N N . GLU B 1 29 ? 65.423 35.968 -5.443 1.00 53.34 29 GLU B N 1
ATOM 3223 C CA . GLU B 1 29 ? 65.116 35.697 -4.047 1.00 55.12 29 GLU B CA 1
ATOM 3224 C C . GLU B 1 29 ? 65.084 37.051 -3.358 1.00 53.01 29 GLU B C 1
ATOM 3225 O O . GLU B 1 29 ? 65.733 38.015 -3.805 1.00 53.60 29 GLU B O 1
ATOM 3231 N N . VAL B 1 30 ? 64.342 37.114 -2.262 1.00 45.53 30 VAL B N 1
ATOM 3232 C CA . VAL B 1 30 ? 64.412 38.256 -1.361 1.00 41.51 30 VAL B CA 1
ATOM 3233 C C . VAL B 1 30 ? 65.050 37.776 -0.080 1.00 40.90 30 VAL B C 1
ATOM 3234 O O . VAL B 1 30 ? 64.670 36.725 0.441 1.00 44.13 30 VAL B O 1
ATOM 3238 N N . TYR B 1 31 ? 66.054 38.503 0.410 1.00 40.51 31 TYR B N 1
ATOM 3239 C CA . TYR B 1 31 ? 66.611 38.195 1.735 1.00 36.80 31 TYR B CA 1
ATOM 3240 C C . TYR B 1 31 ? 66.113 39.245 2.701 1.00 36.60 31 TYR B C 1
ATOM 3241 O O . TYR B 1 31 ? 66.309 40.449 2.464 1.00 39.68 31 TYR B O 1
ATOM 3250 N N . GLY B 1 32 ? 65.425 38.790 3.749 1.00 31.65 32 GLY B N 1
ATOM 3251 C CA . GLY B 1 32 ? 64.791 39.667 4.723 1.00 31.38 32 GLY B CA 1
ATOM 3252 C C . GLY B 1 32 ? 63.276 39.700 4.591 1.00 33.29 32 GLY B C 1
ATOM 3253 O O . GLY B 1 32 ? 62.707 39.199 3.631 1.00 35.21 32 GLY B O 1
ATOM 3254 N N . ASN B 1 33 ? 62.628 40.321 5.568 1.00 31.73 33 ASN B N 1
ATOM 3255 C CA . ASN B 1 33 ? 61.199 40.577 5.569 1.00 28.77 33 ASN B CA 1
ATOM 3256 C C . ASN B 1 33 ? 60.875 41.969 5.023 1.00 30.17 33 ASN B C 1
ATOM 3257 O O . ASN B 1 33 ? 61.715 42.881 5.108 1.00 31.41 33 ASN B O 1
ATOM 3262 N N . GLY B 1 34 ? 59.665 42.157 4.479 1.00 28.27 34 GLY B N 1
ATOM 3263 C CA . GLY B 1 34 ? 59.300 43.478 3.993 1.00 26.31 34 GLY B CA 1
ATOM 3264 C C . GLY B 1 34 ? 59.540 43.619 2.524 1.00 28.96 34 GLY B C 1
ATOM 3265 O O . GLY B 1 34 ? 59.987 42.702 1.847 1.00 28.05 34 GLY B O 1
ATOM 3266 N N . THR B 1 35 ? 59.244 44.784 1.997 1.00 36.77 35 THR B N 1
ATOM 3267 C CA . THR B 1 35 ? 59.426 44.930 0.555 1.00 41.31 35 THR B CA 1
ATOM 3268 C C . THR B 1 35 ? 60.794 45.608 0.238 1.00 38.54 35 THR B C 1
ATOM 3269 O O . THR B 1 35 ? 61.079 46.682 0.750 1.00 35.20 35 THR B O 1
ATOM 3273 N N . PRO B 1 36 ? 61.647 44.954 -0.571 1.00 38.38 36 PRO B N 1
ATOM 3274 C CA . PRO B 1 36 ? 63.014 45.424 -0.887 1.00 38.21 36 PRO B CA 1
ATOM 3275 C C . PRO B 1 36 ? 63.051 46.842 -1.471 1.00 40.88 36 PRO B C 1
ATOM 3276 O O . PRO B 1 36 ? 62.302 47.153 -2.390 1.00 44.45 36 PRO B O 1
ATOM 3280 N N . GLU B 1 37 ? 63.902 47.709 -0.937 1.00 42.29 37 GLU B N 1
ATOM 3281 C CA . GLU B 1 37 ? 64.089 49.010 -1.569 1.00 41.46 37 GLU B CA 1
ATOM 3282 C C . GLU B 1 37 ? 65.256 49.013 -2.555 1.00 37.65 37 GLU B C 1
ATOM 3283 O O . GLU B 1 37 ? 65.451 49.967 -3.296 1.00 38.95 37 GLU B O 1
ATOM 3289 N N . ILE B 1 38 ? 66.026 47.939 -2.552 1.00 33.56 38 ILE B N 1
ATOM 3290 C CA . ILE B 1 38 ? 67.241 47.851 -3.320 1.00 36.08 38 ILE B CA 1
ATOM 3291 C C . ILE B 1 38 ? 67.178 46.503 -4.005 1.00 39.30 38 ILE B C 1
ATOM 3292 O O . ILE B 1 38 ? 66.854 45.483 -3.360 1.00 37.66 38 ILE B O 1
ATOM 3297 N N . HIS B 1 39 ? 67.492 46.504 -5.301 1.00 38.48 39 HIS B N 1
ATOM 3298 C CA . HIS B 1 39 ? 67.473 45.288 -6.100 1.00 40.46 39 HIS B CA 1
ATOM 3299 C C . HIS B 1 39 ? 68.830 45.096 -6.777 1.00 38.76 39 HIS B C 1
ATOM 3300 O O . HIS B 1 39 ? 69.278 45.955 -7.534 1.00 40.22 39 HIS B O 1
ATOM 3307 N N . ILE B 1 40 ? 69.495 43.989 -6.471 1.00 37.44 40 ILE B N 1
ATOM 3308 C CA . ILE B 1 40 ? 70.836 43.711 -6.972 1.00 39.51 40 ILE B CA 1
ATOM 3309 C C . ILE B 1 40 ? 70.700 42.612 -8.010 1.00 46.25 40 ILE B C 1
ATOM 3310 O O . ILE B 1 40 ? 70.155 41.532 -7.723 1.00 51.55 40 ILE B O 1
ATOM 3315 N N . THR B 1 41 ? 71.226 42.871 -9.201 1.00 49.40 41 THR B N 1
ATOM 3316 C CA . THR B 1 41 ? 71.205 41.907 -10.286 1.00 48.38 41 THR B CA 1
ATOM 3317 C C . THR B 1 41 ? 72.628 41.562 -10.715 1.00 50.02 41 THR B C 1
ATOM 3318 O O . THR B 1 41 ? 73.401 42.440 -11.137 1.00 53.38 41 THR B O 1
ATOM 3322 N N . PHE B 1 42 ? 72.969 40.287 -10.617 1.00 46.99 42 PHE B N 1
ATOM 3323 C CA . PHE B 1 42 ? 74.170 39.785 -11.240 1.00 47.92 42 PHE B CA 1
ATOM 3324 C C . PHE B 1 42 ? 73.859 39.368 -12.688 1.00 50.96 42 PHE B C 1
ATOM 3325 O O . PHE B 1 42 ? 73.276 38.288 -12.921 1.00 51.21 42 PHE B O 1
ATOM 3333 N N . ASN B 1 43 ? 74.238 40.218 -13.659 1.00 46.24 43 ASN B N 1
ATOM 3334 C CA . ASN B 1 43 ? 74.182 39.845 -15.085 1.00 42.83 43 ASN B CA 1
ATOM 3335 C C . ASN B 1 43 ? 75.174 38.707 -15.418 1.00 46.56 43 ASN B C 1
ATOM 3336 O O . ASN B 1 43 ? 75.087 38.107 -16.463 1.00 50.15 43 ASN B O 1
ATOM 3341 N N . GLU B 1 44 ? 76.118 38.423 -14.519 1.00 48.49 44 GLU B N 1
ATOM 3342 C CA . GLU B 1 44 ? 77.173 37.442 -14.727 1.00 52.17 44 GLU B CA 1
ATOM 3343 C C . GLU B 1 44 ? 77.650 36.912 -13.405 1.00 51.77 44 GLU B C 1
ATOM 3344 O O . GLU B 1 44 ? 77.623 37.638 -12.415 1.00 53.45 44 GLU B O 1
ATOM 3350 N N . LYS B 1 45 ? 78.148 35.686 -13.401 1.00 49.04 45 LYS B N 1
ATOM 3351 C CA . LYS B 1 45 ? 78.699 35.094 -12.187 1.00 57.04 45 LYS B CA 1
ATOM 3352 C C . LYS B 1 45 ? 80.086 35.687 -11.888 1.00 57.96 45 LYS B C 1
ATOM 3353 O O . LYS B 1 45 ? 80.908 35.775 -12.778 1.00 60.58 45 LYS B O 1
ATOM 3359 N N . ILE B 1 46 ? 80.310 36.142 -10.658 1.00 55.95 46 ILE B N 1
ATOM 3360 C CA . ILE B 1 46 ? 81.615 36.640 -10.252 1.00 53.69 46 ILE B CA 1
ATOM 3361 C C . ILE B 1 46 ? 82.198 35.467 -9.506 1.00 54.98 46 ILE B C 1
ATOM 3362 O O . ILE B 1 46 ? 81.550 34.948 -8.602 1.00 59.83 46 ILE B O 1
ATOM 3367 N N . PRO B 1 47 ? 83.413 35.038 -9.880 1.00 55.14 47 PRO B N 1
ATOM 3368 C CA . PRO B 1 47 ? 84.022 33.854 -9.219 1.00 52.93 47 PRO B CA 1
ATOM 3369 C C . PRO B 1 47 ? 84.123 34.016 -7.696 1.00 53.43 47 PRO B C 1
ATOM 3370 O O . PRO B 1 47 ? 84.501 35.104 -7.227 1.00 54.96 47 PRO B O 1
ATOM 3374 N N . MET B 1 48 ? 83.758 32.969 -6.939 1.00 54.54 48 MET B N 1
ATOM 3375 C CA . MET B 1 48 ? 83.799 33.026 -5.474 1.00 59.46 48 MET B CA 1
ATOM 3376 C C . MET B 1 48 ? 85.168 33.440 -4.982 1.00 61.42 48 MET B C 1
ATOM 3377 O O . MET B 1 48 ? 85.278 34.301 -4.102 1.00 65.25 48 MET B O 1
ATOM 3382 N N . SER B 1 49 ? 86.202 32.815 -5.542 1.00 62.44 49 SER B N 1
ATOM 3383 C CA . SER B 1 49 ? 87.575 33.038 -5.117 1.00 61.26 49 SER B CA 1
ATOM 3384 C C . SER B 1 49 ? 87.968 34.514 -5.233 1.00 56.62 49 SER B C 1
ATOM 3385 O O . SER B 1 49 ? 88.716 34.988 -4.379 1.00 62.15 49 SER B O 1
ATOM 3388 N N . ASP B 1 50 ? 87.437 35.229 -6.231 1.00 51.93 50 ASP B N 1
ATOM 3389 C CA . ASP B 1 50 ? 87.655 36.677 -6.373 1.00 57.72 50 ASP B CA 1
ATOM 3390 C C . ASP B 1 50 ? 87.001 37.485 -5.241 1.00 56.98 50 ASP B C 1
ATOM 3391 O O . ASP B 1 50 ? 87.570 38.466 -4.752 1.00 52.34 50 ASP B O 1
ATOM 3396 N N . ILE B 1 51 ? 85.790 37.072 -4.863 1.00 57.92 51 ILE B N 1
ATOM 3397 C CA . ILE B 1 51 ? 84.997 37.726 -3.831 1.00 53.33 51 ILE B CA 1
ATOM 3398 C C . ILE B 1 51 ? 85.658 37.428 -2.484 1.00 57.05 51 ILE B C 1
ATOM 3399 O O . ILE B 1 51 ? 85.780 38.307 -1.626 1.00 63.00 51 ILE B O 1
ATOM 3404 N N . THR B 1 52 ? 86.104 36.188 -2.334 1.00 53.38 52 THR B N 1
ATOM 3405 C CA . THR B 1 52 ? 86.738 35.712 -1.131 1.00 54.44 52 THR B CA 1
ATOM 3406 C C . THR B 1 52 ? 88.049 36.430 -0.781 1.00 56.66 52 THR B C 1
ATOM 3407 O O . THR B 1 52 ? 88.342 36.650 0.402 1.00 54.57 52 THR B O 1
ATOM 3411 N N . LYS B 1 53 ? 88.815 36.840 -1.792 1.00 54.35 53 LYS B N 1
ATOM 3412 C CA . LYS B 1 53 ? 90.055 37.509 -1.475 1.00 60.63 53 LYS B CA 1
ATOM 3413 C C . LYS B 1 53 ? 89.927 39.016 -1.280 1.00 61.61 53 LYS B C 1
ATOM 3414 O O . LYS B 1 53 ? 90.575 39.581 -0.394 1.00 70.03 53 LYS B O 1
ATOM 3420 N N . ASN B 1 54 ? 89.106 39.656 -2.100 1.00 57.27 54 ASN B N 1
ATOM 3421 C CA . ASN B 1 54 ? 88.630 40.986 -1.785 1.00 53.82 54 ASN B CA 1
ATOM 3422 C C . ASN B 1 54 ? 87.281 41.292 -2.431 1.00 52.73 54 ASN B C 1
ATOM 3423 O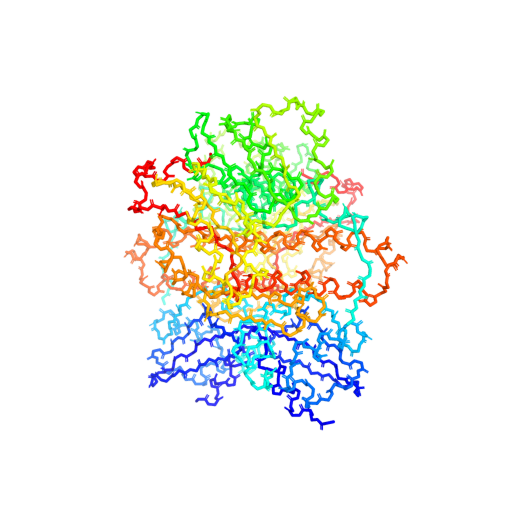 O . ASN B 1 54 ? 87.201 41.580 -3.646 1.00 49.42 54 ASN B O 1
ATOM 3428 N N . ALA B 1 55 ? 86.228 41.257 -1.610 1.00 45.89 55 ALA B N 1
ATOM 3429 C CA . ALA B 1 55 ? 84.880 41.566 -2.094 1.00 40.31 55 ALA B CA 1
ATOM 3430 C C . ALA B 1 55 ? 84.752 42.999 -2.635 1.00 38.64 55 ALA B C 1
ATOM 3431 O O . ALA B 1 55 ? 84.075 43.196 -3.647 1.00 38.54 55 ALA B O 1
ATOM 3433 N N . SER B 1 56 ? 85.431 43.968 -2.016 1.00 35.97 56 SER B N 1
ATOM 3434 C CA . SER B 1 56 ? 85.393 45.356 -2.479 1.00 40.03 56 SER B CA 1
ATOM 3435 C C . SER B 1 56 ? 85.896 45.451 -3.895 1.00 43.51 56 SER B C 1
ATOM 3436 O O . SER B 1 56 ? 85.279 46.095 -4.737 1.00 48.83 56 SER B O 1
ATOM 3439 N N . LEU B 1 57 ? 87.032 44.805 -4.142 1.00 44.63 57 LEU B N 1
ATOM 3440 C CA . LEU B 1 57 ? 87.685 44.861 -5.422 1.00 42.55 57 LEU B CA 1
ATOM 3441 C C . LEU B 1 57 ? 86.827 44.110 -6.437 1.00 45.93 57 LEU B C 1
ATOM 3442 O O . LEU B 1 57 ? 86.397 44.699 -7.424 1.00 46.81 57 LEU B O 1
ATOM 3447 N N . ALA B 1 58 ? 86.526 42.837 -6.142 1.00 43.44 58 ALA B N 1
ATOM 3448 C CA . ALA B 1 58 ? 85.705 41.984 -6.991 1.00 40.24 58 ALA B CA 1
ATOM 3449 C C . ALA B 1 58 ? 84.337 42.591 -7.329 1.00 43.58 58 ALA B C 1
ATOM 3450 O O . ALA B 1 58 ? 84.029 42.798 -8.509 1.00 47.44 58 ALA B O 1
ATOM 3452 N N . LEU B 1 59 ? 83.527 42.897 -6.311 1.00 41.22 59 LEU B N 1
ATOM 3453 C CA . LEU B 1 59 ? 82.186 43.397 -6.533 1.00 37.66 59 LEU B CA 1
ATOM 3454 C C . LEU B 1 59 ? 82.240 44.796 -7.127 1.00 39.79 59 LEU B C 1
ATOM 3455 O O . LEU B 1 59 ? 81.410 45.143 -8.003 1.00 41.59 59 LEU B O 1
ATOM 3460 N N . GLY B 1 60 ? 83.229 45.581 -6.682 1.00 37.78 60 GLY B N 1
ATOM 3461 C CA . GLY B 1 60 ? 83.417 46.937 -7.160 1.00 36.49 60 GLY B CA 1
ATOM 3462 C C . GLY B 1 60 ? 83.746 46.997 -8.648 1.00 43.60 60 GLY B C 1
ATOM 3463 O O . GLY B 1 60 ? 83.128 47.803 -9.360 1.00 41.37 60 GLY B O 1
ATOM 3464 N N . GLU B 1 61 ? 84.702 46.169 -9.137 1.00 44.41 61 GLU B N 1
ATOM 3465 C CA . GLU B 1 61 ? 84.994 46.144 -10.586 1.00 48.74 61 GLU B CA 1
ATOM 3466 C C . GLU B 1 61 ? 83.801 45.595 -11.342 1.00 49.90 61 GLU B C 1
ATOM 3467 O O . GLU B 1 61 ? 83.426 46.154 -12.385 1.00 47.22 61 GLU B O 1
ATOM 3473 N N . ALA B 1 62 ? 83.209 44.513 -10.811 1.00 49.11 62 ALA B N 1
ATOM 3474 C CA . ALA B 1 62 ? 82.011 43.919 -11.405 1.00 44.54 62 ALA B CA 1
ATOM 3475 C C . ALA B 1 62 ? 80.957 45.000 -11.641 1.00 45.84 62 ALA B C 1
ATOM 3476 O O . ALA B 1 62 ? 80.442 45.134 -12.772 1.00 47.86 62 ALA B O 1
ATOM 3478 N N . TYR B 1 63 ? 80.701 45.810 -10.610 1.00 41.69 63 TYR B N 1
ATOM 3479 C CA . TYR B 1 63 ? 79.718 46.867 -10.732 1.00 44.09 63 TYR B CA 1
ATOM 3480 C C . TYR B 1 63 ? 80.094 47.893 -11.819 1.00 50.55 63 TYR B C 1
ATOM 3481 O O . TYR B 1 63 ? 79.215 48.353 -12.596 1.00 49.31 63 TYR B O 1
ATOM 3490 N N . MET B 1 64 ? 81.384 48.253 -11.857 1.00 55.73 64 MET B N 1
ATOM 3491 C CA . MET B 1 64 ? 81.911 49.194 -12.859 1.00 55.39 64 MET B CA 1
ATOM 3492 C C . MET B 1 64 ? 81.737 48.662 -14.288 1.00 52.07 64 MET B C 1
ATOM 3493 O O . MET B 1 64 ? 81.444 49.427 -15.221 1.00 50.09 64 MET B O 1
ATOM 3498 N N . ASP B 1 65 ? 81.899 47.344 -14.422 1.00 48.81 65 ASP B N 1
ATOM 3499 C CA . ASP B 1 65 ? 81.878 46.643 -15.684 1.00 51.71 65 ASP B CA 1
ATOM 3500 C C . ASP B 1 65 ? 80.456 46.340 -16.169 1.00 5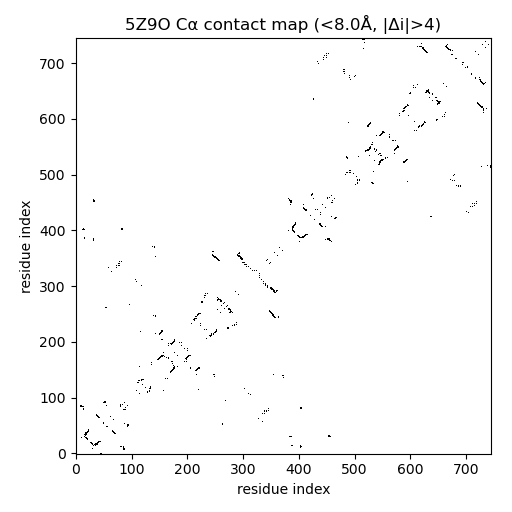4.49 65 ASP B C 1
ATOM 3501 O O . ASP B 1 65 ? 80.259 45.696 -17.206 1.00 57.91 65 ASP B O 1
ATOM 3506 N N . LYS B 1 66 ? 79.468 46.829 -15.418 1.00 53.74 66 LYS B N 1
ATOM 3507 C CA . LYS B 1 66 ? 78.055 46.555 -15.642 1.00 45.45 66 LYS B CA 1
ATOM 3508 C C . LYS B 1 66 ? 77.711 45.044 -15.531 1.00 45.88 66 LYS B C 1
ATOM 3509 O O . LYS B 1 66 ? 76.681 44.610 -16.040 1.00 50.23 66 LYS B O 1
ATOM 3515 N N . LYS B 1 67 ? 78.551 44.250 -14.847 1.00 42.80 67 LYS B N 1
ATOM 3516 C CA . LYS B 1 67 ? 78.258 42.835 -14.598 1.00 42.16 67 LYS B CA 1
ATOM 3517 C C . LYS B 1 67 ? 77.363 42.628 -13.382 1.00 46.76 67 LYS B C 1
ATOM 3518 O O . LYS B 1 67 ? 76.764 41.550 -13.213 1.00 53.43 67 LYS B O 1
ATOM 3524 N N . ILE B 1 68 ? 77.342 43.633 -12.499 1.00 44.01 68 ILE B N 1
ATOM 3525 C CA . ILE B 1 68 ? 76.359 43.765 -11.446 1.00 41.60 68 ILE B CA 1
ATOM 3526 C C . ILE B 1 68 ? 75.645 45.078 -11.720 1.00 43.52 68 ILE B C 1
ATOM 3527 O O . ILE B 1 68 ? 76.282 46.105 -12.015 1.00 45.24 68 ILE B O 1
ATOM 3532 N N . GLU B 1 69 ? 74.315 45.051 -11.653 1.00 43.98 69 GLU B N 1
ATOM 3533 C CA . GLU B 1 69 ? 73.535 46.282 -11.692 1.00 43.87 69 GLU B CA 1
ATOM 3534 C C . GLU B 1 69 ? 72.709 46.420 -10.424 1.00 47.06 69 GLU B C 1
ATOM 3535 O O . GLU B 1 69 ? 72.424 45.418 -9.734 1.00 46.38 69 GLU B O 1
ATOM 3541 N N . ILE B 1 70 ? 72.361 47.659 -10.096 1.00 42.96 70 ILE B N 1
ATOM 3542 C CA . ILE B 1 70 ? 71.723 47.964 -8.831 1.00 44.48 70 ILE B CA 1
ATOM 3543 C C . ILE B 1 70 ? 70.563 48.893 -9.116 1.00 44.23 70 ILE B C 1
ATOM 3544 O O . ILE B 1 70 ? 70.756 49.885 -9.795 1.00 39.37 70 ILE B O 1
ATOM 3549 N N . GLN B 1 71 ? 69.367 48.567 -8.615 1.00 46.32 71 GLN B N 1
ATOM 3550 C CA . GLN B 1 71 ? 68.266 49.542 -8.575 1.00 49.03 71 GLN B CA 1
ATOM 3551 C C . GLN B 1 71 ? 68.084 49.922 -7.144 1.00 40.22 71 GLN B C 1
ATOM 3552 O O . GLN B 1 71 ? 67.936 49.048 -6.283 1.00 39.71 71 GLN B O 1
ATOM 3558 N N . GLY B 1 72 ? 68.095 51.222 -6.898 1.00 38.13 72 GLY B N 1
ATOM 3559 C CA . GLY B 1 72 ? 68.042 51.772 -5.534 1.00 39.31 72 GLY B CA 1
ATOM 3560 C C . GLY B 1 72 ? 69.387 52.358 -5.131 1.00 38.07 72 GLY B C 1
ATOM 3561 O O . GLY B 1 72 ? 70.372 52.208 -5.846 1.00 39.74 72 GLY B O 1
ATOM 3562 N N . SER B 1 73 ? 69.428 52.978 -3.959 1.00 38.94 73 SER B N 1
ATOM 3563 C CA . SER B 1 73 ? 70.582 53.735 -3.502 1.00 37.48 73 SER B CA 1
ATOM 3564 C C . SER B 1 73 ? 71.848 52.859 -3.254 1.00 39.51 73 SER B C 1
ATOM 3565 O O . SER B 1 73 ? 71.843 51.975 -2.388 1.00 40.39 73 SER B O 1
ATOM 3568 N N . ILE B 1 74 ? 72.916 53.102 -4.021 1.00 38.18 74 ILE B N 1
ATOM 3569 C CA . ILE B 1 74 ? 74.220 52.475 -3.776 1.00 39.51 74 ILE B CA 1
ATOM 3570 C C . ILE B 1 74 ? 74.652 52.820 -2.352 1.00 36.18 74 ILE B C 1
ATOM 3571 O O . ILE B 1 74 ? 75.107 51.942 -1.609 1.00 34.68 74 ILE B O 1
ATOM 3576 N N . GLN B 1 75 ? 74.523 54.100 -1.991 1.00 33.06 75 GLN B N 1
ATOM 3577 C CA . GLN B 1 75 ? 74.834 54.575 -0.633 1.00 33.18 75 GLN B CA 1
ATOM 3578 C C . GLN B 1 75 ? 74.111 53.758 0.441 1.00 35.55 75 GLN B C 1
ATOM 3579 O O . GLN B 1 75 ? 74.745 53.284 1.385 1.00 37.61 75 GLN B O 1
ATOM 3585 N N . GLU B 1 76 ? 72.805 53.567 0.286 1.00 35.37 76 GLU B N 1
ATOM 3586 C CA . GLU B 1 76 ? 72.063 52.787 1.257 1.00 35.98 76 GLU B CA 1
ATOM 3587 C C . GLU B 1 76 ? 72.517 51.320 1.250 1.00 32.77 76 GLU B C 1
ATOM 3588 O O . GLU B 1 76 ? 72.656 50.706 2.310 1.00 34.25 76 GLU B O 1
ATOM 3594 N N . LEU B 1 77 ? 72.772 50.779 0.071 1.00 28.91 77 LEU B N 1
ATOM 3595 C CA . LEU B 1 77 ? 73.293 49.430 -0.030 1.00 33.65 77 LEU B CA 1
ATOM 3596 C C . LEU B 1 77 ? 74.557 49.293 0.830 1.00 35.46 77 LEU B C 1
ATOM 3597 O O . LEU B 1 77 ? 74.630 48.399 1.689 1.00 31.17 77 LEU B O 1
ATOM 3602 N N . ILE B 1 78 ? 75.528 50.194 0.614 1.00 38.33 78 ILE B N 1
ATOM 3603 C CA . ILE B 1 78 ? 76.819 50.100 1.287 1.00 38.47 78 ILE B CA 1
ATOM 3604 C C . ILE B 1 78 ? 76.654 50.376 2.801 1.00 39.45 78 ILE B C 1
ATOM 3605 O O . ILE B 1 78 ? 77.186 49.614 3.644 1.00 38.16 78 ILE B O 1
ATOM 3610 N N . ASN B 1 79 ? 75.899 51.428 3.137 1.00 35.37 79 ASN B N 1
ATOM 3611 C CA . ASN B 1 79 ? 75.604 51.761 4.525 1.00 33.38 79 ASN B CA 1
ATOM 3612 C C . ASN B 1 79 ? 75.093 50.509 5.248 1.00 34.58 79 ASN B C 1
ATOM 3613 O O . ASN B 1 79 ? 75.546 50.185 6.332 1.00 33.69 79 ASN B O 1
ATOM 3618 N N . GLY B 1 80 ? 74.188 49.784 4.586 1.00 36.16 80 GLY B N 1
ATOM 3619 C CA . GLY B 1 80 ? 73.680 48.500 5.058 1.00 31.86 80 GLY B CA 1
ATOM 3620 C C . GLY B 1 80 ? 74.767 47.494 5.342 1.00 31.11 80 GLY B C 1
ATOM 3621 O O . GLY B 1 80 ? 74.836 46.961 6.439 1.00 32.24 80 GLY B O 1
ATOM 3622 N N . ALA B 1 81 ? 75.633 47.258 4.363 1.00 30.76 81 ALA B N 1
ATOM 3623 C CA . ALA B 1 81 ? 76.751 46.319 4.517 1.00 31.09 81 ALA B CA 1
ATOM 3624 C C . ALA B 1 81 ? 77.673 46.666 5.676 1.00 32.90 81 ALA B C 1
ATOM 3625 O O . ALA B 1 81 ? 78.088 45.763 6.398 1.00 33.37 81 ALA B O 1
ATOM 3627 N N . TYR B 1 82 ? 77.939 47.957 5.888 1.00 31.42 82 TYR B N 1
ATOM 3628 C CA . TYR B 1 82 ? 78.765 48.374 7.017 1.00 33.98 82 TYR B CA 1
ATOM 3629 C C . TYR B 1 82 ? 78.112 48.197 8.401 1.00 37.22 82 TYR B C 1
ATOM 3630 O O . TYR B 1 82 ? 78.801 48.150 9.433 1.00 41.20 82 TYR B O 1
ATOM 3639 N N . GLN B 1 83 ? 76.792 48.098 8.434 1.00 36.92 83 GLN B N 1
ATOM 3640 C CA . GLN B 1 83 ? 76.101 47.825 9.679 1.00 35.65 83 GLN B CA 1
ATOM 3641 C C . GLN B 1 83 ? 76.102 46.348 10.062 1.00 35.87 83 GLN B C 1
ATOM 3642 O O . GLN B 1 83 ? 75.721 46.040 11.187 1.00 34.17 83 GLN B O 1
ATOM 3648 N N . SER B 1 84 ? 76.501 45.447 9.154 1.00 36.48 84 SER B N 1
ATOM 3649 C CA . SER B 1 84 ? 76.475 43.990 9.451 1.00 40.43 84 SER B CA 1
ATOM 3650 C C . SER B 1 84 ? 77.839 43.364 9.523 1.00 41.35 84 SER B C 1
ATOM 3651 O O . SER B 1 84 ? 78.587 43.330 8.529 1.00 47.84 84 SER B O 1
ATOM 3654 N N . ALA B 1 85 ? 78.140 42.822 10.694 1.00 42.00 85 ALA B N 1
ATOM 3655 C CA . ALA B 1 85 ? 79.419 42.173 10.948 1.00 42.20 85 ALA B CA 1
ATOM 3656 C C . ALA B 1 85 ? 79.764 41.091 9.918 1.00 44.04 85 ALA B C 1
ATOM 3657 O O . ALA B 1 85 ? 80.949 40.916 9.594 1.00 46.78 85 ALA B O 1
ATOM 3659 N N . ASP B 1 86 ? 78.742 40.415 9.375 1.00 41.67 86 ASP B N 1
ATOM 3660 C CA . ASP B 1 86 ? 78.959 39.274 8.451 1.00 41.76 86 ASP B CA 1
ATOM 3661 C C . ASP B 1 86 ? 78.894 39.611 6.955 1.00 39.40 86 ASP B C 1
ATOM 3662 O O . ASP B 1 86 ? 78.832 38.711 6.131 1.00 41.64 86 ASP B O 1
ATOM 3667 N N . SER B 1 87 ? 78.919 40.897 6.612 1.00 37.96 87 SER B N 1
ATOM 3668 C CA . SER B 1 87 ? 78.690 41.354 5.248 1.00 37.15 87 SER B CA 1
ATOM 3669 C C . SER B 1 87 ? 79.949 41.279 4.399 1.00 37.79 87 SER B C 1
ATOM 3670 O O . SER B 1 87 ? 81.043 41.169 4.940 1.00 39.42 87 SER B O 1
ATOM 3673 N N . PHE B 1 88 ? 79.804 41.418 3.081 1.00 36.91 88 PHE B N 1
ATOM 3674 C CA . PHE B 1 88 ? 80.953 41.467 2.180 1.00 36.76 88 PHE B CA 1
ATOM 3675 C C . PHE B 1 88 ? 81.925 42.617 2.452 1.00 38.87 88 PHE B C 1
ATOM 3676 O O . PHE B 1 88 ? 83.072 42.533 2.060 1.00 44.90 88 PHE B O 1
ATOM 3684 N N . MET B 1 89 ? 81.455 43.674 3.112 1.00 39.66 89 MET B N 1
ATOM 3685 C CA . MET B 1 89 ? 82.280 44.820 3.504 1.00 39.08 89 MET B CA 1
ATOM 3686 C C . MET B 1 89 ? 82.967 44.625 4.852 1.00 40.41 89 MET B C 1
ATOM 3687 O O . MET B 1 89 ? 83.971 45.289 5.131 1.00 42.53 89 MET B O 1
ATOM 3692 N N . ARG B 1 90 ? 82.434 43.725 5.684 1.00 38.78 90 ARG B N 1
ATOM 3693 C CA . ARG B 1 90 ? 82.890 43.599 7.065 1.00 36.05 90 ARG B CA 1
ATOM 3694 C C . ARG B 1 90 ? 83.487 42.287 7.469 1.00 36.59 90 ARG B C 1
ATOM 3695 O O . ARG B 1 90 ? 84.456 42.292 8.195 1.00 38.47 90 ARG B O 1
ATOM 3703 N N . SER B 1 91 ? 82.909 41.166 7.045 1.00 39.99 91 SER B N 1
ATOM 3704 C CA . SER B 1 91 ? 83.435 39.837 7.396 1.00 43.35 91 SER B CA 1
ATOM 3705 C C . SER B 1 91 ? 84.806 39.590 6.774 1.00 42.34 91 SER B C 1
ATOM 3706 O O . SER B 1 91 ? 85.065 39.985 5.641 1.00 41.33 91 SER B O 1
ATOM 3709 N N . SER B 1 92 ? 85.678 38.951 7.536 1.00 45.93 92 SER B N 1
ATOM 3710 C CA . SER B 1 92 ? 87.051 38.643 7.070 1.00 53.26 92 SER B CA 1
ATOM 3711 C C . SER B 1 92 ? 87.050 37.500 6.028 1.00 53.06 92 SER B C 1
ATOM 3712 O O . SER B 1 92 ? 87.991 37.391 5.246 1.00 55.30 92 SER B O 1
ATOM 3715 N N . LYS B 1 93 ? 85.987 36.686 6.001 1.00 54.29 93 LYS B N 1
ATOM 3716 C CA . LYS B 1 93 ? 85.736 35.736 4.898 1.00 52.88 93 LYS B CA 1
ATOM 3717 C C . LYS B 1 93 ? 85.873 36.367 3.489 1.00 55.05 93 LYS B C 1
ATOM 3718 O O . LYS B 1 93 ? 85.978 35.642 2.497 1.00 60.21 93 LYS B O 1
ATOM 3724 N N . PHE B 1 94 ? 85.851 37.702 3.402 1.00 51.96 94 PHE B N 1
ATOM 3725 C CA . PHE B 1 94 ? 85.859 38.409 2.120 1.00 51.62 94 PHE B CA 1
ATOM 3726 C C . PHE B 1 94 ? 86.983 39.424 2.017 1.00 54.08 94 PHE B C 1
ATOM 3727 O O . PHE B 1 94 ? 86.951 40.317 1.157 1.00 54.57 94 PHE B O 1
ATOM 3735 N N . ARG B 1 95 ? 87.968 39.290 2.894 1.00 60.46 95 ARG B N 1
ATOM 3736 C CA . ARG B 1 95 ? 89.177 40.106 2.826 1.00 68.55 95 ARG B CA 1
ATOM 3737 C C . ARG B 1 95 ? 90.427 39.256 3.067 1.00 68.97 95 ARG B C 1
ATOM 3738 O O . ARG B 1 95 ? 91.228 39.605 3.941 1.00 76.73 95 ARG B O 1
ATOM 3746 N N . LYS B 1 96 ? 90.577 38.132 2.358 1.00 67.96 96 LYS B N 1
ATOM 3747 C CA . LYS B 1 96 ? 91.800 37.324 2.504 1.00 75.24 96 LYS B CA 1
ATOM 3748 C C . LYS B 1 96 ? 93.075 37.965 1.937 1.00 76.33 96 LYS B C 1
ATOM 3749 O O . LYS B 1 96 ? 94.162 37.671 2.418 1.00 72.55 96 LYS B O 1
ATOM 3755 N N . PHE B 1 97 ? 92.925 38.869 0.966 1.00 84.25 97 PHE B N 1
ATOM 3756 C CA . PHE B 1 97 ? 94.029 39.601 0.311 1.00 93.91 97 PHE B CA 1
ATOM 3757 C C . PHE B 1 97 ? 93.838 41.131 0.507 1.00 100.37 97 PHE B C 1
ATOM 3758 O O . PHE B 1 97 ? 92.804 41.686 0.103 1.00 95.83 97 PHE B O 1
ATOM 3766 N N . LEU B 1 98 ? 94.827 41.814 1.102 1.00 104.41 98 LEU B N 1
ATOM 3767 C CA . LEU B 1 98 ? 94.741 43.280 1.325 1.00 101.09 98 LEU B CA 1
ATOM 3768 C C . LEU B 1 98 ? 95.680 44.159 0.476 1.00 88.47 98 LEU B C 1
ATOM 3769 O O . LEU B 1 98 ? 96.901 44.077 0.575 1.00 76.50 98 LEU B O 1
ATOM 3774 N N . SER B 1 114 ? 94.313 51.396 -16.398 1.00 108.82 114 SER B N 1
ATOM 3775 C CA . SER B 1 114 ? 94.005 52.737 -16.869 1.00 115.08 114 SER B CA 1
ATOM 3776 C C . SER B 1 114 ? 93.755 53.658 -15.702 1.00 113.07 114 SER B C 1
ATOM 3777 O O . SER B 1 114 ? 92.898 53.395 -14.889 1.00 107.41 114 SER B O 1
ATOM 3780 N N . HIS B 1 115 ? 94.495 54.752 -15.617 1.00 113.94 115 HIS B N 1
ATOM 3781 C CA . HIS B 1 115 ? 94.279 55.684 -14.533 1.00 112.60 115 HIS B CA 1
ATOM 3782 C C . HIS B 1 115 ? 93.485 56.902 -14.993 1.00 106.49 115 HIS B C 1
ATOM 3783 O O . HIS B 1 115 ? 93.666 58.018 -14.537 1.00 113.31 115 HIS B O 1
ATOM 3790 N N . TYR B 1 116 ? 92.640 56.679 -15.969 1.00 93.28 116 TYR B N 1
ATOM 3791 C CA . TYR B 1 116 ? 91.714 57.654 -16.486 1.00 87.29 116 TYR B CA 1
ATOM 3792 C C . TYR B 1 116 ? 92.205 59.106 -16.482 1.00 82.62 116 TYR B C 1
ATOM 3793 O O . TYR B 1 116 ? 91.403 59.982 -16.183 1.00 87.83 116 TYR B O 1
ATOM 3802 N N . ASP B 1 117 ? 92.980 59.697 -17.048 1.00 78.92 117 ASP B N 1
ATOM 3803 C CA . ASP B 1 117 ? 93.373 61.090 -16.887 1.00 81.24 117 ASP B CA 1
ATOM 3804 C C . ASP B 1 117 ? 92.124 61.907 -16.689 1.00 74.63 117 ASP B C 1
ATOM 3805 O O . ASP B 1 117 ? 91.223 61.977 -17.492 1.00 71.72 117 ASP B O 1
ATOM 3810 N N . ILE B 1 118 ? 92.216 62.638 -15.615 1.00 68.35 118 ILE B N 1
ATOM 3811 C CA . ILE B 1 118 ? 91.255 63.596 -15.078 1.00 66.39 118 ILE B CA 1
ATOM 3812 C C . ILE B 1 118 ? 91.913 64.783 -14.394 1.00 60.23 118 ILE B C 1
ATOM 3813 O O . ILE B 1 118 ? 92.716 64.620 -13.476 1.00 64.30 118 ILE B O 1
ATOM 3818 N N . GLY B 1 119 ? 91.738 65.951 -14.869 1.00 57.97 119 GLY B N 1
ATOM 3819 C CA . GLY B 1 119 ? 92.147 67.188 -14.208 1.00 54.61 119 GLY B CA 1
ATOM 3820 C C . GLY B 1 119 ? 91.041 68.183 -13.916 1.00 59.93 119 GLY B C 1
ATOM 3821 O O . GLY B 1 119 ? 89.865 67.814 -13.839 1.00 56.25 119 GLY B O 1
ATOM 3822 N N . ASN B 1 120 ? 91.416 69.451 -13.786 1.00 68.63 120 ASN B N 1
ATOM 3823 C CA . ASN B 1 120 ? 90.511 70.532 -13.381 1.00 73.73 120 ASN B CA 1
ATOM 3824 C C . ASN B 1 120 ? 89.173 70.720 -14.097 1.00 76.70 120 ASN B C 1
ATOM 3825 O O . ASN B 1 120 ? 88.236 71.233 -13.498 1.00 73.72 120 ASN B O 1
ATOM 3830 N N . ASP B 1 121 ? 89.096 70.331 -15.367 1.00 86.21 121 ASP B N 1
ATOM 3831 C CA . ASP B 1 121 ? 87.848 70.316 -16.156 1.00 91.61 121 ASP B CA 1
ATOM 3832 C C . ASP B 1 121 ? 86.773 69.493 -15.423 1.00 83.51 121 ASP B C 1
ATOM 3833 O O . ASP B 1 121 ? 85.620 69.942 -15.231 1.00 77.46 121 ASP B O 1
ATOM 3838 N N . PHE B 1 122 ? 87.200 68.289 -15.017 1.00 72.13 122 PHE B N 1
ATOM 3839 C CA . PHE B 1 122 ? 86.390 67.314 -14.306 1.00 67.80 122 PHE B CA 1
ATOM 3840 C C . PHE B 1 122 ? 85.939 67.837 -12.942 1.00 67.33 122 PHE B C 1
ATOM 3841 O O . PHE B 1 122 ? 84.732 67.995 -12.708 1.00 72.67 122 PHE B O 1
ATOM 3849 N N . TYR B 1 123 ? 86.895 68.144 -12.066 1.00 58.04 123 TYR B N 1
ATOM 3850 C CA . TYR B 1 123 ? 86.580 68.636 -10.742 1.00 54.94 123 TYR B CA 1
ATOM 3851 C C . TYR B 1 123 ? 85.671 69.830 -10.774 1.00 55.50 123 TYR B C 1
ATOM 3852 O O . TYR B 1 123 ? 84.727 69.889 -9.989 1.00 56.26 123 TYR B O 1
ATOM 3861 N N . LYS B 1 124 ? 85.919 70.745 -11.712 1.00 57.20 124 LYS B N 1
ATOM 3862 C CA . LYS B 1 124 ? 85.167 71.998 -11.821 1.00 60.18 124 LYS B CA 1
ATOM 3863 C C . LYS B 1 124 ? 83.644 71.790 -11.777 1.00 56.51 124 LYS B C 1
ATOM 3864 O O . LYS B 1 124 ? 82.919 72.625 -11.222 1.00 57.25 124 LYS B O 1
ATOM 3870 N N . LEU B 1 125 ? 83.187 70.657 -12.328 1.00 58.07 125 LEU B N 1
ATOM 3871 C CA . LEU B 1 125 ? 81.764 70.416 -12.610 1.00 56.49 125 LEU B CA 1
ATOM 3872 C C . LEU B 1 125 ? 80.952 70.023 -11.401 1.00 60.13 125 LEU B C 1
ATOM 3873 O O . LEU B 1 125 ? 79.764 70.352 -11.318 1.00 61.59 125 LEU B O 1
ATOM 3878 N N . TRP B 1 126 ? 81.598 69.333 -10.460 1.00 60.83 126 TRP B N 1
ATOM 3879 C CA . TRP B 1 126 ? 80.909 68.846 -9.274 1.00 53.20 126 TRP B CA 1
ATOM 3880 C C . TRP B 1 126 ? 81.331 69.404 -7.907 1.00 54.38 126 TRP B C 1
ATOM 3881 O O . TRP B 1 126 ? 80.543 69.346 -6.956 1.00 54.81 126 TRP B O 1
ATOM 3892 N N . LEU B 1 127 ? 82.537 69.968 -7.818 1.00 49.39 127 LEU B N 1
ATOM 3893 C CA . LEU B 1 127 ? 82.948 70.710 -6.619 1.00 47.50 127 LEU B CA 1
ATOM 3894 C C . LEU B 1 127 ? 82.326 72.083 -6.639 1.00 45.63 127 LEU B C 1
ATOM 3895 O O . LEU B 1 127 ? 81.822 72.500 -7.655 1.00 54.88 127 LEU B O 1
ATOM 3900 N N . ASP B 1 128 ? 82.344 72.791 -5.521 1.00 49.43 128 ASP B N 1
ATOM 3901 C CA . ASP B 1 128 ? 81.770 74.148 -5.463 1.00 57.19 128 ASP B CA 1
ATOM 3902 C C . ASP B 1 128 ? 82.680 75.148 -6.242 1.00 59.08 128 ASP B C 1
ATOM 3903 O O . ASP B 1 128 ? 83.773 74.758 -6.676 1.00 54.98 128 ASP B O 1
ATOM 3908 N N . PRO B 1 129 ? 82.246 76.427 -6.448 1.00 65.59 129 PRO B N 1
ATOM 3909 C CA . PRO B 1 129 ? 83.163 77.388 -7.141 1.00 63.94 129 PRO B CA 1
ATOM 3910 C C . PRO B 1 129 ? 84.610 77.436 -6.593 1.00 60.69 129 PRO B C 1
ATOM 3911 O O . PRO B 1 129 ? 85.549 77.562 -7.385 1.00 59.30 129 PRO B O 1
ATOM 3915 N N . THR B 1 130 ? 84.749 77.289 -5.268 1.00 58.03 130 THR B N 1
ATOM 3916 C CA . THR B 1 130 ? 86.014 77.238 -4.522 1.00 50.82 130 THR B CA 1
ATOM 3917 C C . THR B 1 130 ? 86.985 76.123 -4.894 1.00 50.87 130 THR B C 1
ATOM 3918 O O . THR B 1 130 ? 88.177 76.277 -4.653 1.00 51.51 130 THR B O 1
ATOM 3922 N N . MET B 1 131 ? 86.495 75.010 -5.450 1.00 47.38 131 MET B N 1
ATOM 3923 C CA . MET B 1 131 ? 87.343 73.861 -5.785 1.00 48.97 131 MET B CA 1
ATOM 3924 C C . MET B 1 131 ? 87.909 73.100 -4.564 1.00 50.88 131 MET B C 1
ATOM 3925 O O . MET B 1 131 ? 88.940 72.389 -4.689 1.00 52.46 131 MET B O 1
ATOM 3930 N N . THR B 1 132 ? 87.254 73.247 -3.404 1.00 43.48 132 THR B N 1
ATOM 3931 C CA . THR B 1 132 ? 87.625 72.506 -2.210 1.00 42.61 132 THR B CA 1
ATOM 3932 C C . THR B 1 132 ? 87.291 71.029 -2.320 1.00 42.88 132 THR B C 1
ATOM 3933 O O . THR B 1 132 ? 86.128 70.643 -2.368 1.00 47.25 132 THR B O 1
ATOM 3937 N N . TYR B 1 133 ? 88.332 70.210 -2.371 1.00 40.94 133 TYR B N 1
ATOM 3938 C CA . TYR B 1 133 ? 88.190 68.773 -2.382 1.00 38.16 133 TYR B CA 1
ATOM 3939 C C . TYR B 1 133 ? 88.492 68.284 -0.972 1.00 39.35 133 TYR B C 1
ATOM 3940 O O . TYR B 1 133 ? 89.532 67.677 -0.707 1.00 42.65 133 TYR B O 1
ATOM 3949 N N . SER B 1 134 ? 87.573 68.569 -0.057 1.00 40.09 134 SER B N 1
ATOM 3950 C CA . SER B 1 134 ? 87.773 68.311 1.363 1.00 37.80 134 SER B CA 1
ATOM 3951 C C . SER B 1 134 ? 86.428 68.439 2.117 1.00 37.42 134 SER B C 1
ATOM 3952 O O . SER B 1 134 ? 85.468 69.015 1.586 1.00 37.31 134 SER B O 1
ATOM 3955 N N . CYS B 1 135 ? 86.355 67.944 3.350 1.00 35.46 135 CYS B N 1
ATOM 3956 C CA . CYS B 1 135 ? 85.103 68.011 4.114 1.00 35.86 135 CYS B CA 1
ATOM 3957 C C . CYS B 1 135 ? 84.591 69.438 4.337 1.00 37.68 135 CYS B C 1
ATOM 3958 O O . CYS B 1 135 ? 85.389 70.330 4.667 1.00 42.78 135 CYS B O 1
ATOM 3961 N N . ALA B 1 136 ? 83.278 69.645 4.174 1.00 36.35 136 ALA B N 1
ATOM 3962 C CA . ALA B 1 136 ? 82.631 70.962 4.440 1.00 37.39 136 ALA B CA 1
ATOM 3963 C C . ALA B 1 136 ? 82.022 71.029 5.835 1.00 35.92 136 ALA B C 1
ATOM 3964 O O . ALA B 1 136 ? 82.035 70.037 6.561 1.00 38.76 136 ALA B O 1
ATOM 3966 N N . TYR B 1 137 ? 81.533 72.196 6.230 1.00 37.30 137 TYR B N 1
ATOM 3967 C CA . TYR B 1 137 ? 80.965 72.370 7.568 1.00 42.29 137 TYR B CA 1
ATOM 3968 C C . TYR B 1 137 ? 79.579 73.030 7.470 1.00 45.36 137 TYR B C 1
ATOM 3969 O O . TYR B 1 137 ? 79.460 74.185 7.038 1.00 47.57 137 TYR B O 1
ATOM 3978 N N . PHE B 1 138 ? 78.548 72.274 7.849 1.00 45.86 138 PHE B N 1
ATOM 3979 C CA . PHE B 1 138 ? 77.150 72.700 7.709 1.00 47.45 138 PHE B CA 1
ATOM 3980 C C . PHE B 1 138 ? 76.602 73.187 9.030 1.00 53.33 138 PHE B C 1
ATOM 3981 O O . PHE B 1 138 ? 76.399 72.406 9.961 1.00 51.90 138 PHE B O 1
ATOM 3989 N N . THR B 1 139 ? 76.376 74.491 9.111 1.00 64.66 139 THR B N 1
ATOM 3990 C CA . THR B 1 139 ? 75.650 75.077 10.241 1.00 80.71 139 THR B CA 1
ATOM 3991 C C . THR B 1 139 ? 74.144 74.787 10.114 1.00 94.46 139 THR B C 1
ATOM 3992 O O . THR B 1 139 ? 73.627 74.795 8.999 1.00 113.73 139 THR B O 1
ATOM 3996 N N . ASP B 1 140 ? 73.465 74.519 11.239 1.00 101.04 140 ASP B N 1
ATOM 3997 C CA . ASP B 1 140 ? 72.026 74.104 11.254 1.00 101.91 140 ASP B CA 1
ATOM 3998 C C . ASP B 1 140 ? 71.058 74.922 10.355 1.00 96.66 140 ASP B C 1
ATOM 3999 O O . ASP B 1 140 ? 70.038 74.396 9.896 1.00 100.89 140 ASP B O 1
ATOM 4004 N N . ASP B 1 141 ? 71.416 76.175 10.079 1.00 85.17 141 ASP B N 1
ATOM 4005 C CA . ASP B 1 141 ? 70.720 77.029 9.115 1.00 87.51 141 ASP B CA 1
ATOM 4006 C C . ASP B 1 141 ? 71.015 76.742 7.606 1.00 86.88 141 ASP B C 1
ATOM 4007 O O . ASP B 1 141 ? 70.324 77.269 6.731 1.00 87.63 141 ASP B O 1
ATOM 4012 N N . ASN B 1 142 ? 72.040 75.929 7.315 1.00 81.39 142 ASN B N 1
ATOM 4013 C CA . ASN B 1 142 ? 72.499 75.608 5.942 1.00 72.21 142 ASN B CA 1
ATOM 4014 C C . ASN B 1 142 ? 72.388 74.108 5.689 1.00 73.41 142 ASN B C 1
ATOM 4015 O O . ASN B 1 142 ? 73.098 73.303 6.290 1.00 75.31 142 ASN B O 1
ATOM 4020 N N . LYS B 1 143 ? 71.490 73.730 4.790 1.00 80.07 143 LYS B N 1
ATOM 4021 C CA . LYS B 1 143 ? 71.216 72.312 4.575 1.00 78.16 143 LYS B CA 1
ATOM 4022 C C . LYS B 1 143 ? 71.909 71.746 3.340 1.00 68.32 143 LYS B C 1
ATOM 4023 O O . LYS B 1 143 ? 72.174 70.550 3.304 1.00 69.14 143 LYS B O 1
ATOM 4029 N N . ASP B 1 144 ? 72.216 72.584 2.349 1.00 59.44 144 ASP B N 1
ATOM 4030 C CA . ASP B 1 144 ? 72.883 72.102 1.130 1.00 59.70 144 ASP B CA 1
ATOM 4031 C C . ASP B 1 144 ? 73.819 73.046 0.382 1.00 54.94 144 ASP B C 1
ATOM 4032 O O . ASP B 1 144 ? 74.534 72.615 -0.522 1.00 51.99 144 ASP B O 1
ATOM 4037 N N . ASP B 1 145 ? 73.809 74.327 0.744 1.00 54.02 145 ASP B N 1
ATOM 4038 C CA . ASP B 1 145 ? 74.742 75.277 0.148 1.00 53.90 145 ASP B CA 1
ATOM 4039 C C . ASP B 1 145 ? 76.220 74.921 0.355 1.00 53.89 145 ASP B C 1
ATOM 4040 O O . ASP B 1 145 ? 76.827 75.208 1.414 1.00 52.89 145 ASP B O 1
ATOM 4045 N N . LEU B 1 146 ? 76.767 74.266 -0.667 1.00 47.43 146 LEU B N 1
ATOM 4046 C CA . LEU B 1 146 ? 78.091 73.691 -0.601 1.00 48.30 146 LEU B CA 1
ATOM 4047 C C . LEU B 1 146 ? 79.202 74.756 -0.501 1.00 55.97 146 LEU B C 1
ATOM 4048 O O . LEU B 1 146 ? 80.099 74.629 0.349 1.00 62.77 146 LEU B O 1
ATOM 4053 N N . GLU B 1 147 ? 79.132 75.798 -1.340 1.00 56.84 147 GLU B N 1
ATOM 4054 C CA . GLU B 1 147 ? 80.075 76.907 -1.258 1.00 51.89 147 GLU B CA 1
ATOM 4055 C C . GLU B 1 147 ? 80.033 77.504 0.150 1.00 52.38 147 GLU B C 1
ATOM 4056 O O . GLU B 1 147 ? 81.073 77.635 0.787 1.00 54.72 147 GLU B O 1
ATOM 4062 N N . GLN B 1 148 ? 78.837 77.811 0.656 1.00 49.07 148 GLN B N 1
ATOM 4063 C CA . GLN B 1 148 ? 78.709 78.412 1.977 1.00 49.70 148 GLN B CA 1
ATOM 4064 C C . GLN B 1 148 ? 79.316 77.515 3.063 1.00 54.54 148 GLN B C 1
ATOM 4065 O O . GLN B 1 148 ? 79.830 78.015 4.069 1.00 57.45 148 GLN B O 1
ATOM 4071 N N . ALA B 1 149 ? 79.266 76.201 2.844 1.00 52.41 149 ALA B N 1
ATOM 4072 C CA . ALA B 1 149 ? 79.743 75.247 3.835 1.00 52.95 149 ALA B CA 1
ATOM 4073 C C . ALA B 1 149 ? 81.281 75.078 3.796 1.00 53.06 149 ALA B C 1
ATOM 4074 O O . ALA B 1 149 ? 81.922 74.890 4.843 1.00 54.32 149 ALA B O 1
ATOM 4076 N N . GLN B 1 150 ? 81.863 75.158 2.600 1.00 47.23 150 GLN B N 1
ATOM 4077 C CA . GLN B 1 150 ? 83.318 75.167 2.465 1.00 44.51 150 GLN B CA 1
ATOM 4078 C C . GLN B 1 150 ? 83.977 76.445 3.007 1.00 45.99 150 GLN B C 1
ATOM 4079 O O . GLN B 1 150 ? 85.117 76.403 3.482 1.00 52.02 150 GLN B O 1
ATOM 4085 N N . ILE B 1 151 ? 83.264 77.568 2.931 1.00 45.95 151 ILE B N 1
ATOM 4086 C CA . ILE B 1 151 ? 83.701 78.803 3.563 1.00 46.68 151 ILE B CA 1
ATOM 4087 C C . ILE B 1 151 ? 83.569 78.666 5.074 1.00 46.81 151 ILE B C 1
ATOM 4088 O O . ILE B 1 151 ? 84.487 79.014 5.807 1.00 52.21 151 ILE B O 1
ATOM 4093 N N . ALA B 1 152 ? 82.442 78.142 5.537 1.00 48.96 152 ALA B N 1
ATOM 4094 C CA . ALA B 1 152 ? 82.215 77.978 6.975 1.00 45.83 152 ALA B CA 1
ATOM 4095 C C . ALA B 1 152 ? 83.243 77.051 7.624 1.00 46.44 152 ALA B C 1
ATOM 4096 O O . ALA B 1 152 ? 83.604 77.275 8.784 1.00 46.25 152 ALA B O 1
ATOM 4098 N N . LYS B 1 153 ? 83.701 76.030 6.876 1.00 43.92 153 LYS B N 1
ATOM 4099 C CA . LYS B 1 153 ? 84.737 75.111 7.349 1.00 43.20 153 LYS B CA 1
ATOM 4100 C C . LYS B 1 153 ? 86.055 75.846 7.664 1.00 41.63 153 LYS B C 1
ATOM 4101 O O . LYS B 1 153 ? 86.655 75.627 8.720 1.00 37.44 153 LYS B O 1
ATOM 4107 N N . VAL B 1 154 ? 86.453 76.733 6.752 1.00 39.02 154 VAL B N 1
ATOM 4108 C CA . VAL B 1 154 ? 87.646 77.560 6.886 1.00 37.33 154 VAL B CA 1
ATOM 4109 C C . VAL B 1 154 ? 87.552 78.434 8.147 1.00 39.21 154 VAL B C 1
ATOM 4110 O O . VAL B 1 154 ? 88.501 78.483 8.941 1.00 44.27 154 VAL B O 1
ATOM 4114 N N . HIS B 1 155 ? 86.408 79.067 8.373 1.00 37.29 155 HIS B N 1
ATOM 4115 C CA . HIS B 1 155 ? 86.230 79.882 9.582 1.00 39.18 155 HIS B CA 1
ATOM 4116 C C . HIS B 1 155 ? 86.226 79.014 10.833 1.00 40.00 155 HIS B C 1
ATOM 4117 O O . HIS B 1 155 ? 86.801 79.406 11.856 1.00 38.71 155 HIS B O 1
ATOM 4124 N N . HIS B 1 156 ? 85.619 77.826 10.731 1.00 37.03 156 HIS B N 1
ATOM 4125 C CA . HIS B 1 156 ? 85.550 76.881 11.836 1.00 34.83 156 HIS B CA 1
ATOM 4126 C C . HIS B 1 156 ? 86.963 76.468 12.266 1.00 34.17 156 HIS B C 1
ATOM 4127 O O . HIS B 1 156 ? 87.265 76.504 13.463 1.00 33.09 156 HIS B O 1
ATOM 4134 N N . ILE B 1 157 ? 87.828 76.143 11.296 1.00 30.54 157 ILE B N 1
ATOM 4135 C CA . ILE B 1 157 ? 89.228 75.839 11.568 1.00 29.72 157 ILE B CA 1
ATOM 4136 C C . ILE B 1 157 ? 89.964 77.039 12.161 1.00 32.09 157 ILE B C 1
ATOM 4137 O O . ILE B 1 157 ? 90.528 76.920 13.236 1.00 37.13 157 ILE B O 1
ATOM 4142 N N . LEU B 1 158 ? 89.925 78.191 11.493 1.00 32.56 158 LEU B N 1
ATOM 4143 C CA . LEU B 1 158 ? 90.675 79.373 11.946 1.00 32.96 158 LEU B CA 1
ATOM 4144 C C . LEU B 1 158 ? 90.243 79.877 13.307 1.00 33.40 158 LEU B C 1
ATOM 4145 O O . LEU B 1 158 ? 91.109 80.236 14.124 1.00 35.95 158 LEU B O 1
ATOM 4150 N N . ASN B 1 159 ? 88.935 79.861 13.584 1.00 33.63 159 ASN B N 1
ATOM 4151 C CA . ASN B 1 159 ? 88.434 80.308 14.909 1.00 32.58 159 ASN B CA 1
ATOM 4152 C C . ASN B 1 159 ? 89.023 79.510 16.046 1.00 31.65 159 ASN B C 1
ATOM 4153 O O . ASN B 1 159 ? 89.291 80.066 17.109 1.00 32.94 159 ASN B O 1
ATOM 4158 N N . LYS B 1 160 ? 89.245 78.213 15.811 1.00 32.34 160 LYS B N 1
ATOM 4159 C CA . LYS B 1 160 ? 89.736 77.290 16.840 1.00 31.81 160 LYS B CA 1
ATOM 4160 C C . LYS B 1 160 ? 91.110 77.694 17.353 1.00 32.26 160 LYS B C 1
ATOM 4161 O O . LYS B 1 160 ? 91.451 77.395 18.506 1.00 32.34 160 LYS B O 1
ATOM 4167 N N . LEU B 1 161 ? 91.856 78.418 16.509 1.00 32.92 161 LEU B N 1
ATOM 4168 C CA . LEU B 1 161 ? 93.191 78.916 16.832 1.00 31.28 161 LEU B CA 1
ATOM 4169 C C . LEU B 1 161 ? 93.189 80.096 17.783 1.00 34.93 161 LEU B C 1
ATOM 4170 O O . LEU B 1 161 ? 94.233 80.387 18.387 1.00 35.74 161 LEU B O 1
ATOM 4175 N N . HIS B 1 162 ? 92.030 80.762 17.934 1.00 40.96 162 HIS B N 1
ATOM 4176 C CA . HIS B 1 162 ? 91.896 82.077 18.627 1.00 41.17 162 HIS B CA 1
ATOM 4177 C C . HIS B 1 162 ? 93.021 82.969 18.089 1.00 40.88 162 HIS B C 1
ATOM 4178 O O . HIS B 1 162 ? 93.913 83.377 18.839 1.00 45.00 162 HIS B O 1
ATOM 4185 N N . PRO B 1 163 ? 93.024 83.223 16.767 1.00 41.91 163 PRO B N 1
ATOM 4186 C CA . PRO B 1 163 ? 94.249 83.782 16.188 1.00 45.53 163 PRO B CA 1
ATOM 4187 C C . PRO B 1 163 ? 94.439 85.253 16.545 1.00 50.71 163 PRO B C 1
ATOM 4188 O O . PRO B 1 163 ? 93.490 86.042 16.539 1.00 53.50 163 PRO B O 1
ATOM 4192 N N . GLU B 1 164 ? 95.668 85.571 16.918 1.00 58.59 164 GLU B N 1
ATOM 4193 C CA . GLU B 1 164 ? 96.089 86.896 17.351 1.00 62.24 164 GLU B CA 1
ATOM 4194 C C . GLU B 1 164 ? 96.612 87.701 16.155 1.00 65.37 164 GLU B C 1
ATOM 4195 O O . GLU B 1 164 ? 97.523 87.245 15.422 1.00 63.88 164 GLU B O 1
ATOM 4201 N N . LYS B 1 165 ? 96.028 88.886 15.950 1.00 63.98 165 LYS B N 1
ATOM 4202 C CA . LYS B 1 165 ? 96.429 89.780 14.858 1.00 64.56 165 LYS B CA 1
ATOM 4203 C C . LYS B 1 165 ? 97.975 89.909 14.760 1.00 57.16 165 LYS B C 1
ATOM 4204 O O . LYS B 1 165 ? 98.668 90.183 15.755 1.00 52.12 165 LYS B O 1
ATOM 4210 N N . GLY B 1 166 ? 98.506 89.651 13.573 1.00 51.26 166 GLY B N 1
ATOM 4211 C CA . GLY B 1 166 ? 99.932 89.823 13.325 1.00 52.07 166 GLY B CA 1
ATOM 4212 C C . GLY B 1 166 ? 100.817 88.623 13.591 1.00 54.06 166 GLY B C 1
ATOM 4213 O O . GLY B 1 166 ? 102.008 88.657 13.268 1.00 56.81 166 GLY B O 1
ATOM 4214 N N . LYS B 1 167 ? 100.252 87.561 14.169 1.00 55.70 167 LYS B N 1
ATOM 4215 C CA . LYS B 1 167 ? 100.977 86.293 14.315 1.00 47.83 167 LYS B CA 1
ATOM 4216 C C . LYS B 1 167 ? 101.058 85.521 12.974 1.00 45.58 167 LYS B C 1
ATOM 4217 O O . LYS B 1 167 ? 100.254 85.767 12.056 1.00 44.98 167 LYS B O 1
ATOM 4223 N N . THR B 1 168 ? 102.029 84.609 12.859 1.00 39.68 168 THR B N 1
ATOM 4224 C CA . THR B 1 168 ? 102.250 83.848 11.632 1.00 39.92 168 THR B CA 1
ATOM 4225 C C . THR B 1 168 ? 101.590 82.438 11.592 1.00 42.11 168 THR B C 1
ATOM 4226 O O . THR B 1 168 ? 101.466 81.772 12.627 1.00 45.89 168 THR B O 1
ATOM 4230 N N . LEU B 1 169 ? 101.181 81.995 10.392 1.00 39.92 169 LEU B N 1
ATOM 4231 C CA . LEU B 1 169 ? 100.464 80.729 10.175 1.00 36.03 169 LEU B CA 1
ATOM 4232 C C . LEU B 1 169 ? 101.072 79.960 9.032 1.00 34.58 169 LEU B C 1
ATOM 4233 O O . LEU B 1 169 ? 101.295 80.504 7.964 1.00 33.20 169 LEU B O 1
ATOM 4238 N N . LEU B 1 170 ? 101.322 78.679 9.257 1.00 35.12 170 LEU B N 1
ATOM 4239 C CA . LEU B 1 170 ? 101.714 77.795 8.183 1.00 36.40 170 LEU B CA 1
ATOM 4240 C C . LEU B 1 170 ? 100.530 76.888 7.843 1.00 40.30 170 LEU B C 1
ATOM 4241 O O . LEU B 1 170 ? 100.035 76.158 8.711 1.00 41.17 170 LEU B O 1
ATOM 4246 N N . ASP B 1 171 ? 100.066 76.936 6.588 1.00 42.23 171 ASP B N 1
ATOM 4247 C CA . ASP B 1 171 ? 99.075 75.966 6.106 1.00 39.70 171 ASP B CA 1
ATOM 4248 C C . ASP B 1 171 ? 99.737 74.859 5.283 1.00 37.48 171 ASP B C 1
ATOM 4249 O O . ASP B 1 171 ? 100.224 75.117 4.189 1.00 40.32 171 ASP B O 1
ATOM 4254 N N . ILE B 1 172 ? 99.761 73.644 5.816 1.00 36.02 172 ILE B N 1
ATOM 4255 C CA . ILE B 1 172 ? 100.419 72.517 5.157 1.00 35.70 172 ILE B CA 1
ATOM 4256 C C . ILE B 1 172 ? 99.448 71.893 4.147 1.00 39.16 172 ILE B C 1
ATOM 4257 O O . ILE B 1 172 ? 98.429 71.304 4.549 1.00 47.95 172 ILE B O 1
ATOM 4262 N N . GLY B 1 173 ? 99.761 72.005 2.853 1.00 37.35 173 GLY B N 1
ATOM 4263 C CA . GLY B 1 173 ? 98.862 71.575 1.766 1.00 35.07 173 GLY B CA 1
ATOM 4264 C C . GLY B 1 173 ? 97.754 72.608 1.622 1.00 37.85 173 GLY B C 1
ATOM 4265 O O . GLY B 1 173 ? 96.621 72.400 2.054 1.00 42.97 173 GLY B O 1
ATOM 4266 N N . CYS B 1 174 ? 98.086 73.736 1.020 1.00 36.33 174 CYS B N 1
ATOM 4267 C CA . CYS B 1 174 ? 97.243 74.908 1.064 1.00 34.49 174 CYS B CA 1
ATOM 4268 C C . CYS B 1 174 ? 96.163 74.931 -0.020 1.00 37.63 174 CYS B C 1
ATOM 4269 O O . CYS B 1 174 ? 95.395 75.909 -0.103 1.00 35.40 174 CYS B O 1
ATOM 4272 N N . GLY B 1 175 ? 96.126 73.901 -0.877 1.00 36.66 175 GLY B N 1
ATOM 4273 C CA . GLY B 1 175 ? 95.081 73.782 -1.892 1.00 38.92 175 GLY B CA 1
ATOM 4274 C C . GLY B 1 175 ? 95.042 74.979 -2.814 1.00 40.07 175 GLY B C 1
ATOM 4275 O O . GLY B 1 175 ? 96.078 75.393 -3.296 1.00 42.60 175 GLY B O 1
ATOM 4276 N N . TRP B 1 176 ? 93.850 75.542 -3.041 1.00 40.03 176 TRP B N 1
ATOM 4277 C CA . TRP B 1 176 ? 93.665 76.724 -3.903 1.00 36.62 176 TRP B CA 1
ATOM 4278 C C . TRP B 1 176 ? 93.736 78.028 -3.095 1.00 41.07 176 TRP B C 1
ATOM 4279 O O . TRP B 1 176 ? 93.380 79.111 -3.573 1.00 49.16 176 TRP B O 1
ATOM 4290 N N . GLY B 1 177 ? 94.181 77.916 -1.850 1.00 40.05 177 GLY B N 1
ATOM 4291 C CA . GLY B 1 177 ? 94.467 79.071 -1.038 1.00 35.59 177 GLY B CA 1
ATOM 4292 C C . GLY B 1 177 ? 93.326 79.631 -0.243 1.00 37.43 177 GLY B C 1
ATOM 4293 O O . GLY B 1 177 ? 93.512 80.670 0.411 1.00 40.04 177 GLY B O 1
ATOM 4294 N N . THR B 1 178 ? 92.166 78.976 -0.266 1.00 35.49 178 THR B N 1
ATOM 4295 C CA . THR B 1 178 ? 90.996 79.459 0.503 1.00 35.78 178 THR B CA 1
ATOM 4296 C C . THR B 1 178 ? 91.266 79.679 2.008 1.00 37.82 178 THR B C 1
ATOM 4297 O O . THR B 1 178 ? 90.874 80.718 2.554 1.00 39.31 178 THR B O 1
ATOM 4301 N N . LEU B 1 179 ? 91.945 78.733 2.671 1.00 39.37 179 LEU B N 1
ATOM 4302 C CA . LEU B 1 179 ? 92.236 78.877 4.108 1.00 38.52 179 LEU B CA 1
ATOM 4303 C C . LEU B 1 179 ? 93.266 80.000 4.333 1.00 43.87 179 LEU B C 1
ATOM 4304 O O . LEU B 1 179 ? 92.965 80.980 5.048 1.00 45.95 179 LEU B O 1
ATOM 4309 N N . MET B 1 180 ? 94.459 79.834 3.739 1.00 43.22 180 MET B N 1
ATOM 4310 C CA . MET B 1 180 ? 95.505 80.864 3.633 1.00 43.01 180 MET B CA 1
ATOM 4311 C C . MET B 1 180 ? 94.976 82.288 3.481 1.00 44.40 180 MET B C 1
ATOM 4312 O O . MET B 1 180 ? 95.188 83.151 4.324 1.00 46.42 180 MET B O 1
ATOM 4317 N N . LEU B 1 181 ? 94.295 82.529 2.364 1.00 45.36 181 LEU B N 1
ATOM 4318 C CA . LEU B 1 181 ? 93.843 83.858 2.012 1.00 47.05 181 LEU B CA 1
ATOM 4319 C C . LEU B 1 181 ? 92.805 84.392 2.975 1.00 48.34 181 LEU B C 1
ATOM 4320 O O . LEU B 1 181 ? 92.779 85.597 3.214 1.00 49.82 181 LEU B O 1
ATOM 4325 N N . THR B 1 182 ? 91.988 83.514 3.560 1.00 47.16 182 THR B N 1
ATOM 4326 C CA . THR B 1 182 ? 91.008 83.952 4.570 1.00 44.18 182 THR B CA 1
ATOM 4327 C C . THR B 1 182 ? 91.689 84.371 5.862 1.00 43.54 182 THR B C 1
ATOM 4328 O O . THR B 1 182 ? 91.267 85.341 6.503 1.00 47.88 182 THR B O 1
ATOM 4332 N N . ALA B 1 183 ? 92.746 83.645 6.221 1.00 43.46 183 ALA B N 1
ATOM 4333 C CA . ALA B 1 183 ? 93.564 83.976 7.388 1.00 44.11 183 ALA B CA 1
ATOM 4334 C C . ALA B 1 183 ? 94.205 85.365 7.226 1.00 43.10 183 ALA B C 1
ATOM 4335 O O . ALA B 1 183 ? 94.175 86.176 8.159 1.00 42.95 183 ALA B O 1
ATOM 4337 N N . ALA B 1 184 ? 94.719 85.640 6.025 1.00 43.30 184 ALA B N 1
ATOM 4338 C CA . ALA B 1 184 ? 95.376 86.902 5.721 1.00 44.16 184 ALA B CA 1
ATOM 4339 C C . ALA B 1 184 ? 94.388 88.085 5.628 1.00 48.16 184 ALA B C 1
ATOM 4340 O O . ALA B 1 184 ? 94.554 89.107 6.314 1.00 52.19 184 ALA B O 1
ATOM 4342 N N . LYS B 1 185 ? 93.334 87.926 4.832 1.00 49.92 185 LYS B N 1
ATOM 4343 C CA . LYS B 1 185 ? 92.351 89.000 4.609 1.00 48.59 185 LYS B CA 1
ATOM 4344 C C . LYS B 1 185 ? 91.406 89.261 5.779 1.00 49.48 185 LYS B C 1
ATOM 4345 O O . LYS B 1 185 ? 90.968 90.388 5.952 1.00 52.70 185 LYS B O 1
ATOM 4351 N N . GLU B 1 186 ? 91.078 88.245 6.573 1.00 50.72 186 GLU B N 1
ATOM 4352 C CA . GLU B 1 186 ? 90.035 88.417 7.598 1.00 46.98 186 GLU B CA 1
ATOM 4353 C C . GLU B 1 186 ? 90.484 88.233 9.043 1.00 47.88 186 GLU B C 1
ATOM 4354 O O . GLU B 1 186 ? 89.757 88.611 9.961 1.00 46.89 186 GLU B O 1
ATOM 4360 N N . TYR B 1 187 ? 91.672 87.654 9.248 1.00 48.31 187 TYR B N 1
ATOM 4361 C CA . TYR B 1 187 ? 92.203 87.418 10.598 1.00 45.67 187 TYR B CA 1
ATOM 4362 C C . TYR B 1 187 ? 93.506 88.183 10.879 1.00 46.74 187 TYR B C 1
ATOM 4363 O O . TYR B 1 187 ? 94.070 88.073 11.981 1.00 44.78 187 TYR B O 1
ATOM 4372 N N . GLY B 1 188 ? 93.962 88.950 9.882 1.00 45.81 188 GLY B N 1
ATOM 4373 C CA . GLY B 1 188 ? 95.215 89.689 9.950 1.00 48.76 188 GLY B CA 1
ATOM 4374 C C . GLY B 1 188 ? 96.407 88.836 10.337 1.00 50.80 188 GLY B C 1
ATOM 4375 O O . GLY B 1 188 ? 97.108 89.144 11.297 1.00 55.02 188 GLY B O 1
ATOM 4376 N N . LEU B 1 189 ? 96.630 87.766 9.588 1.00 47.28 189 LEU B N 1
ATOM 4377 C CA . LEU B 1 189 ? 97.672 86.802 9.905 1.00 46.54 189 LEU B CA 1
ATOM 4378 C C . LEU B 1 189 ? 98.714 86.832 8.807 1.00 49.11 189 LEU B C 1
ATOM 4379 O O . LEU B 1 189 ? 98.372 86.966 7.616 1.00 55.90 189 LEU B O 1
ATOM 4384 N N . LYS B 1 190 ? 99.982 86.736 9.191 1.00 45.51 190 LYS B N 1
ATOM 4385 C CA . LYS B 1 190 ? 101.059 86.648 8.204 1.00 48.10 190 LYS B CA 1
ATOM 4386 C C . LYS B 1 190 ? 101.134 85.183 7.853 1.00 45.08 190 LYS B C 1
ATOM 4387 O O . LYS B 1 190 ? 101.437 84.360 8.697 1.00 48.04 190 LYS B O 1
ATOM 4393 N N . VAL B 1 191 ? 100.875 84.864 6.602 1.00 41.40 191 VAL B N 1
ATOM 4394 C CA . VAL B 1 191 ? 100.521 83.515 6.216 1.00 40.65 191 VAL B CA 1
ATOM 4395 C C . VAL B 1 191 ? 101.547 82.889 5.253 1.00 42.41 191 VAL B C 1
ATOM 4396 O O . VAL B 1 191 ? 102.028 83.553 4.337 1.00 43.76 191 VAL B O 1
ATOM 4400 N N . THR B 1 192 ? 101.871 81.614 5.463 1.00 41.78 192 THR B N 1
ATOM 4401 C CA . THR B 1 192 ? 102.632 80.802 4.500 1.00 40.47 192 THR B CA 1
ATOM 4402 C C . THR B 1 192 ? 101.839 79.543 4.089 1.00 41.51 192 THR B C 1
ATOM 4403 O O . THR B 1 192 ? 101.487 78.706 4.944 1.00 44.18 192 THR B O 1
ATOM 4407 N N . GLY B 1 193 ? 101.590 79.402 2.790 1.00 38.31 193 GLY B N 1
ATOM 4408 C CA . GLY B 1 193 ? 101.008 78.184 2.263 1.00 38.50 193 GLY B CA 1
ATOM 4409 C C . GLY B 1 193 ? 102.011 77.354 1.491 1.00 38.80 193 GLY B C 1
ATOM 4410 O O . GLY B 1 193 ? 102.897 77.885 0.840 1.00 37.10 193 GLY B O 1
ATOM 4411 N N . VAL B 1 194 ? 101.837 76.040 1.527 1.00 41.09 194 VAL B N 1
ATOM 4412 C CA . VAL B 1 194 ? 102.784 75.109 0.917 1.00 41.05 194 VAL B CA 1
ATOM 4413 C C . VAL B 1 194 ? 102.007 74.051 0.123 1.00 43.30 194 VAL B C 1
ATOM 4414 O O . VAL B 1 194 ? 101.045 73.492 0.636 1.00 44.29 194 VAL B O 1
ATOM 4418 N N . THR B 1 195 ? 102.413 73.806 -1.128 1.00 43.49 195 THR B N 1
ATOM 4419 C CA . THR B 1 195 ? 101.843 72.755 -1.995 1.00 45.29 195 THR B CA 1
ATOM 4420 C C . THR B 1 195 ? 102.938 72.100 -2.785 1.00 47.28 195 THR B C 1
ATOM 4421 O O . THR B 1 195 ? 103.970 72.727 -3.046 1.00 47.77 195 THR B O 1
ATOM 4425 N N . LEU B 1 196 ? 102.692 70.859 -3.207 1.00 50.23 196 LEU B N 1
ATOM 4426 C CA . LEU B 1 196 ? 103.503 70.237 -4.246 1.00 51.61 196 LEU B CA 1
ATOM 4427 C C . LEU B 1 196 ? 102.858 70.344 -5.651 1.00 54.30 196 LEU B C 1
ATOM 4428 O O . LEU B 1 196 ? 103.371 69.772 -6.621 1.00 54.71 196 LEU B O 1
ATOM 4433 N N . SER B 1 197 ? 101.763 71.099 -5.760 1.00 48.22 197 SER B N 1
ATOM 4434 C CA . SER B 1 197 ? 101.044 71.210 -7.017 1.00 51.10 197 SER B CA 1
ATOM 4435 C C . SER B 1 197 ? 101.281 72.543 -7.727 1.00 58.67 197 SER B C 1
ATOM 4436 O O . SER B 1 197 ? 100.905 73.618 -7.199 1.00 54.73 197 SER B O 1
ATOM 4439 N N . GLU B 1 198 ? 101.887 72.461 -8.927 1.00 58.17 198 GLU B N 1
ATOM 4440 C CA . GLU B 1 198 ? 102.235 73.653 -9.728 1.00 57.58 198 GLU B CA 1
ATOM 4441 C C . GLU B 1 198 ? 100.993 74.416 -10.086 1.00 56.03 198 GLU B C 1
ATOM 4442 O O . GLU B 1 198 ? 100.942 75.628 -9.941 1.00 53.14 198 GLU B O 1
ATOM 4448 N N . GLU B 1 199 ? 99.991 73.671 -10.541 1.00 64.20 199 GLU B N 1
ATOM 4449 C CA . GLU B 1 199 ? 98.675 74.186 -10.906 1.00 64.90 199 GLU B CA 1
ATOM 4450 C C . GLU B 1 199 ? 98.137 75.064 -9.762 1.00 58.52 199 GLU B C 1
ATOM 4451 O O . GLU B 1 199 ? 97.740 76.215 -9.987 1.00 59.50 199 GLU B O 1
ATOM 4457 N N . GLN B 1 200 ? 98.195 74.531 -8.535 1.00 51.30 200 GLN B N 1
ATOM 4458 C CA . GLN B 1 200 ? 97.788 75.247 -7.326 1.00 47.20 200 GLN B CA 1
ATOM 4459 C C . GLN B 1 200 ? 98.702 76.412 -6.944 1.00 44.08 200 GLN B C 1
ATOM 4460 O O . GLN B 1 200 ? 98.208 77.495 -6.589 1.00 41.25 200 GLN B O 1
ATOM 4466 N N . TYR B 1 201 ? 100.023 76.188 -7.002 1.00 42.65 201 TYR B N 1
ATOM 4467 C CA . TYR B 1 201 ? 101.004 77.243 -6.770 1.00 41.91 201 TYR B CA 1
ATOM 4468 C C . TYR B 1 201 ? 100.716 78.477 -7.647 1.00 46.73 201 TYR B C 1
ATOM 4469 O O . TYR B 1 201 ? 100.655 79.586 -7.124 1.00 42.04 201 TYR B O 1
ATOM 4478 N N . LYS B 1 202 ? 100.500 78.280 -8.958 1.00 56.23 202 LYS B N 1
ATOM 4479 C CA . LYS B 1 202 ? 100.195 79.376 -9.934 1.00 58.94 202 LYS B CA 1
ATOM 4480 C C . LYS B 1 202 ? 99.033 80.303 -9.558 1.00 58.42 202 LYS B C 1
ATOM 4481 O O . LYS B 1 202 ? 98.985 81.410 -10.057 1.00 59.35 202 LYS B O 1
ATOM 4487 N N . LEU B 1 203 ? 98.137 79.886 -8.657 1.00 65.04 203 LEU B N 1
ATOM 4488 C CA . LEU B 1 203 ? 97.413 80.859 -7.799 1.00 67.72 203 LEU B CA 1
ATOM 4489 C C . LEU B 1 203 ? 98.242 81.521 -6.616 1.00 69.70 203 LEU B C 1
ATOM 4490 O O . LEU B 1 203 ? 97.742 81.651 -5.497 1.00 52.35 203 LEU B O 1
ATOM 4495 N N . VAL B 1 204 ? 99.525 81.864 -6.905 1.00 73.84 204 VAL B N 1
ATOM 4496 C CA . VAL B 1 204 ? 100.319 83.038 -6.390 1.00 64.51 204 VAL B CA 1
ATOM 4497 C C . VAL B 1 204 ? 99.798 84.293 -7.100 1.00 67.45 204 VAL B C 1
ATOM 4498 O O . VAL B 1 204 ? 99.921 85.407 -6.586 1.00 71.80 204 VAL B O 1
ATOM 4502 N N . GLN B 1 205 ? 99.212 84.098 -8.291 1.00 61.69 205 GLN B N 1
ATOM 4503 C CA . GLN B 1 205 ? 98.541 85.143 -9.044 1.00 62.82 205 GLN B CA 1
ATOM 4504 C C . GLN B 1 205 ? 97.491 85.853 -8.204 1.00 58.72 205 GLN B C 1
ATOM 4505 O O . GLN B 1 205 ? 97.286 87.034 -8.421 1.00 61.27 205 GLN B O 1
ATOM 4511 N N . LYS B 1 206 ? 96.844 85.165 -7.253 1.00 61.57 206 LYS B N 1
ATOM 4512 C CA . LYS B 1 206 ? 95.937 85.868 -6.334 1.00 61.87 206 LYS B CA 1
ATOM 4513 C C . LYS B 1 206 ? 96.667 86.802 -5.372 1.00 63.62 206 LYS B C 1
ATOM 4514 O O . LYS B 1 206 ? 96.150 87.857 -5.063 1.00 66.66 206 LYS B O 1
ATOM 4520 N N . LYS B 1 207 ? 97.867 86.451 -4.909 1.00 62.50 207 LYS B N 1
ATOM 4521 C CA . LYS B 1 207 ? 98.621 87.366 -4.049 1.00 63.38 207 LYS B CA 1
ATOM 4522 C C . LYS B 1 207 ? 98.989 88.658 -4.798 1.00 63.75 207 LYS B C 1
ATOM 4523 O O . LYS B 1 207 ? 98.702 89.760 -4.323 1.00 66.24 207 LYS B O 1
ATOM 4529 N N . ILE B 1 208 ? 99.597 88.500 -5.975 1.00 64.39 208 ILE B N 1
ATOM 4530 C CA . ILE B 1 208 ? 99.964 89.628 -6.835 1.00 66.37 208 ILE B CA 1
ATOM 4531 C C . ILE B 1 208 ? 98.712 90.446 -7.231 1.00 65.26 208 ILE B C 1
ATOM 4532 O O . ILE B 1 208 ? 98.644 91.623 -6.937 1.00 69.33 208 ILE B O 1
ATOM 4537 N N . TYR B 1 209 ? 97.706 89.811 -7.808 1.00 69.87 209 TYR B N 1
ATOM 4538 C CA . TYR B 1 209 ? 96.477 90.529 -8.254 1.00 77.72 209 TYR B CA 1
ATOM 4539 C C . TYR B 1 209 ? 95.593 90.957 -7.090 1.00 76.89 209 TYR B C 1
ATOM 4540 O O . TYR B 1 209 ? 95.419 92.156 -6.880 1.00 67.42 209 TYR B O 1
ATOM 4549 N N . ASP B 1 210 ? 95.110 89.979 -6.298 1.00 96.85 210 ASP B N 1
ATOM 4550 C CA . ASP B 1 210 ? 93.904 90.075 -5.395 1.00 101.08 210 ASP B CA 1
ATOM 4551 C C . ASP B 1 210 ? 93.935 91.335 -4.550 1.00 97.11 210 ASP B C 1
ATOM 4552 O O . ASP B 1 210 ? 92.942 92.060 -4.458 1.00 122.61 210 ASP B O 1
ATOM 4557 N N . GLU B 1 211 ? 95.085 91.580 -3.944 1.00 77.99 211 GLU B N 1
ATOM 4558 C CA . GLU B 1 211 ? 95.394 92.831 -3.346 1.00 87.08 211 GLU B CA 1
ATOM 4559 C C . GLU B 1 211 ? 96.887 92.839 -3.601 1.00 79.30 211 GLU B C 1
ATOM 4560 O O . GLU B 1 211 ? 97.349 92.119 -4.490 1.00 66.82 211 GLU B O 1
ATOM 4566 N N . GLY B 1 212 ? 97.616 93.666 -2.865 1.00 89.30 212 GLY B N 1
ATOM 4567 C CA . GLY B 1 212 ? 99.036 93.505 -2.706 1.00 80.47 212 GLY B CA 1
ATOM 4568 C C . GLY B 1 212 ? 99.039 92.685 -1.457 1.00 75.88 212 GLY B C 1
ATOM 4569 O O . GLY B 1 212 ? 99.073 93.261 -0.386 1.00 79.68 212 GLY B O 1
ATOM 4570 N N . LEU B 1 213 ? 98.885 91.369 -1.584 1.00 67.81 213 LEU B N 1
ATOM 4571 C CA . LEU B 1 213 ? 98.865 90.533 -0.390 1.00 60.32 213 LEU B CA 1
ATOM 4572 C C . LEU B 1 213 ? 100.257 90.049 0.008 1.00 59.76 213 LEU B C 1
ATOM 4573 O O . LEU B 1 213 ? 100.379 89.248 0.942 1.00 65.96 213 LEU B O 1
ATOM 4578 N N . GLU B 1 214 ? 101.307 90.545 -0.665 1.00 55.99 214 GLU B N 1
ATOM 4579 C CA . GLU B 1 214 ? 102.671 89.972 -0.492 1.00 55.97 214 GLU B CA 1
ATOM 4580 C C . GLU B 1 214 ? 103.294 90.232 0.858 1.00 56.20 214 GLU B C 1
ATOM 4581 O O . GLU B 1 214 ? 104.111 89.446 1.312 1.00 65.25 214 GLU B O 1
ATOM 4587 N N . ASP B 1 215 ? 102.868 91.293 1.534 1.00 57.53 215 ASP B N 1
ATOM 4588 C CA . ASP B 1 215 ? 103.307 91.575 2.914 1.00 57.57 215 ASP B CA 1
ATOM 4589 C C . ASP B 1 215 ? 102.600 90.688 3.942 1.00 54.87 215 ASP B C 1
ATOM 4590 O O . ASP B 1 215 ? 103.042 90.605 5.097 1.00 59.53 215 ASP B O 1
ATOM 4595 N N . VAL B 1 216 ? 101.504 90.045 3.543 1.00 50.72 216 VAL B N 1
ATOM 4596 C CA . VAL B 1 216 ? 100.722 89.187 4.458 1.00 47.25 216 VAL B CA 1
ATOM 4597 C C . VAL B 1 216 ? 100.565 87.715 4.016 1.00 43.77 216 VAL B C 1
ATOM 4598 O O . VAL B 1 216 ? 99.999 86.919 4.760 1.00 47.70 216 VAL B O 1
ATOM 4602 N N . ALA B 1 217 ? 101.083 87.348 2.844 1.00 40.95 217 ALA B N 1
ATOM 4603 C CA . ALA B 1 217 ? 100.901 85.993 2.327 1.00 42.81 217 ALA B CA 1
ATOM 4604 C C . ALA B 1 217 ? 101.967 85.559 1.328 1.00 42.40 217 ALA B C 1
ATOM 4605 O O . ALA B 1 217 ? 102.263 86.291 0.399 1.00 46.23 217 ALA B O 1
ATOM 4607 N N . GLU B 1 218 ? 102.525 84.368 1.527 1.00 41.74 218 GLU B N 1
ATOM 4608 C CA . GLU B 1 218 ? 103.347 83.717 0.519 1.00 45.94 218 GLU B CA 1
ATOM 4609 C C . GLU B 1 218 ? 102.810 82.316 0.295 1.00 44.18 218 GLU B C 1
ATOM 4610 O O . GLU B 1 218 ? 102.187 81.739 1.188 1.00 49.01 218 GLU B O 1
ATOM 4616 N N . VAL B 1 219 ? 103.043 81.782 -0.898 1.00 35.72 219 VAL B N 1
ATOM 4617 C CA . VAL B 1 219 ? 102.781 80.396 -1.177 1.00 35.11 219 VAL B CA 1
ATOM 4618 C C . VAL B 1 219 ? 104.092 79.804 -1.702 1.00 36.73 219 VAL B C 1
ATOM 4619 O O . VAL B 1 219 ? 104.854 80.493 -2.354 1.00 35.36 219 VAL B O 1
ATOM 4623 N N . LYS B 1 220 ? 104.366 78.534 -1.420 1.00 38.20 220 LYS B N 1
ATOM 4624 C CA . LYS B 1 220 ? 105.627 77.952 -1.866 1.00 41.22 220 LYS B CA 1
ATOM 4625 C C . LYS B 1 220 ? 105.377 76.624 -2.518 1.00 38.81 220 LYS B C 1
ATOM 4626 O O . LYS B 1 220 ? 104.628 75.806 -2.012 1.00 41.29 220 LYS B O 1
ATOM 4632 N N . LEU B 1 221 ? 106.038 76.402 -3.640 1.00 39.19 221 LEU B N 1
ATOM 4633 C CA . LEU B 1 221 ? 105.995 75.107 -4.278 1.00 40.73 221 LEU B CA 1
ATOM 4634 C C . LEU B 1 221 ? 107.085 74.260 -3.660 1.00 41.85 221 LEU B C 1
ATOM 4635 O O . LEU B 1 221 ? 108.209 74.231 -4.163 1.00 42.23 221 LEU B O 1
ATOM 4640 N N . GLU B 1 222 ? 106.760 73.631 -2.527 1.00 42.25 222 GLU B N 1
ATOM 4641 C CA . GLU B 1 222 ? 107.678 72.710 -1.832 1.00 42.70 222 GLU B CA 1
ATOM 4642 C C . GLU B 1 222 ? 107.030 71.625 -1.015 1.00 42.93 222 GLU B C 1
ATOM 4643 O O . GLU B 1 222 ? 105.848 71.703 -0.661 1.00 42.13 222 GLU B O 1
ATOM 4649 N N . ASP B 1 223 ? 107.846 70.621 -0.707 1.00 42.99 223 ASP B N 1
ATOM 4650 C CA . ASP B 1 223 ? 107.474 69.528 0.182 1.00 44.32 223 ASP B CA 1
ATOM 4651 C C . ASP B 1 223 ? 107.570 70.045 1.615 1.00 44.70 223 ASP B C 1
ATOM 4652 O O . ASP B 1 223 ? 108.649 70.476 2.027 1.00 45.73 223 ASP B O 1
ATOM 4657 N N . TYR B 1 224 ? 106.446 70.011 2.354 1.00 41.39 224 TYR B N 1
ATOM 4658 C CA . TYR B 1 224 ? 106.395 70.402 3.777 1.00 40.06 224 TYR B CA 1
ATOM 4659 C C . TYR B 1 224 ? 107.403 69.599 4.621 1.00 41.99 224 TYR B C 1
ATOM 4660 O O . TYR B 1 224 ? 107.800 70.074 5.677 1.00 45.13 224 TYR B O 1
ATOM 4669 N N . ARG B 1 225 ? 107.799 68.397 4.168 1.00 40.81 225 ARG B N 1
ATOM 4670 C CA . ARG B 1 225 ? 108.714 67.537 4.933 1.00 45.37 225 ARG B CA 1
ATOM 4671 C C . ARG B 1 225 ? 110.083 68.125 5.294 1.00 48.57 225 ARG B C 1
ATOM 4672 O O . ARG B 1 225 ? 110.712 67.668 6.234 1.00 56.13 225 ARG B O 1
ATOM 4680 N N . GLU B 1 226 ? 110.547 69.135 4.559 1.00 53.26 226 GLU B N 1
ATOM 4681 C CA . GLU B 1 226 ? 111.786 69.856 4.881 1.00 58.90 226 GLU B CA 1
ATOM 4682 C C . GLU B 1 226 ? 111.677 71.363 4.582 1.00 53.93 226 GLU B C 1
ATOM 4683 O O . GLU B 1 226 ? 112.005 71.822 3.484 1.00 56.09 226 GLU B O 1
ATOM 4689 N N . LEU B 1 227 ? 111.179 72.106 5.552 1.00 49.71 227 LEU B N 1
ATOM 4690 C CA . LEU B 1 227 ? 111.061 73.559 5.437 1.00 49.21 227 LEU B CA 1
ATOM 4691 C C . LEU B 1 227 ? 112.164 74.222 6.263 1.00 49.31 227 LEU B C 1
ATOM 4692 O O . LEU B 1 227 ? 112.093 75.432 6.557 1.00 50.18 227 LEU B O 1
ATOM 4697 N N . GLY B 1 228 ? 113.197 73.435 6.601 1.00 47.08 228 GLY B N 1
ATOM 4698 C CA . GLY B 1 228 ? 114.379 73.920 7.327 1.00 49.22 228 GLY B CA 1
ATOM 4699 C C . GLY B 1 228 ? 114.095 74.274 8.772 1.00 55.19 228 GLY B C 1
ATOM 4700 O O . GLY B 1 228 ? 113.501 73.471 9.501 1.00 59.38 228 GLY B O 1
ATOM 4701 N N . ASP B 1 229 ? 114.504 75.480 9.176 1.00 60.51 229 ASP B N 1
ATOM 4702 C CA . ASP B 1 229 ? 114.480 75.909 10.582 1.00 54.66 229 ASP B CA 1
ATOM 4703 C C . ASP B 1 229 ? 113.318 76.807 10.964 1.00 49.33 229 ASP B C 1
ATOM 4704 O O . ASP B 1 229 ? 113.219 77.224 12.128 1.00 45.92 229 ASP B O 1
ATOM 4709 N N . GLN B 1 230 ? 112.448 77.116 10.010 1.00 46.78 230 GLN B N 1
ATOM 4710 C CA . GLN B 1 230 ? 111.392 78.103 10.295 1.00 51.29 230 GLN B CA 1
ATOM 4711 C C . GLN B 1 230 ? 110.319 77.556 11.260 1.00 49.04 230 GLN B C 1
ATOM 4712 O O . GLN B 1 230 ? 110.107 76.325 11.377 1.00 41.59 230 GLN B O 1
ATOM 4718 N N . GLN B 1 231 ? 109.681 78.486 11.970 1.00 44.07 231 GLN B N 1
ATOM 4719 C CA . GLN B 1 231 ? 108.664 78.146 12.934 1.00 43.10 231 GLN B CA 1
ATOM 4720 C C . GLN B 1 231 ? 107.551 79.165 12.920 1.00 45.64 231 GLN B C 1
ATOM 4721 O O . GLN B 1 231 ? 107.793 80.377 12.793 1.00 50.59 231 GLN B O 1
ATOM 4727 N N . TRP B 1 232 ? 106.321 78.679 13.066 1.00 41.70 232 TRP B N 1
ATOM 4728 C CA . TRP B 1 232 ? 105.184 79.565 13.034 1.00 36.84 232 TRP B CA 1
ATOM 4729 C C . TRP B 1 232 ? 104.409 79.512 14.314 1.00 35.72 232 TRP B C 1
ATOM 4730 O O . TRP B 1 232 ? 104.502 78.541 15.063 1.00 40.16 232 TRP B O 1
ATOM 4741 N N . ASP B 1 233 ? 103.643 80.570 14.561 1.00 36.72 233 ASP B N 1
ATOM 4742 C CA . ASP B 1 233 ? 102.722 80.635 15.704 1.00 37.36 233 ASP B CA 1
ATOM 4743 C C . ASP B 1 233 ? 101.579 79.602 15.595 1.00 36.53 233 ASP B C 1
ATOM 4744 O O . ASP B 1 233 ? 101.112 79.085 16.605 1.00 34.84 233 ASP B O 1
ATOM 4749 N N . TYR B 1 234 ? 101.154 79.320 14.365 1.00 34.60 234 TYR B N 1
ATOM 4750 C CA . TYR B 1 234 ? 100.044 78.415 14.083 1.00 34.88 234 TYR B CA 1
ATOM 4751 C C . TYR B 1 234 ? 100.390 77.509 12.910 1.00 33.35 234 TYR B C 1
ATOM 4752 O O . TYR B 1 234 ? 101.125 77.914 12.015 1.00 33.97 234 TYR B O 1
ATOM 4761 N N . VAL B 1 235 ? 99.907 76.271 12.963 1.00 29.77 235 VAL B N 1
ATOM 4762 C CA . VAL B 1 235 ? 99.970 75.348 11.850 1.00 30.10 235 VAL B CA 1
ATOM 4763 C C . VAL B 1 235 ? 98.540 74.853 11.562 1.00 29.11 235 VAL B C 1
ATOM 4764 O O . VAL B 1 235 ? 97.797 74.566 12.483 1.00 30.80 235 VAL B O 1
ATOM 4768 N N . THR B 1 236 ? 98.146 74.821 10.299 1.00 26.69 236 THR B N 1
ATOM 4769 C CA . THR B 1 236 ? 96.938 74.139 9.904 1.00 28.67 236 THR B CA 1
ATOM 4770 C C . THR B 1 236 ? 97.288 73.107 8.833 1.00 29.83 236 THR B C 1
ATOM 4771 O O . THR B 1 236 ? 98.283 73.240 8.107 1.00 32.37 236 THR B O 1
ATOM 4775 N N . SER B 1 237 ? 96.491 72.058 8.751 1.00 28.64 237 SER B N 1
ATOM 4776 C CA . SER B 1 237 ? 96.731 71.036 7.772 1.00 30.21 237 SER B CA 1
ATOM 4777 C C . SER B 1 237 ? 95.444 70.279 7.574 1.00 32.09 237 SER B C 1
ATOM 4778 O O . SER B 1 237 ? 94.955 69.601 8.496 1.00 36.66 237 SER B O 1
ATOM 4781 N N . VAL B 1 238 ? 94.885 70.417 6.384 1.00 29.51 238 VAL B N 1
ATOM 4782 C CA . VAL B 1 238 ? 93.630 69.787 6.069 1.00 30.98 238 VAL B CA 1
ATOM 4783 C C . VAL B 1 238 ? 93.837 68.741 4.991 1.00 33.77 238 VAL B C 1
ATOM 4784 O O . VAL B 1 238 ? 94.280 69.065 3.902 1.00 37.52 238 VAL B O 1
ATOM 4788 N N . GLY B 1 239 ? 93.522 67.489 5.287 1.00 35.76 239 GLY B N 1
ATOM 4789 C CA . GLY B 1 239 ? 93.528 66.469 4.251 1.00 35.70 239 GLY B CA 1
ATOM 4790 C C . GLY B 1 239 ? 94.886 65.979 3.802 1.00 38.86 239 GLY B C 1
ATOM 4791 O O . GLY B 1 239 ? 95.028 65.524 2.664 1.00 43.21 239 GLY B O 1
ATOM 4792 N N . MET B 1 240 ? 95.870 66.014 4.700 1.00 39.93 240 MET B N 1
ATOM 4793 C CA . MET B 1 240 ? 97.227 65.600 4.371 1.00 39.59 240 MET B CA 1
ATOM 4794 C C . MET B 1 240 ? 97.571 64.234 4.907 1.00 39.38 240 MET B C 1
ATOM 4795 O O . MET B 1 240 ? 98.177 63.419 4.203 1.00 42.38 240 MET B O 1
ATOM 4800 N N . PHE B 1 241 ? 97.194 63.959 6.153 1.00 40.51 241 PHE B N 1
ATOM 4801 C CA . PHE B 1 241 ? 97.706 62.744 6.802 1.00 38.10 241 PHE B CA 1
ATOM 4802 C C . PHE B 1 241 ? 97.154 61.416 6.267 1.00 37.59 241 PHE B C 1
ATOM 4803 O O . PHE B 1 241 ? 97.765 60.362 6.457 1.00 39.13 241 PHE B O 1
ATOM 4811 N N . GLU B 1 242 ? 96.042 61.487 5.549 1.00 35.25 242 GLU B N 1
ATOM 4812 C CA . GLU B 1 242 ? 95.475 60.325 4.888 1.00 39.03 242 GLU B CA 1
ATOM 4813 C C . GLU B 1 242 ? 96.397 59.815 3.773 1.00 41.72 242 GLU B C 1
ATOM 4814 O O . GLU B 1 242 ? 96.352 58.616 3.412 1.00 39.31 242 GLU B O 1
ATOM 4820 N N . HIS B 1 243 ? 97.239 60.714 3.253 1.00 41.71 243 HIS B N 1
ATOM 4821 C CA . HIS B 1 243 ? 98.126 60.387 2.131 1.00 44.18 243 HIS B CA 1
ATOM 4822 C C . HIS B 1 243 ? 99.464 59.848 2.572 1.00 45.48 243 HIS B C 1
ATOM 4823 O O . HIS B 1 243 ? 100.229 59.340 1.772 1.00 51.15 243 HIS B O 1
ATOM 4830 N N . VAL B 1 244 ? 99.718 59.920 3.862 1.00 46.75 244 VAL B N 1
ATOM 4831 C CA . VAL B 1 244 ? 101.055 59.739 4.391 1.00 41.60 244 VAL B CA 1
ATOM 4832 C C . VAL B 1 244 ? 101.457 58.271 4.571 1.00 39.14 244 VAL B C 1
ATOM 4833 O O . VAL B 1 244 ? 102.609 57.934 4.366 1.00 39.14 244 VAL B O 1
ATOM 4837 N N . GLY B 1 245 ? 100.507 57.411 4.933 1.00 39.64 245 GLY B N 1
ATOM 4838 C CA . GLY B 1 245 ? 100.760 55.989 5.223 1.00 37.05 245 GLY B CA 1
ATOM 4839 C C . GLY B 1 245 ? 101.056 55.777 6.703 1.00 41.11 245 GLY B C 1
ATOM 4840 O O . GLY B 1 245 ? 101.520 56.675 7.390 1.00 45.44 245 GLY B O 1
ATOM 4841 N N . SER B 1 246 ? 100.789 54.576 7.189 1.00 44.73 246 SER B N 1
ATOM 4842 C CA . SER B 1 246 ? 101.054 54.187 8.560 1.00 46.24 246 SER B CA 1
ATOM 4843 C C . SER B 1 246 ? 102.471 54.490 9.051 1.00 52.58 246 SER B C 1
ATOM 4844 O O . SER B 1 246 ? 102.663 55.105 10.104 1.00 50.83 246 SER B O 1
ATOM 4847 N N . GLU B 1 247 ? 103.450 54.074 8.257 1.00 61.18 247 GLU B N 1
ATOM 4848 C CA . GLU B 1 247 ? 104.881 54.190 8.581 1.00 55.53 247 GLU B CA 1
ATOM 4849 C C . GLU B 1 247 ? 105.369 55.628 8.752 1.00 47.08 247 GLU B C 1
ATOM 4850 O O . GLU B 1 247 ? 106.291 55.859 9.518 1.00 54.69 247 GLU B O 1
ATOM 4856 N N . ASN B 1 248 ? 104.766 56.593 8.067 1.00 41.02 248 ASN B N 1
ATOM 4857 C CA . ASN B 1 248 ? 105.271 57.960 8.127 1.00 42.41 248 ASN B CA 1
ATOM 4858 C C . ASN B 1 248 ? 104.404 58.884 8.931 1.00 42.42 248 ASN B C 1
ATOM 4859 O O . ASN B 1 248 ? 104.636 60.102 8.933 1.00 47.99 248 ASN B O 1
ATOM 4864 N N . LEU B 1 249 ? 103.412 58.318 9.615 1.00 38.53 249 LEU B N 1
ATOM 4865 C CA . LEU B 1 249 ? 102.474 59.121 10.379 1.00 36.94 249 LEU B CA 1
ATOM 4866 C C . LEU B 1 249 ? 103.146 59.779 11.581 1.00 36.39 249 LEU B C 1
ATOM 4867 O O . LEU B 1 249 ? 102.967 60.994 11.809 1.00 38.11 249 LEU B O 1
ATOM 4872 N N . GLY B 1 250 ? 103.933 58.991 12.325 1.00 35.45 250 GLY B N 1
ATOM 4873 C CA . GLY B 1 250 ? 104.830 59.534 13.343 1.00 33.24 250 GLY B CA 1
ATOM 4874 C C . GLY B 1 250 ? 105.585 60.746 12.824 1.00 34.73 250 GLY B C 1
ATOM 4875 O O . GLY B 1 250 ? 105.484 61.825 13.420 1.00 34.63 250 GLY B O 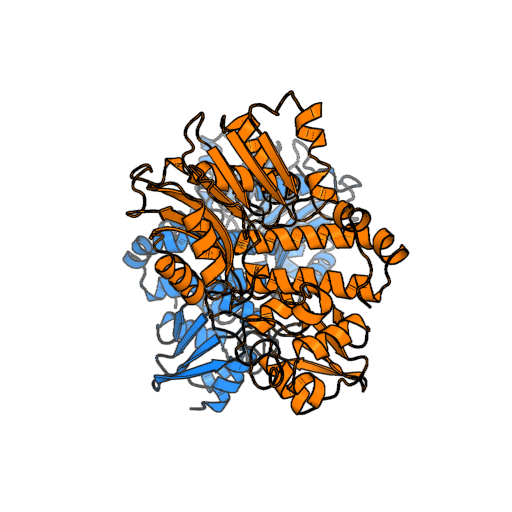1
ATOM 4876 N N . GLU B 1 251 ? 106.292 60.582 11.691 1.00 36.33 251 GLU B N 1
ATOM 4877 C CA . GLU B 1 251 ? 107.062 61.675 11.071 1.00 40.04 251 GLU B CA 1
ATOM 4878 C C . GLU B 1 251 ? 106.232 62.920 10.792 1.00 38.22 251 GLU B C 1
ATOM 4879 O O . GLU B 1 251 ? 106.678 64.035 11.098 1.00 34.93 251 GLU B O 1
ATOM 4885 N N . TYR B 1 252 ? 105.021 62.724 10.253 1.00 34.59 252 TYR B N 1
ATOM 4886 C CA . TYR B 1 252 ? 104.088 63.816 10.008 1.00 30.40 252 TYR B CA 1
ATOM 4887 C C . TYR B 1 252 ? 103.859 64.658 11.279 1.00 31.93 252 TYR B C 1
ATOM 4888 O O . TYR B 1 252 ? 103.922 65.898 11.235 1.00 30.36 252 TYR B O 1
ATOM 4897 N N . PHE B 1 253 ? 103.609 64.001 12.414 1.00 29.49 253 PHE B N 1
ATOM 4898 C CA . PHE B 1 253 ? 103.323 64.795 13.603 1.00 31.79 253 PHE B CA 1
ATOM 4899 C C . PHE B 1 253 ? 104.555 65.480 14.191 1.00 33.30 253 PHE B C 1
ATOM 4900 O O . PHE B 1 253 ? 104.458 66.619 14.693 1.00 36.70 253 PHE B O 1
ATOM 4908 N N . LYS B 1 254 ? 105.703 64.818 14.065 1.00 34.24 254 LYS B N 1
ATOM 4909 C CA . LYS B 1 254 ? 106.985 65.429 14.422 1.00 36.16 254 LYS B CA 1
ATOM 4910 C C . LYS B 1 254 ? 107.237 66.664 13.564 1.00 33.91 254 LYS B C 1
ATOM 4911 O O . LYS B 1 254 ? 107.659 67.689 14.104 1.00 35.12 254 LYS B O 1
ATOM 4917 N N . ASP B 1 255 ? 106.937 66.593 12.263 1.00 32.22 255 ASP B N 1
ATOM 4918 C CA . ASP B 1 255 ? 106.986 67.803 11.429 1.00 35.60 255 ASP B CA 1
ATOM 4919 C C . ASP B 1 255 ? 106.056 68.907 11.894 1.00 35.54 255 ASP B C 1
ATOM 4920 O O . ASP B 1 255 ? 106.500 70.044 11.996 1.00 36.52 255 ASP B O 1
ATOM 4925 N N . VAL B 1 256 ? 104.801 68.587 12.224 1.00 34.70 256 VAL B N 1
ATOM 4926 C CA . VAL B 1 256 ? 103.888 69.611 12.756 1.00 32.84 256 VAL B CA 1
ATOM 4927 C C . VAL B 1 256 ? 104.511 70.250 14.018 1.00 34.47 256 VAL B C 1
ATOM 4928 O O . VAL B 1 256 ? 104.510 71.489 14.161 1.00 38.60 256 VAL B O 1
ATOM 4932 N N . ALA B 1 257 ? 105.075 69.424 14.896 1.00 30.17 257 ALA B N 1
ATOM 4933 C CA . ALA B 1 257 ? 105.657 69.920 16.148 1.00 30.43 257 ALA B CA 1
ATOM 4934 C C . ALA B 1 257 ? 106.847 70.821 15.851 1.00 34.74 257 ALA B C 1
ATOM 4935 O O . ALA B 1 257 ? 106.893 71.978 16.328 1.00 34.85 257 ALA B O 1
ATOM 4937 N N . LYS B 1 258 ? 107.771 70.299 15.019 1.00 38.62 258 LYS B N 1
ATOM 4938 C CA . LYS B 1 258 ? 108.970 70.999 14.566 1.00 38.82 258 LYS B CA 1
ATOM 4939 C C . LYS B 1 258 ? 108.644 72.402 14.018 1.00 40.54 258 LYS B C 1
ATOM 4940 O O . LYS B 1 258 ? 109.338 73.364 14.342 1.00 42.78 258 LYS B O 1
ATOM 4946 N N . TYR B 1 259 ? 107.571 72.542 13.238 1.00 38.81 259 TYR B N 1
ATOM 4947 C CA . TYR B 1 259 ? 107.259 73.869 12.682 1.00 36.60 259 TYR B CA 1
ATOM 4948 C C . TYR B 1 259 ? 106.518 74.787 13.630 1.00 34.35 259 TYR B C 1
ATOM 4949 O O . TYR B 1 259 ? 106.309 75.950 13.312 1.00 36.11 259 TYR B O 1
ATOM 4958 N N . LEU B 1 260 ? 106.101 74.271 14.780 1.00 35.65 260 LEU B N 1
ATOM 4959 C CA . LEU B 1 260 ? 105.442 75.103 15.789 1.00 35.89 260 LEU B CA 1
ATOM 4960 C C . LEU B 1 260 ? 106.450 75.744 16.733 1.00 37.58 260 LEU B C 1
ATOM 4961 O O . LEU B 1 260 ? 107.387 75.095 17.227 1.00 37.30 260 LEU B O 1
ATOM 4966 N N . LYS B 1 261 ? 106.247 77.027 16.980 1.00 39.43 261 LYS B N 1
ATOM 4967 C CA . LYS B 1 261 ? 106.844 77.698 18.132 1.00 42.33 261 LYS B CA 1
ATOM 4968 C C . LYS B 1 261 ? 106.372 77.049 19.447 1.00 43.56 261 LYS B C 1
ATOM 4969 O O . LYS B 1 261 ? 105.297 76.437 19.536 1.00 45.99 261 LYS B O 1
ATOM 4975 N N . ASN B 1 262 ? 107.192 77.195 20.470 1.00 45.89 262 ASN B N 1
ATOM 4976 C CA . ASN B 1 262 ? 106.834 76.764 21.788 1.00 42.53 262 ASN B CA 1
ATOM 4977 C C . ASN B 1 262 ? 105.558 77.437 22.237 1.00 39.97 262 ASN B C 1
ATOM 4978 O O . ASN B 1 262 ? 105.414 78.630 22.046 1.00 34.55 262 ASN B O 1
ATOM 4983 N N . ASP B 1 263 ? 104.628 76.625 22.762 1.00 39.24 263 ASP B N 1
ATOM 4984 C CA . ASP B 1 263 ? 103.247 77.007 23.119 1.00 41.10 263 ASP B CA 1
ATOM 4985 C C . ASP B 1 263 ? 102.359 77.415 21.914 1.00 39.75 263 ASP B C 1
ATOM 4986 O O . ASP B 1 263 ? 101.261 77.988 22.095 1.00 37.14 263 ASP B O 1
ATOM 4991 N N . GLY B 1 264 ? 102.833 77.090 20.706 1.00 35.48 264 GLY B N 1
ATOM 4992 C CA . GLY B 1 264 ? 102.068 77.277 19.480 1.00 34.32 264 GLY B CA 1
ATOM 4993 C C . GLY B 1 264 ? 100.895 76.310 19.343 1.00 36.64 264 GLY B C 1
ATOM 4994 O O . GLY B 1 264 ? 100.837 75.280 20.046 1.00 36.06 264 GLY B O 1
ATOM 4995 N N . VAL B 1 265 ? 99.965 76.653 18.444 1.00 35.59 265 VAL B N 1
ATOM 4996 C CA . VAL B 1 265 ? 98.706 75.916 18.270 1.00 36.20 265 VAL B CA 1
ATOM 4997 C C . VAL B 1 265 ? 98.559 75.379 16.849 1.00 35.81 265 VAL B C 1
ATOM 4998 O O . VAL B 1 265 ? 98.762 76.102 15.887 1.00 35.73 265 VAL B O 1
ATOM 5002 N N . ALA B 1 266 ? 98.237 74.099 16.726 1.00 34.06 266 ALA B N 1
ATOM 5003 C CA . ALA B 1 266 ? 97.942 73.521 15.437 1.00 31.84 266 ALA B CA 1
ATOM 5004 C C . ALA B 1 266 ? 96.497 73.050 15.419 1.00 32.84 266 ALA B C 1
ATOM 5005 O O . ALA B 1 266 ? 95.952 72.609 16.455 1.00 32.16 266 ALA B O 1
ATOM 5007 N N . LEU B 1 267 ? 95.865 73.198 14.256 1.00 29.02 267 LEU B N 1
ATOM 5008 C CA . LEU B 1 267 ? 94.651 72.494 13.977 1.00 27.53 267 LEU B CA 1
ATOM 5009 C C . LEU B 1 267 ? 94.896 71.495 12.849 1.00 27.17 267 LEU B C 1
ATOM 5010 O O . LEU B 1 267 ? 95.062 71.882 11.698 1.00 27.93 267 LEU B O 1
ATOM 5015 N N . ILE B 1 268 ? 94.901 70.211 13.198 1.00 25.12 268 ILE B N 1
ATOM 5016 C CA . ILE B 1 268 ? 95.092 69.133 12.237 1.00 24.67 268 ILE B CA 1
ATOM 5017 C C . ILE B 1 268 ? 93.741 68.469 11.965 1.00 26.87 268 ILE B C 1
ATOM 5018 O O . ILE B 1 268 ? 93.007 68.105 12.915 1.00 26.84 268 ILE B O 1
ATOM 5023 N N . HIS B 1 269 ? 93.419 68.325 10.672 1.00 26.56 269 HIS B N 1
ATOM 5024 C CA . HIS B 1 269 ? 92.090 67.875 10.220 1.00 28.00 269 HIS B CA 1
ATOM 5025 C C . HIS B 1 269 ? 92.257 66.697 9.284 1.00 28.09 269 HIS B C 1
ATOM 5026 O O . HIS B 1 269 ? 93.004 66.785 8.295 1.00 29.34 269 HIS B O 1
ATOM 5033 N N . GLY B 1 270 ? 91.561 65.606 9.573 1.00 26.72 270 GLY B N 1
ATOM 5034 C CA . GLY B 1 270 ? 91.663 64.441 8.701 1.00 29.85 270 GLY B CA 1
ATOM 5035 C C . GLY B 1 270 ? 90.749 63.286 8.988 1.00 31.70 270 GLY B C 1
ATOM 5036 O O . GLY B 1 270 ? 90.241 63.134 10.105 1.00 33.78 270 GLY B O 1
ATOM 5037 N N . ILE B 1 271 ? 90.543 62.479 7.954 1.00 32.51 271 ILE B N 1
ATOM 5038 C CA . ILE B 1 271 ? 89.762 61.254 8.052 1.00 31.87 271 ILE B CA 1
ATOM 5039 C C . ILE B 1 271 ? 90.491 60.259 8.976 1.00 32.77 271 ILE B C 1
ATOM 5040 O O . ILE B 1 271 ? 91.669 59.985 8.783 1.00 34.87 271 ILE B O 1
ATOM 5045 N N . THR B 1 272 ? 89.767 59.743 9.972 1.00 31.53 272 THR B N 1
ATOM 5046 C CA . THR B 1 272 ? 90.291 58.894 11.033 1.00 28.95 272 THR B CA 1
ATOM 5047 C C . THR B 1 272 ? 89.222 57.841 11.285 1.00 30.47 272 THR B C 1
ATOM 5048 O O . THR B 1 272 ? 88.037 58.143 11.254 1.00 30.31 272 THR B O 1
ATOM 5052 N N . ARG B 1 273 ? 89.637 56.618 11.566 1.00 30.67 273 ARG B N 1
ATOM 5053 C CA . ARG B 1 273 ? 88.733 55.507 11.759 1.00 28.53 273 ARG B CA 1
ATOM 5054 C C . ARG B 1 273 ? 88.723 55.081 13.244 1.00 30.58 273 ARG B C 1
ATOM 5055 O O . ARG B 1 273 ? 89.693 54.499 13.754 1.00 32.31 273 ARG B O 1
ATOM 5063 N N . GLN B 1 274 ? 87.615 55.338 13.930 1.00 29.82 274 GLN B N 1
ATOM 5064 C CA . GLN B 1 274 ? 87.461 54.973 15.338 1.00 31.58 274 GLN B CA 1
ATOM 5065 C C . GLN B 1 274 ? 87.895 53.515 15.647 1.00 33.40 274 GLN B C 1
ATOM 5066 O O . GLN B 1 274 ? 88.503 53.247 16.691 1.00 31.69 274 GLN B O 1
ATOM 5072 N N . GLN B 1 275 ? 87.597 52.581 14.734 1.00 34.04 275 GLN B N 1
ATOM 5073 C CA . GLN B 1 275 ? 87.807 51.148 14.997 1.00 34.63 275 GLN B CA 1
ATOM 5074 C C . GLN B 1 275 ? 89.255 50.676 14.749 1.00 36.56 275 GLN B C 1
ATOM 5075 O O . GLN B 1 275 ? 89.636 49.605 15.204 1.00 38.84 275 GLN B O 1
ATOM 5081 N N . GLY B 1 276 ? 90.063 51.464 14.044 1.00 32.09 276 GLY B N 1
ATOM 5082 C CA . GLY B 1 276 ? 91.447 51.101 13.792 1.00 29.82 276 GLY B CA 1
ATOM 5083 C C . GLY B 1 276 ? 91.716 51.399 12.335 1.00 31.62 276 GLY B C 1
ATOM 5084 O O . GLY B 1 276 ? 90.796 51.376 11.534 1.00 35.91 276 GLY B O 1
ATOM 5085 N N . GLY B 1 277 ? 92.953 51.703 11.981 1.00 29.50 277 GLY B N 1
ATOM 5086 C CA . GLY B 1 277 ? 93.254 52.106 10.622 1.00 30.75 277 GLY B CA 1
ATOM 5087 C C . GLY B 1 277 ? 92.998 51.011 9.595 1.00 34.50 277 GLY B C 1
ATOM 5088 O O . GLY B 1 277 ? 92.975 49.808 9.926 1.00 37.03 277 GLY B O 1
ATOM 5089 N N . ALA B 1 278 ? 92.789 51.426 8.346 1.00 35.13 278 ALA B N 1
ATOM 5090 C CA . ALA B 1 278 ? 92.554 50.486 7.243 1.00 34.76 278 ALA B CA 1
ATOM 5091 C C . ALA B 1 278 ? 92.804 51.134 5.909 1.00 35.90 278 ALA B C 1
ATOM 5092 O O . ALA B 1 278 ? 92.689 52.380 5.754 1.00 34.91 278 ALA B O 1
ATOM 5094 N N . THR B 1 279 ? 93.190 50.274 4.963 1.00 38.95 279 THR B N 1
ATOM 5095 C CA . THR B 1 279 ? 93.195 50.598 3.540 1.00 42.36 279 THR B CA 1
ATOM 5096 C C . THR B 1 279 ? 92.100 49.746 2.904 1.00 42.21 279 THR B C 1
ATOM 5097 O O . THR B 1 279 ? 91.958 48.574 3.229 1.00 43.54 279 THR B O 1
ATOM 5101 N N . ASN B 1 280 ? 91.308 50.347 2.029 1.00 42.87 280 ASN B N 1
ATOM 5102 C CA . ASN B 1 280 ? 90.350 49.574 1.265 1.00 43.34 280 ASN B CA 1
ATOM 5103 C C . ASN B 1 280 ? 90.979 49.234 -0.087 1.00 40.99 280 ASN B C 1
ATOM 5104 O O . ASN B 1 280 ? 91.436 50.135 -0.783 1.00 47.23 280 ASN B O 1
ATOM 5109 N N . ALA B 1 281 ? 90.987 47.951 -0.469 1.00 39.26 281 ALA B N 1
ATOM 5110 C CA . ALA B 1 281 ? 91.602 47.545 -1.750 1.00 39.59 281 ALA B CA 1
ATOM 5111 C C . ALA B 1 281 ? 91.022 48.217 -3.016 1.00 40.35 281 ALA B C 1
ATOM 5112 O O . ALA B 1 281 ? 91.770 48.532 -3.954 1.00 45.71 281 ALA B O 1
ATOM 5114 N N . TRP B 1 282 ? 89.712 48.442 -3.046 1.00 39.14 282 TRP B N 1
ATOM 5115 C CA . TRP B 1 282 ? 89.091 49.069 -4.220 1.00 38.98 282 TRP B CA 1
ATOM 5116 C C . TRP B 1 282 ? 89.519 50.545 -4.322 1.00 41.79 282 TRP B C 1
ATOM 5117 O O . TRP B 1 282 ? 89.939 50.992 -5.404 1.00 41.37 282 TRP B O 1
ATOM 5128 N N . ILE B 1 283 ? 89.442 51.284 -3.204 1.00 42.78 283 ILE B N 1
ATOM 5129 C CA . ILE B 1 283 ? 89.823 52.704 -3.181 1.00 42.63 283 ILE B CA 1
ATOM 5130 C C . ILE B 1 283 ? 91.288 52.856 -3.577 1.00 47.16 283 ILE B C 1
ATOM 5131 O O . ILE B 1 283 ? 91.641 53.759 -4.377 1.00 44.62 283 ILE B O 1
ATOM 5136 N N . ASN B 1 284 ? 92.119 51.956 -3.030 1.00 46.65 284 ASN B N 1
ATOM 5137 C CA . ASN B 1 284 ? 93.557 51.943 -3.264 1.00 47.50 284 ASN B CA 1
ATOM 5138 C C . ASN B 1 284 ? 93.875 51.702 -4.758 1.00 50.43 284 ASN B C 1
ATOM 5139 O O . ASN B 1 284 ? 94.708 52.405 -5.340 1.00 55.85 284 ASN B O 1
ATOM 5144 N N . LYS B 1 285 ? 93.174 50.770 -5.396 1.00 46.26 285 LYS B N 1
ATOM 5145 C CA . LYS B 1 285 ? 93.346 50.570 -6.832 1.00 45.86 285 LYS B CA 1
ATOM 5146 C C . LYS B 1 285 ? 92.806 51.705 -7.712 1.00 49.00 285 LYS B C 1
ATOM 5147 O O . LYS B 1 285 ? 93.453 52.071 -8.677 1.00 57.99 285 LYS B O 1
ATOM 5153 N N . TYR B 1 286 ? 91.656 52.290 -7.387 1.00 47.25 286 TYR B N 1
ATOM 5154 C CA . TYR B 1 286 ? 91.028 53.224 -8.322 1.00 41.56 286 TYR B CA 1
ATOM 5155 C C . TYR B 1 286 ? 91.043 54.700 -7.983 1.00 45.42 286 TYR B C 1
ATOM 5156 O O . TYR B 1 286 ? 90.820 55.517 -8.873 1.00 44.78 286 TYR B O 1
ATOM 5165 N N . ILE B 1 287 ? 91.236 55.074 -6.722 1.00 43.06 287 ILE B N 1
ATOM 5166 C CA . ILE B 1 287 ? 91.002 56.476 -6.380 1.00 42.90 287 ILE B CA 1
ATOM 5167 C C . ILE B 1 287 ? 92.220 57.052 -5.681 1.00 44.41 287 ILE B C 1
ATOM 5168 O O . ILE B 1 287 ? 92.757 58.059 -6.130 1.00 48.46 287 ILE B O 1
ATOM 5173 N N . PHE B 1 288 ? 92.640 56.416 -4.586 1.00 43.68 288 PHE B N 1
ATOM 5174 C CA . PHE B 1 288 ? 93.752 56.908 -3.790 1.00 42.61 288 PHE B CA 1
ATOM 5175 C C . PHE B 1 288 ? 94.748 55.794 -3.570 1.00 43.70 288 PHE B C 1
ATOM 5176 O O . PHE B 1 288 ? 94.744 55.160 -2.507 1.00 45.34 288 PHE B O 1
ATOM 5184 N N . PRO B 1 289 ? 95.598 55.524 -4.589 1.00 46.47 289 PRO B N 1
ATOM 5185 C CA . PRO B 1 289 ? 96.649 54.497 -4.362 1.00 42.99 289 PRO B CA 1
ATOM 5186 C C . PRO B 1 289 ? 97.592 54.991 -3.273 1.00 43.98 289 PRO B C 1
ATOM 5187 O O . PRO B 1 289 ? 97.863 56.205 -3.203 1.00 43.20 289 PRO B O 1
ATOM 5191 N N . GLY B 1 290 ? 98.000 54.089 -2.380 1.00 45.36 290 GLY B N 1
ATOM 5192 C CA . GLY B 1 290 ? 98.799 54.465 -1.208 1.00 48.40 290 GLY B CA 1
ATOM 5193 C C . GLY B 1 290 ? 98.093 55.094 -0.005 1.00 51.41 290 GLY B C 1
ATOM 5194 O O . GLY B 1 290 ? 98.619 55.026 1.109 1.00 60.43 290 GLY B O 1
ATOM 5195 N N . GLY B 1 291 ? 96.928 55.714 -0.214 1.00 46.09 291 GLY B N 1
ATOM 5196 C CA . GLY B 1 291 ? 96.089 56.229 0.875 1.00 39.79 291 GLY B CA 1
ATOM 5197 C C . GLY B 1 291 ? 95.796 55.221 1.988 1.00 39.03 291 GLY B C 1
ATOM 5198 O O . GLY B 1 291 ? 95.714 54.003 1.764 1.00 39.63 291 GLY B O 1
ATOM 5199 N N . TYR B 1 292 ? 95.672 55.743 3.202 1.00 35.53 292 TYR B N 1
ATOM 5200 C CA . TYR B 1 292 ? 95.488 54.933 4.400 1.00 32.71 292 TYR B CA 1
ATOM 5201 C C . TYR B 1 292 ? 94.756 55.811 5.401 1.00 32.89 292 TYR B C 1
ATOM 5202 O O . TYR B 1 292 ? 95.126 56.990 5.593 1.00 31.27 292 TYR B O 1
ATOM 5211 N N . ILE B 1 293 ? 93.697 55.265 6.001 1.00 30.21 293 ILE B N 1
ATOM 5212 C CA . ILE B 1 293 ? 92.981 56.005 7.039 1.00 28.80 293 ILE B CA 1
ATOM 5213 C C . ILE B 1 293 ? 93.447 55.478 8.381 1.00 30.10 293 ILE B C 1
ATOM 5214 O O . ILE B 1 293 ? 93.216 54.307 8.708 1.00 28.29 293 ILE B O 1
ATOM 5219 N N . PRO B 1 294 ? 94.119 56.332 9.165 1.00 30.48 294 PRO B N 1
ATOM 5220 C CA . PRO B 1 294 ? 94.646 55.845 10.448 1.00 30.66 294 PRO B CA 1
ATOM 5221 C C . PRO B 1 294 ? 93.537 55.634 11.488 1.00 31.70 294 PRO B C 1
ATOM 5222 O O . PRO B 1 294 ? 92.406 56.139 11.305 1.00 31.56 294 PRO B O 1
ATOM 5226 N N . GLY B 1 295 ? 93.856 54.894 12.551 1.00 29.16 295 GLY B N 1
ATOM 5227 C CA . GLY B 1 295 ? 92.936 54.724 13.677 1.00 28.80 295 GLY B CA 1
ATOM 5228 C C . GLY B 1 295 ? 92.998 55.930 14.609 1.00 29.73 295 GLY B C 1
ATOM 5229 O O . GLY B 1 295 ? 93.979 56.687 14.595 1.00 31.38 295 GLY B O 1
ATOM 5230 N N . LEU B 1 296 ? 91.959 56.111 15.417 1.00 28.26 296 LEU B N 1
ATOM 5231 C CA . LEU B 1 296 ? 91.917 57.205 16.385 1.00 26.44 296 LEU B CA 1
ATOM 5232 C C . LEU B 1 296 ? 93.025 57.021 17.442 1.00 27.68 296 LEU B C 1
ATOM 5233 O O . LEU B 1 296 ? 93.763 57.962 17.731 1.00 28.37 296 LEU B O 1
ATOM 5238 N N . VAL B 1 297 ? 93.133 55.804 17.981 1.00 29.18 297 VAL B N 1
ATOM 5239 C CA . VAL B 1 297 ? 94.196 55.429 18.898 1.00 29.62 297 VAL B CA 1
ATOM 5240 C C . VAL B 1 297 ? 95.550 55.692 18.216 1.00 31.75 297 VAL B C 1
ATOM 5241 O O . VAL B 1 297 ? 96.416 56.389 18.765 1.00 29.29 297 VAL B O 1
ATOM 5245 N N . GLU B 1 298 ? 95.696 55.182 16.993 1.00 31.72 298 GLU B N 1
ATOM 5246 C CA . GLU B 1 298 ? 96.907 55.371 16.242 1.00 31.29 298 GLU B CA 1
ATOM 5247 C C . GLU B 1 298 ? 97.342 56.844 16.193 1.00 33.11 298 GLU B C 1
ATOM 5248 O O . GLU B 1 298 ? 98.491 57.158 16.549 1.00 38.59 298 GLU B O 1
ATOM 5254 N N . ILE B 1 299 ? 96.425 57.725 15.796 1.00 29.74 299 ILE B N 1
ATOM 5255 C CA . ILE B 1 299 ? 96.687 59.141 15.649 1.00 28.86 299 ILE B CA 1
ATOM 5256 C C . ILE B 1 299 ? 97.075 59.764 16.994 1.00 30.98 299 ILE B C 1
ATOM 5257 O O . ILE B 1 299 ? 98.091 60.476 17.083 1.00 31.70 299 ILE B O 1
ATOM 5262 N N . ILE B 1 300 ? 96.293 59.507 18.041 1.00 30.26 300 ILE B N 1
ATOM 5263 C CA . ILE B 1 300 ? 96.587 60.112 19.332 1.00 31.09 300 ILE B CA 1
ATOM 5264 C C . ILE B 1 300 ? 98.016 59.701 19.771 1.00 30.98 300 ILE B C 1
ATOM 5265 O O . ILE B 1 300 ? 98.788 60.560 20.232 1.00 29.58 300 ILE B O 1
ATOM 5270 N N . SER B 1 301 ? 98.366 58.420 19.583 1.00 28.69 301 SER B N 1
ATOM 5271 C CA . SER B 1 301 ? 99.718 57.927 19.869 1.00 28.72 301 SER B CA 1
ATOM 5272 C C . SER B 1 301 ? 100.780 58.715 19.108 1.00 30.33 301 SER B C 1
ATOM 5273 O O . SER B 1 301 ? 101.779 59.154 19.701 1.00 28.13 301 SER B O 1
ATOM 5276 N N . ARG B 1 302 ? 100.557 58.910 17.810 1.00 29.86 302 ARG B N 1
ATOM 5277 C CA . ARG B 1 302 ? 101.525 59.641 17.034 1.00 30.47 302 ARG B CA 1
ATOM 5278 C C . ARG B 1 302 ? 101.630 61.071 17.524 1.00 30.74 302 ARG B C 1
ATOM 5279 O O . ARG B 1 302 ? 102.738 61.599 17.627 1.00 33.62 302 ARG B O 1
ATOM 5287 N N . ILE B 1 303 ? 100.490 61.671 17.871 1.00 29.48 303 ILE B N 1
ATOM 5288 C CA . ILE B 1 303 ? 100.469 63.035 18.400 1.00 29.20 303 ILE B CA 1
ATOM 5289 C C . ILE B 1 303 ? 101.305 63.120 19.686 1.00 30.05 303 ILE B C 1
ATOM 5290 O O . ILE B 1 303 ? 102.203 63.951 19.769 1.00 29.15 303 ILE B O 1
ATOM 5295 N N . GLU B 1 304 ? 101.034 62.230 20.650 1.00 31.49 304 GLU B N 1
ATOM 5296 C CA . GLU B 1 304 ? 101.758 62.217 21.924 1.00 31.87 304 GLU B CA 1
ATOM 5297 C C . GLU B 1 304 ? 103.258 61.956 21.733 1.00 31.39 304 GLU B C 1
ATOM 5298 O O . GLU B 1 304 ? 104.065 62.513 22.450 1.00 33.21 304 GLU B O 1
ATOM 5304 N N . GLU B 1 305 ? 103.621 61.139 20.748 1.00 31.36 305 GLU B N 1
ATOM 5305 C CA . GLU B 1 305 ? 105.012 60.764 20.510 1.00 30.97 305 GLU B CA 1
ATOM 5306 C C . GLU B 1 305 ? 105.812 61.917 19.945 1.00 34.08 305 GLU B C 1
ATOM 5307 O O . GLU B 1 305 ? 107.039 61.898 20.005 1.00 37.60 305 GLU B O 1
ATOM 5313 N N . ALA B 1 306 ? 105.114 62.911 19.393 1.00 33.30 306 ALA B N 1
ATOM 5314 C CA . ALA B 1 306 ? 105.732 64.148 18.948 1.00 31.56 306 ALA B CA 1
ATOM 5315 C C . ALA B 1 306 ? 105.724 65.224 20.029 1.00 31.66 306 ALA B C 1
ATOM 5316 O O . ALA B 1 306 ? 106.106 66.362 19.772 1.00 31.53 306 ALA B O 1
ATOM 5318 N N . ASN B 1 307 ? 105.306 64.862 21.245 1.00 33.97 307 ASN B N 1
ATOM 5319 C CA . ASN B 1 307 ? 105.178 65.811 22.388 1.00 35.61 307 ASN B CA 1
ATOM 5320 C C . ASN B 1 307 ? 104.284 66.997 22.145 1.00 35.09 307 ASN B C 1
ATOM 5321 O O . ASN B 1 307 ? 104.525 68.063 22.702 1.00 36.50 307 ASN B O 1
ATOM 5326 N N . LEU B 1 308 ? 103.261 66.816 21.310 1.00 33.54 308 LEU B N 1
ATOM 5327 C CA . LEU B 1 308 ? 102.155 67.748 21.250 1.00 30.63 308 LEU B CA 1
ATOM 5328 C C . LEU B 1 308 ? 101.136 67.281 22.273 1.00 30.06 308 LEU B C 1
ATOM 5329 O O . LEU B 1 308 ? 101.044 66.092 22.556 1.00 33.00 308 LEU B O 1
ATOM 5334 N N . GLN B 1 309 ? 100.415 68.208 22.879 1.00 29.49 309 GLN B N 1
ATOM 5335 C CA . GLN B 1 309 ? 99.288 67.813 23.719 1.00 30.66 309 GLN B CA 1
ATOM 5336 C C . GLN B 1 309 ? 97.950 68.108 23.025 1.00 30.80 309 GLN B C 1
ATOM 5337 O O . GLN B 1 309 ? 97.759 69.182 22.415 1.00 28.97 309 GLN B O 1
ATOM 5343 N N . VAL B 1 310 ? 97.041 67.141 23.104 1.00 29.99 310 VAL B N 1
ATOM 5344 C CA . VAL B 1 310 ? 95.697 67.297 22.544 1.00 28.08 310 VAL B CA 1
ATOM 5345 C C . VAL B 1 310 ? 94.950 68.274 23.430 1.00 29.22 310 VAL B C 1
ATOM 5346 O O . VAL B 1 310 ? 94.885 68.104 24.642 1.00 29.81 310 VAL B O 1
ATOM 5350 N N . SER B 1 311 ? 94.426 69.326 22.822 1.00 32.10 311 SER B N 1
ATOM 5351 C CA . SER B 1 311 ? 93.670 70.299 23.566 1.00 33.94 311 SER B CA 1
ATOM 5352 C C . SER B 1 311 ? 92.146 70.255 23.304 1.00 31.51 311 SER B C 1
ATOM 5353 O O . SER B 1 311 ? 91.362 70.605 24.168 1.00 32.88 311 SER B O 1
ATOM 5356 N N . ASP B 1 312 ? 91.736 69.803 22.128 1.00 31.70 312 ASP B N 1
ATOM 5357 C CA . ASP B 1 312 ? 90.312 69.647 21.766 1.00 30.97 312 ASP B CA 1
ATOM 5358 C C . ASP B 1 312 ? 90.263 68.636 20.647 1.00 30.90 312 ASP B C 1
ATOM 5359 O O . ASP B 1 312 ? 91.184 68.580 19.823 1.00 31.74 312 ASP B O 1
ATOM 5364 N N . VAL B 1 313 ? 89.217 67.818 20.615 1.00 31.02 313 VAL B N 1
ATOM 5365 C CA . VAL B 1 313 ? 88.992 66.889 19.485 1.00 30.08 313 VAL B CA 1
ATOM 5366 C C . VAL B 1 313 ? 87.534 67.032 19.076 1.00 31.60 313 VAL B C 1
ATOM 5367 O O . VAL B 1 313 ? 86.656 66.923 19.933 1.00 37.34 313 VAL B O 1
ATOM 5371 N N . GLU B 1 314 ? 87.281 67.312 17.797 1.00 32.82 314 GLU B N 1
ATOM 5372 C CA . GLU B 1 314 ? 85.903 67.400 17.261 1.00 33.11 314 GLU B CA 1
ATOM 5373 C C . GLU B 1 314 ? 85.675 66.406 16.152 1.00 32.49 314 GLU B C 1
ATOM 5374 O O . GLU B 1 314 ? 86.502 66.281 15.257 1.00 34.66 314 GLU B O 1
ATOM 5380 N N . MET B 1 315 ? 84.549 65.705 16.213 1.00 32.47 315 MET B N 1
ATOM 5381 C CA . MET B 1 315 ? 84.208 64.739 15.173 1.00 32.92 315 MET B CA 1
ATOM 5382 C C . MET B 1 315 ? 83.177 65.368 14.269 1.00 33.30 315 MET B C 1
ATOM 5383 O O . MET B 1 315 ? 82.214 65.922 14.752 1.00 35.88 315 MET B O 1
ATOM 5388 N N . LEU B 1 316 ? 83.396 65.269 12.960 1.00 33.15 316 LEU B N 1
ATOM 5389 C CA . LEU B 1 316 ? 82.543 65.882 11.944 1.00 31.35 316 LEU B CA 1
ATOM 5390 C C . LEU B 1 316 ? 81.998 64.868 10.926 1.00 33.02 316 LEU B C 1
ATOM 5391 O O . LEU B 1 316 ? 81.656 65.237 9.783 1.00 33.30 316 LEU B O 1
ATOM 5396 N N . ARG B 1 317 ? 81.917 63.600 11.342 1.00 31.05 317 ARG B N 1
ATOM 5397 C CA . ARG B 1 317 ? 81.382 62.507 10.539 1.00 31.93 317 ARG B CA 1
ATOM 5398 C C . ARG B 1 317 ? 80.227 62.886 9.588 1.00 33.17 317 ARG B C 1
ATOM 5399 O O . ARG B 1 317 ? 80.360 62.755 8.357 1.00 32.52 317 ARG B O 1
ATOM 5407 N N . ARG B 1 318 ? 79.119 63.366 10.153 1.00 32.14 318 ARG B N 1
ATOM 5408 C CA . ARG B 1 318 ? 77.899 63.639 9.361 1.00 34.65 318 ARG B CA 1
ATOM 5409 C C . ARG B 1 318 ? 78.118 64.745 8.326 1.00 36.15 318 ARG B C 1
ATOM 5410 O O . ARG B 1 318 ? 77.518 64.694 7.259 1.00 41.17 318 ARG B O 1
ATOM 5418 N N . HIS B 1 319 ? 79.023 65.695 8.608 1.00 35.79 319 HIS B N 1
ATOM 5419 C CA . HIS B 1 319 ? 79.397 66.738 7.650 1.00 31.69 319 HIS B CA 1
ATOM 5420 C C . HIS B 1 319 ? 80.094 66.214 6.396 1.00 33.24 319 HIS B C 1
ATOM 5421 O O . HIS B 1 319 ? 79.845 66.713 5.282 1.00 34.76 319 HIS B O 1
ATOM 5428 N N . TYR B 1 320 ? 80.960 65.216 6.551 1.00 33.07 320 TYR B N 1
ATOM 5429 C CA . TYR B 1 320 ? 81.538 64.571 5.369 1.00 33.13 320 TYR B CA 1
ATOM 5430 C C . TYR B 1 320 ? 80.496 63.787 4.589 1.00 35.05 320 TYR B C 1
ATOM 5431 O O . TYR B 1 320 ? 80.497 63.815 3.357 1.00 41.02 320 TYR B O 1
ATOM 5440 N N . GLN B 1 321 ? 79.615 63.082 5.301 1.00 35.70 321 GLN B N 1
ATOM 5441 C CA . GLN B 1 321 ? 78.512 62.380 4.669 1.00 35.32 321 GLN B CA 1
ATOM 5442 C C . GLN B 1 321 ? 77.725 63.337 3.761 1.00 32.94 321 GLN B C 1
ATOM 5443 O O . GLN B 1 321 ? 77.538 63.055 2.571 1.00 31.37 321 GLN B O 1
ATOM 5449 N N . ARG B 1 322 ? 77.328 64.485 4.295 1.00 32.56 322 ARG B N 1
ATOM 5450 C CA . ARG B 1 322 ? 76.612 65.453 3.471 1.00 35.74 322 ARG B CA 1
ATOM 5451 C C . ARG B 1 322 ? 77.466 65.949 2.315 1.00 37.84 322 ARG B C 1
ATOM 5452 O O . ARG B 1 322 ? 76.997 65.958 1.181 1.00 43.39 322 ARG B O 1
ATOM 5460 N N . THR B 1 323 ? 78.717 66.314 2.586 1.00 38.39 323 THR B N 1
ATOM 5461 C CA . THR B 1 323 ? 79.611 66.777 1.534 1.00 37.53 323 THR B CA 1
ATOM 5462 C C . THR B 1 323 ? 79.636 65.791 0.383 1.00 40.04 323 THR B C 1
ATOM 5463 O O . THR B 1 323 ? 79.420 66.177 -0.778 1.00 48.32 323 THR B O 1
ATOM 5467 N N . LEU B 1 324 ? 79.849 64.517 0.685 1.00 38.64 324 LEU B N 1
ATOM 5468 C CA . LEU B 1 324 ? 79.911 63.515 -0.368 1.00 38.98 324 LEU B CA 1
ATOM 5469 C C . LEU B 1 324 ? 78.556 63.274 -1.062 1.00 43.42 324 LEU B C 1
ATOM 5470 O O . LEU B 1 324 ? 78.518 62.892 -2.233 1.00 46.88 324 LEU B O 1
ATOM 5475 N N . GLU B 1 325 ? 77.447 63.489 -0.353 1.00 42.91 325 GLU B N 1
ATOM 5476 C CA . GLU B 1 325 ? 76.138 63.336 -0.982 1.00 40.13 325 GLU B CA 1
ATOM 5477 C C . GLU B 1 325 ? 75.915 64.438 -2.020 1.00 42.93 325 GLU B C 1
ATOM 5478 O O . GLU B 1 325 ? 75.443 64.152 -3.132 1.00 42.61 325 GLU B O 1
ATOM 5484 N N . ILE B 1 326 ? 76.287 65.675 -1.668 1.00 37.85 326 ILE B N 1
ATOM 5485 C CA . ILE B 1 326 ? 76.122 66.803 -2.560 1.00 38.61 326 ILE B CA 1
ATOM 5486 C C . ILE B 1 326 ? 77.056 66.648 -3.759 1.00 44.72 326 ILE B C 1
ATOM 5487 O O . ILE B 1 326 ? 76.608 66.800 -4.905 1.00 48.77 326 ILE B O 1
ATOM 5492 N N . TRP B 1 327 ? 78.327 66.311 -3.513 1.00 43.86 327 TRP B N 1
ATOM 5493 C CA . TRP B 1 327 ? 79.237 65.992 -4.611 1.00 42.80 327 TRP B CA 1
ATOM 5494 C C . TRP B 1 327 ? 78.646 64.968 -5.557 1.00 43.71 327 TRP B C 1
ATOM 5495 O O . TRP B 1 327 ? 78.758 65.119 -6.762 1.00 48.70 327 TRP B O 1
ATOM 5506 N N . ASP B 1 328 ? 78.030 63.919 -5.027 1.00 46.57 328 ASP B N 1
ATOM 5507 C CA . ASP B 1 328 ? 77.432 62.905 -5.891 1.00 46.93 328 ASP B CA 1
ATOM 5508 C C . ASP B 1 328 ? 76.201 63.435 -6.662 1.00 46.50 328 ASP B C 1
ATOM 5509 O O . ASP B 1 328 ? 76.045 63.139 -7.843 1.00 47.30 328 ASP B O 1
ATOM 5514 N N . LYS B 1 329 ? 75.363 64.233 -5.999 1.00 47.17 329 LYS B N 1
ATOM 5515 C CA . LYS B 1 329 ? 74.236 64.894 -6.640 1.00 51.07 329 LYS B CA 1
ATOM 5516 C C . LYS B 1 329 ? 74.745 65.775 -7.805 1.00 53.96 329 LYS B C 1
ATOM 5517 O O . LYS B 1 329 ? 74.246 65.655 -8.928 1.00 57.32 329 LYS B O 1
ATOM 5523 N N . ASN B 1 330 ? 75.765 66.599 -7.542 1.00 51.27 330 ASN B N 1
ATOM 5524 C CA . ASN B 1 330 ? 76.413 67.422 -8.567 1.00 45.06 330 ASN B CA 1
ATOM 5525 C C . ASN B 1 330 ? 77.018 66.588 -9.681 1.00 46.76 330 ASN B C 1
ATOM 5526 O O . ASN B 1 330 ? 76.836 66.915 -10.873 1.00 52.60 330 ASN B O 1
ATOM 5531 N N . PHE B 1 331 ? 77.734 65.520 -9.311 1.00 42.26 331 PHE B N 1
ATOM 5532 C CA . PHE B 1 331 ? 78.325 64.621 -10.292 1.00 42.08 331 PHE B CA 1
ATOM 5533 C C . PHE B 1 331 ? 77.272 64.086 -11.267 1.00 48.42 331 PHE B C 1
ATOM 5534 O O . PHE B 1 331 ? 77.466 64.146 -12.496 1.00 48.84 331 PHE B O 1
ATOM 5542 N N . ASN B 1 332 ? 76.159 63.592 -10.720 1.00 53.95 332 ASN B N 1
ATOM 5543 C CA . ASN B 1 332 ? 75.122 62.973 -11.543 1.00 53.55 332 ASN B CA 1
ATOM 5544 C C . ASN B 1 332 ? 74.399 63.961 -12.467 1.00 50.85 332 ASN B C 1
ATOM 5545 O O . ASN B 1 332 ? 74.230 63.675 -13.654 1.00 46.43 332 ASN B O 1
ATOM 5550 N N . ASN B 1 333 ? 74.042 65.121 -11.917 1.00 48.78 333 ASN B N 1
ATOM 5551 C CA . ASN B 1 333 ? 73.570 66.274 -12.657 1.00 54.01 333 ASN B CA 1
ATOM 5552 C C . ASN B 1 333 ? 74.468 66.689 -13.859 1.00 57.50 333 ASN B C 1
ATOM 5553 O O . ASN B 1 333 ? 73.949 67.167 -14.867 1.00 67.69 333 ASN B O 1
ATOM 5558 N N . ALA B 1 334 ? 75.786 66.493 -13.780 1.00 57.75 334 ALA B N 1
ATOM 5559 C CA . ALA B 1 334 ? 76.658 66.768 -14.927 1.00 53.80 334 ALA B CA 1
ATOM 5560 C C . ALA B 1 334 ? 77.182 65.502 -15.640 1.00 58.85 334 ALA B C 1
ATOM 5561 O O . ALA B 1 334 ? 78.120 65.584 -16.460 1.00 62.22 334 ALA B O 1
ATOM 5563 N N . ARG B 1 335 ? 76.566 64.350 -15.358 1.00 56.36 335 ARG B N 1
ATOM 5564 C CA . ARG B 1 335 ? 77.033 63.061 -15.912 1.00 62.93 335 ARG B CA 1
ATOM 5565 C C . ARG B 1 335 ? 77.002 62.964 -17.451 1.00 72.86 335 ARG B C 1
ATOM 5566 O O . ARG B 1 335 ? 77.932 62.379 -18.012 1.00 78.53 335 ARG B O 1
ATOM 5574 N N . PRO B 1 336 ? 75.959 63.521 -18.139 1.00 79.22 336 PRO B N 1
ATOM 5575 C CA . PRO B 1 336 ? 76.039 63.503 -19.623 1.00 77.76 336 PRO B CA 1
ATOM 5576 C C . PRO B 1 336 ? 77.370 64.072 -20.183 1.00 74.31 336 PRO B C 1
ATOM 5577 O O . PRO B 1 336 ? 78.065 63.349 -20.914 1.00 69.78 336 PRO B O 1
ATOM 5581 N N . GLU B 1 337 ? 77.725 65.309 -19.803 1.00 66.65 337 GLU B N 1
ATOM 5582 C CA . GLU B 1 337 ? 79.050 65.900 -20.082 1.00 70.05 337 GLU B CA 1
ATOM 5583 C C . GLU B 1 337 ? 80.235 64.948 -19.772 1.00 71.43 337 GLU B C 1
ATOM 5584 O O . GLU B 1 337 ? 81.105 64.735 -20.619 1.00 69.86 337 GLU B O 1
ATOM 5590 N N . ILE B 1 338 ? 80.256 64.388 -18.555 1.00 67.66 338 ILE B N 1
ATOM 5591 C CA . ILE B 1 338 ? 81.373 63.563 -18.071 1.00 61.11 338 ILE B CA 1
ATOM 5592 C C . ILE B 1 338 ? 81.446 62.230 -18.825 1.00 62.38 338 ILE B C 1
ATOM 5593 O O . ILE B 1 338 ? 82.535 61.728 -19.110 1.00 63.11 338 ILE B O 1
ATOM 5598 N N . GLU B 1 339 ? 80.289 61.667 -19.159 1.00 68.05 339 GLU B N 1
ATOM 5599 C CA . GLU B 1 339 ? 80.247 60.419 -19.927 1.00 77.56 339 GLU B CA 1
ATOM 5600 C C . GLU B 1 339 ? 80.680 60.600 -21.387 1.00 81.82 339 GLU B C 1
ATOM 5601 O O . GLU B 1 339 ? 81.175 59.660 -22.002 1.00 77.78 339 GLU B O 1
ATOM 5607 N N . LYS B 1 340 ? 80.499 61.807 -21.931 1.00 88.78 340 LYS B N 1
ATOM 5608 C CA . LYS B 1 340 ? 81.058 62.168 -23.233 1.00 87.42 340 LYS B CA 1
ATOM 5609 C C . LYS B 1 340 ? 82.605 62.029 -23.220 1.00 90.69 340 LYS B C 1
ATOM 5610 O O . LYS B 1 340 ? 83.133 61.235 -24.009 1.00 81.79 340 LYS B O 1
ATOM 5616 N N . ASN B 1 341 ? 83.312 62.725 -22.299 1.00 84.99 341 ASN B N 1
ATOM 5617 C CA . ASN B 1 341 ? 84.803 62.686 -22.242 1.00 80.95 341 ASN B CA 1
ATOM 5618 C C . ASN B 1 341 ? 85.354 61.374 -21.698 1.00 73.82 341 ASN B C 1
ATOM 5619 O O . ASN B 1 341 ? 86.269 60.800 -22.273 1.00 70.56 341 ASN B O 1
ATOM 5624 N N . MET B 1 342 ? 84.813 60.928 -20.566 1.00 74.44 342 MET B N 1
ATOM 5625 C CA . MET B 1 342 ? 85.263 59.716 -19.866 1.00 71.05 342 MET B CA 1
ATOM 5626 C C . MET B 1 342 ? 84.313 58.606 -20.231 1.00 70.21 342 MET B C 1
ATOM 5627 O O . MET B 1 342 ? 83.191 58.876 -20.651 1.00 71.11 342 MET B O 1
ATOM 5632 N N . GLY B 1 343 ? 84.698 57.350 -20.064 1.00 67.94 343 GLY B N 1
ATOM 5633 C CA . GLY B 1 343 ? 83.712 56.296 -20.361 1.00 71.17 343 GLY B CA 1
ATOM 5634 C C . GLY B 1 343 ? 82.455 56.212 -19.467 1.00 78.60 343 GLY B C 1
ATOM 5635 O O . GLY B 1 343 ? 82.334 56.907 -18.441 1.00 82.52 343 GLY B O 1
ATOM 5636 N N . GLU B 1 344 ? 81.510 55.359 -19.860 1.00 76.10 344 GLU B N 1
ATOM 5637 C CA . GLU B 1 344 ? 80.492 54.845 -18.937 1.00 73.25 344 GLU B CA 1
ATOM 5638 C C . GLU B 1 344 ? 81.173 54.191 -17.710 1.00 67.94 344 GLU B C 1
ATOM 5639 O O . GLU B 1 344 ? 80.824 54.504 -16.562 1.00 62.53 344 GLU B O 1
ATOM 5645 N N . ARG B 1 345 ? 82.158 53.317 -17.956 1.00 56.68 345 ARG B N 1
ATOM 5646 C CA . ARG B 1 345 ? 82.907 52.669 -16.888 1.00 52.20 345 ARG B CA 1
ATOM 5647 C C . ARG B 1 345 ? 83.473 53.666 -15.881 1.00 53.72 345 ARG B C 1
ATOM 5648 O O . ARG B 1 345 ? 83.297 53.493 -14.688 1.00 51.83 345 ARG B O 1
ATOM 5656 N N . PHE B 1 346 ? 84.117 54.727 -16.358 1.00 57.69 346 PHE B N 1
ATOM 5657 C CA . PHE B 1 346 ? 84.611 55.763 -15.444 1.00 56.54 346 PHE B CA 1
ATOM 5658 C C . PHE B 1 346 ? 83.503 56.346 -14.564 1.00 55.36 346 PHE B C 1
ATOM 5659 O O . PHE B 1 346 ? 83.693 56.451 -13.358 1.00 64.12 346 PHE B O 1
ATOM 5667 N N . CYS B 1 347 ? 82.373 56.723 -15.161 1.00 51.15 347 CYS B N 1
ATOM 5668 C CA . CYS B 1 347 ? 81.262 57.322 -14.431 1.00 48.52 347 CYS B CA 1
ATOM 5669 C C . CYS B 1 347 ? 80.661 56.416 -13.347 1.00 49.33 347 CYS B C 1
ATOM 5670 O O . CYS B 1 347 ? 80.302 56.883 -12.243 1.00 46.76 347 CYS B O 1
ATOM 5673 N N . ARG B 1 348 ? 80.579 55.124 -13.650 1.00 49.28 348 ARG B N 1
ATOM 5674 C CA . ARG B 1 348 ? 80.096 54.152 -12.685 1.00 48.52 348 ARG B CA 1
ATOM 5675 C C . ARG B 1 348 ? 81.039 54.117 -11.486 1.00 50.51 348 ARG B C 1
ATOM 5676 O O . ARG B 1 348 ? 80.585 54.208 -10.345 1.00 57.65 348 ARG B O 1
ATOM 5684 N N . MET B 1 349 ? 82.338 54.038 -11.761 1.00 48.98 349 MET B N 1
ATOM 5685 C CA . MET B 1 349 ? 83.392 54.039 -10.751 1.00 46.79 349 MET B CA 1
ATOM 5686 C C . MET B 1 349 ? 83.327 55.266 -9.855 1.00 43.34 349 MET B C 1
ATOM 5687 O O . MET B 1 349 ? 83.343 55.146 -8.635 1.00 44.16 349 MET B O 1
ATOM 5692 N N . TRP B 1 350 ? 83.247 56.438 -10.469 1.00 40.58 350 TRP B N 1
ATOM 5693 C CA . TRP B 1 350 ? 83.214 57.665 -9.724 1.00 40.98 350 TRP B CA 1
ATOM 5694 C C . TRP B 1 350 ? 81.985 57.756 -8.815 1.00 44.12 350 TRP B C 1
ATOM 5695 O O . TRP B 1 350 ? 82.120 58.100 -7.635 1.00 47.15 350 TRP B O 1
ATOM 5706 N N . ASP B 1 351 ? 80.809 57.435 -9.371 1.00 45.96 351 ASP B N 1
ATOM 5707 C CA . ASP B 1 351 ? 79.534 57.378 -8.632 1.00 41.76 351 ASP B CA 1
ATOM 5708 C C . ASP B 1 351 ? 79.621 56.407 -7.452 1.00 37.36 351 ASP B C 1
ATOM 5709 O O . ASP B 1 351 ? 79.211 56.745 -6.337 1.00 40.31 351 ASP B O 1
ATOM 5714 N N . LEU B 1 352 ? 80.176 55.221 -7.700 1.00 32.33 352 LEU B N 1
ATOM 5715 C CA . LEU B 1 352 ? 80.414 54.228 -6.660 1.00 31.57 352 LEU B CA 1
ATOM 5716 C C . LEU B 1 352 ? 81.318 54.780 -5.557 1.00 36.01 352 LEU B C 1
ATOM 5717 O O . LEU B 1 352 ? 81.025 54.628 -4.372 1.00 40.44 352 LEU B O 1
ATOM 5722 N N . TYR B 1 353 ? 82.403 55.430 -5.963 1.00 36.81 353 TYR B N 1
ATOM 5723 C CA . TYR B 1 353 ? 83.330 56.037 -5.049 1.00 36.50 353 TYR B CA 1
ATOM 5724 C C . TYR B 1 353 ? 82.607 57.035 -4.137 1.00 36.24 353 TYR B C 1
ATOM 5725 O O . TYR B 1 353 ? 82.619 56.858 -2.915 1.00 36.87 353 TYR B O 1
ATOM 5734 N N . LEU B 1 354 ? 81.956 58.038 -4.720 1.00 35.41 354 LEU B N 1
ATOM 5735 C CA . LEU B 1 354 ? 81.278 59.062 -3.943 1.00 38.59 354 LEU B CA 1
ATOM 5736 C C . LEU B 1 354 ? 80.196 58.495 -3.012 1.00 44.63 354 LEU B C 1
ATOM 5737 O O . LEU B 1 354 ? 80.095 58.906 -1.849 1.00 44.87 354 LEU B O 1
ATOM 5742 N N . GLN B 1 355 ? 79.417 57.532 -3.512 1.00 44.77 355 GLN B N 1
ATOM 5743 C CA . GLN B 1 355 ? 78.342 56.953 -2.719 1.00 38.43 355 GLN B CA 1
ATOM 5744 C C . GLN B 1 355 ? 78.811 55.975 -1.647 1.00 37.77 355 GLN B C 1
ATOM 5745 O O . GLN B 1 355 ? 78.284 55.994 -0.524 1.00 40.28 355 GLN B O 1
ATOM 5751 N N . ALA B 1 356 ? 79.795 55.135 -1.963 1.00 31.05 356 ALA B N 1
ATOM 5752 C CA . ALA B 1 356 ? 80.375 54.276 -0.935 1.00 30.29 356 ALA B CA 1
ATOM 5753 C C . ALA B 1 356 ? 81.035 55.075 0.192 1.00 30.11 356 ALA B C 1
ATOM 5754 O O . ALA B 1 356 ? 80.884 54.741 1.348 1.00 31.45 356 ALA B O 1
ATOM 5756 N N . CYS B 1 357 ? 81.727 56.155 -0.139 1.00 31.79 357 CYS B N 1
ATOM 5757 C CA . CYS B 1 357 ? 82.377 56.949 0.888 1.00 34.20 357 CYS B CA 1
ATOM 5758 C C . CYS B 1 357 ? 81.357 57.630 1.769 1.00 36.54 357 CYS B C 1
ATOM 5759 O O . CYS B 1 357 ? 81.516 57.641 3.011 1.00 40.02 357 CYS B O 1
ATOM 5762 N N . ALA B 1 358 ? 80.299 58.153 1.151 1.00 33.33 358 ALA B N 1
ATOM 5763 C CA . ALA B 1 358 ? 79.198 58.722 1.921 1.00 34.44 358 ALA B CA 1
ATOM 5764 C C . ALA B 1 358 ? 78.615 57.686 2.899 1.00 33.21 358 ALA B C 1
ATOM 5765 O O . ALA B 1 358 ? 78.296 58.002 4.060 1.00 31.27 358 ALA B O 1
ATOM 5767 N N . ALA B 1 359 ? 78.498 56.447 2.427 1.00 33.05 359 ALA B N 1
ATOM 5768 C CA . ALA B 1 359 ? 77.979 55.376 3.260 1.00 31.69 359 ALA B CA 1
ATOM 5769 C C . ALA B 1 359 ? 78.956 55.052 4.392 1.00 33.11 359 ALA B C 1
ATOM 5770 O O . ALA B 1 359 ? 78.532 54.815 5.542 1.00 35.80 359 ALA B O 1
ATOM 5772 N N . SER B 1 360 ? 80.253 55.065 4.070 1.00 32.99 360 SER B N 1
ATOM 5773 C CA . SER B 1 360 ? 81.303 54.798 5.051 1.00 36.71 360 SER B CA 1
ATOM 5774 C C . SER B 1 360 ? 81.246 55.761 6.256 1.00 37.31 360 SER B C 1
ATOM 5775 O O . SER B 1 360 ? 81.419 55.331 7.399 1.00 41.42 360 SER B O 1
ATOM 5778 N N . PHE B 1 361 ? 80.967 57.038 5.991 1.00 34.60 361 PHE B N 1
ATOM 5779 C CA . PHE B 1 361 ? 80.711 58.004 7.042 1.00 34.01 361 PHE B CA 1
ATOM 5780 C C . PHE B 1 361 ? 79.354 57.770 7.720 1.00 35.16 361 PHE B C 1
ATOM 5781 O O . PHE B 1 361 ? 79.283 57.696 8.947 1.00 35.28 361 PHE B O 1
ATOM 5789 N N . GLU B 1 362 ? 78.283 57.652 6.929 1.00 38.97 362 GLU B N 1
ATOM 5790 C CA . GLU B 1 362 ? 76.923 57.399 7.467 1.00 37.62 362 GLU B CA 1
ATOM 5791 C C . GLU B 1 362 ? 76.910 56.275 8.520 1.00 33.62 362 GLU B C 1
ATOM 5792 O O . GLU B 1 362 ? 76.328 56.432 9.572 1.00 34.76 362 GLU B O 1
ATOM 5798 N N . SER B 1 363 ? 77.600 55.173 8.239 1.00 30.20 363 SER B N 1
ATOM 5799 C CA . SER B 1 363 ? 77.602 54.011 9.097 1.00 30.08 363 SER B CA 1
ATOM 5800 C C . SER B 1 363 ? 78.596 54.049 10.236 1.00 32.95 363 SER B C 1
ATOM 5801 O O . SER B 1 363 ? 78.646 53.115 11.046 1.00 34.44 363 SER B O 1
ATOM 5804 N N . GLY B 1 364 ? 79.422 55.092 10.285 1.00 35.21 364 GLY B N 1
ATOM 5805 C CA . GLY B 1 364 ? 80.373 55.252 11.367 1.00 33.55 364 GLY B CA 1
ATOM 5806 C C . GLY B 1 364 ? 81.554 54.304 11.196 1.00 35.03 364 GLY B C 1
ATOM 5807 O O . GLY B 1 364 ? 82.265 54.005 12.166 1.00 37.93 364 GLY B O 1
ATOM 5808 N N . ASN B 1 365 ? 81.761 53.835 9.967 1.00 31.18 365 ASN B N 1
ATOM 5809 C CA . ASN B 1 365 ? 82.914 53.030 9.628 1.00 33.86 365 ASN B CA 1
ATOM 5810 C C . ASN B 1 365 ? 84.203 53.886 9.478 1.00 37.27 365 ASN B C 1
ATOM 5811 O O . ASN B 1 365 ? 85.330 53.355 9.534 1.00 36.29 365 ASN B O 1
ATOM 5816 N N . ILE B 1 366 ? 84.007 55.194 9.278 1.00 35.19 366 ILE B N 1
ATOM 5817 C CA . ILE B 1 366 ? 85.058 56.172 9.002 1.00 36.94 366 ILE B CA 1
ATOM 5818 C C . ILE B 1 366 ? 84.570 57.486 9.637 1.00 38.01 366 ILE B C 1
ATOM 5819 O O . ILE B 1 366 ? 83.355 57.692 9.759 1.00 39.44 366 ILE B O 1
ATOM 5824 N N . ASP B 1 367 ? 85.487 58.322 10.126 1.00 35.50 367 ASP B N 1
ATOM 5825 C CA . ASP B 1 367 ? 85.121 59.596 10.782 1.00 32.36 367 ASP B CA 1
ATOM 5826 C C . ASP B 1 367 ? 86.005 60.717 10.227 1.00 31.53 367 ASP B C 1
ATOM 5827 O O . ASP B 1 367 ? 86.941 60.445 9.474 1.00 32.19 367 ASP B O 1
ATOM 5832 N N . VAL B 1 368 ? 85.709 61.968 10.560 1.00 30.05 368 VAL B N 1
ATOM 5833 C CA . VAL B 1 368 ? 86.625 63.080 10.247 1.00 32.21 368 VAL B CA 1
ATOM 5834 C C . VAL B 1 368 ? 86.797 63.867 11.501 1.00 33.13 368 VAL B C 1
ATOM 5835 O O . VAL B 1 368 ? 85.807 64.205 12.169 1.00 34.61 368 VAL B O 1
ATOM 5839 N N . VAL B 1 369 ? 88.042 64.217 11.792 1.00 30.50 369 VAL B N 1
ATOM 5840 C CA . VAL B 1 369 ? 88.348 64.694 13.124 1.00 29.36 369 VAL B CA 1
ATOM 5841 C C . VAL B 1 369 ? 89.211 65.951 13.050 1.00 29.34 369 VAL B C 1
ATOM 5842 O O . VAL B 1 369 ? 90.159 66.019 12.264 1.00 32.66 369 VAL B O 1
ATOM 5846 N N . GLN B 1 370 ? 88.876 66.952 13.841 1.00 28.21 370 GLN B N 1
ATOM 5847 C CA . GLN B 1 370 ? 89.725 68.111 13.966 1.00 29.36 370 GLN B CA 1
ATOM 5848 C C . GLN B 1 370 ? 90.442 68.088 15.318 1.00 31.60 370 GLN B C 1
ATOM 5849 O O . GLN B 1 370 ? 89.778 68.146 16.365 1.00 33.10 370 GLN B O 1
ATOM 5855 N N . TYR B 1 371 ? 91.778 67.951 15.280 1.00 28.67 371 TYR B N 1
ATOM 5856 C CA . TYR B 1 371 ? 92.610 67.905 16.486 1.00 28.40 371 TYR B CA 1
ATOM 5857 C C . TYR B 1 371 ? 93.230 69.284 16.725 1.00 29.20 371 TYR B C 1
ATOM 5858 O O . TYR B 1 371 ? 93.976 69.814 15.876 1.00 31.73 371 TYR B O 1
ATOM 5867 N N . LEU B 1 372 ? 92.903 69.872 17.866 1.00 29.29 372 LEU B N 1
ATOM 5868 C CA . LEU B 1 372 ? 93.502 71.139 18.265 1.00 28.95 372 LEU B CA 1
ATOM 5869 C C . LEU B 1 372 ? 94.652 70.745 19.158 1.00 30.53 372 LEU B C 1
ATOM 5870 O O . LEU B 1 372 ? 94.427 70.203 20.238 1.00 32.33 372 LEU B O 1
ATOM 5875 N N . LEU B 1 373 ? 95.871 70.980 18.684 1.00 32.06 373 LEU B N 1
ATOM 5876 C CA . LEU B 1 373 ? 97.107 70.564 19.369 1.00 31.81 373 LEU B CA 1
ATOM 5877 C C . LEU B 1 373 ? 97.946 71.768 19.844 1.00 32.97 373 LEU B C 1
ATOM 5878 O O . LEU B 1 373 ? 97.972 72.826 19.190 1.00 37.75 373 LEU B O 1
ATOM 5883 N N . THR B 1 374 ? 98.607 71.621 20.987 1.00 30.76 374 THR B N 1
ATOM 5884 C CA . THR B 1 374 ? 99.516 72.652 21.473 1.00 31.26 374 THR B CA 1
ATOM 5885 C C . THR B 1 374 ? 100.892 72.069 21.773 1.00 32.90 374 THR B C 1
ATOM 5886 O O . THR B 1 374 ? 101.013 70.945 22.303 1.00 30.13 374 THR B O 1
ATOM 5890 N N . LYS B 1 375 ? 101.924 72.831 21.405 1.00 32.19 375 LYS B N 1
ATOM 5891 C CA . LYS B 1 375 ? 103.304 72.450 21.692 1.00 32.27 375 LYS B CA 1
ATOM 5892 C C . LYS B 1 375 ? 103.685 72.928 23.099 1.00 30.75 375 LYS B C 1
ATOM 5893 O O . LYS B 1 375 ? 104.313 73.975 23.269 1.00 32.41 375 LYS B O 1
ATOM 5899 N N . GLY B 1 376 ? 103.302 72.137 24.085 1.00 27.19 376 GLY B N 1
ATOM 5900 C CA . GLY B 1 376 ? 103.326 72.502 25.492 1.00 27.88 376 GLY B CA 1
ATOM 5901 C C . GLY B 1 376 ? 102.013 72.069 26.144 1.00 29.69 376 GLY B C 1
ATOM 5902 O O . GLY B 1 376 ? 101.189 71.396 25.507 1.00 29.73 376 GLY B O 1
ATOM 5903 N N . PRO B 1 377 ? 101.808 72.428 27.426 1.00 30.04 377 PRO B N 1
ATOM 5904 C CA . PRO B 1 377 ? 100.598 72.031 28.173 1.00 29.01 377 PRO B CA 1
ATOM 5905 C C . PRO B 1 377 ? 99.288 72.379 27.453 1.00 29.33 377 PRO B C 1
ATOM 5906 O O . PRO B 1 377 ? 99.153 73.472 26.899 1.00 27.78 377 PRO B O 1
ATOM 5910 N N . SER B 1 378 ? 98.346 71.432 27.443 1.00 28.78 378 SER B N 1
ATOM 5911 C CA . SER B 1 378 ? 97.111 71.570 26.666 1.00 26.44 378 SER B CA 1
ATOM 5912 C C . SER B 1 378 ? 96.419 72.898 26.906 1.00 27.45 378 SER B C 1
ATOM 5913 O O . SER B 1 378 ? 96.152 73.257 28.044 1.00 27.21 378 SER B O 1
ATOM 5916 N N . GLY B 1 379 ? 96.178 73.625 25.813 1.00 29.74 379 GLY B N 1
ATOM 5917 C CA . GLY B 1 379 ? 95.400 74.851 25.800 1.00 29.16 379 GLY B CA 1
ATOM 5918 C C . GLY B 1 379 ? 96.049 76.070 26.430 1.00 34.87 379 GLY B C 1
ATOM 5919 O O . GLY B 1 379 ? 95.360 77.067 26.665 1.00 37.76 379 GLY B O 1
ATOM 5920 N N . LYS B 1 380 ? 97.361 76.013 26.679 1.00 35.34 380 LYS B N 1
ATOM 5921 C CA . LYS B 1 380 ? 98.037 77.055 27.426 1.00 37.68 380 LYS B CA 1
ATOM 5922 C C . LYS B 1 380 ? 97.842 78.455 26.834 1.00 40.15 380 LYS B C 1
ATOM 5923 O O . LYS B 1 380 ? 97.526 79.403 27.555 1.00 41.15 380 LYS B O 1
ATOM 5929 N N . SER B 1 381 ? 98.001 78.613 25.536 1.00 42.38 381 SER B N 1
ATOM 5930 C CA . SER B 1 381 ? 97.921 79.986 25.022 1.00 45.63 381 SER B CA 1
ATOM 5931 C C . SER B 1 381 ? 96.502 80.331 24.544 1.00 45.87 381 SER B C 1
ATOM 5932 O O . SER B 1 381 ? 96.324 81.295 23.801 1.00 46.56 381 SER B O 1
ATOM 5935 N N . LEU B 1 382 ? 95.512 79.557 24.998 1.00 38.61 382 LEU B N 1
ATOM 5936 C CA . LEU B 1 382 ? 94.142 79.633 24.490 1.00 36.96 382 LEU B CA 1
ATOM 5937 C C . LEU B 1 382 ? 93.140 80.012 25.570 1.00 35.59 382 LEU B C 1
ATOM 5938 O O . LEU B 1 382 ? 93.430 79.859 26.728 1.00 38.84 382 LEU B O 1
ATOM 5943 N N . PRO B 1 383 ? 91.952 80.495 25.197 1.00 35.03 383 PRO B N 1
ATOM 5944 C CA . PRO B 1 383 ? 90.989 80.769 26.270 1.00 34.56 383 PRO B CA 1
ATOM 5945 C C . PRO B 1 383 ? 90.593 79.516 27.085 1.00 35.99 383 PRO B C 1
ATOM 5946 O O . PRO B 1 383 ? 90.647 78.387 26.597 1.00 38.13 383 PRO B O 1
ATOM 5950 N N . MET B 1 384 ? 90.191 79.743 28.329 1.00 35.90 384 MET B N 1
ATOM 5951 C CA . MET B 1 384 ? 89.788 78.698 29.250 1.00 35.45 384 MET B CA 1
ATOM 5952 C C . MET B 1 384 ? 88.576 77.858 28.834 1.00 38.11 384 MET B C 1
ATOM 5953 O O . MET B 1 384 ? 88.430 76.719 29.292 1.00 39.66 384 MET B O 1
ATOM 5958 N N . THR B 1 385 ? 87.694 78.431 28.016 1.00 37.44 385 THR B N 1
ATOM 5959 C CA . THR B 1 385 ? 86.446 77.778 27.585 1.00 37.72 385 THR B CA 1
ATOM 5960 C C . THR B 1 385 ? 86.335 77.874 26.081 1.00 36.77 385 THR B C 1
ATOM 5961 O O . THR B 1 385 ? 86.966 78.712 25.473 1.00 40.59 385 THR B O 1
ATOM 5965 N N . ARG B 1 386 ? 85.519 77.024 25.490 1.00 37.49 386 ARG B N 1
ATOM 5966 C CA . ARG B 1 386 ? 85.436 76.901 24.038 1.00 39.08 386 ARG B CA 1
ATOM 5967 C C . ARG B 1 386 ? 84.432 77.882 23.426 1.00 44.11 386 ARG B C 1
ATOM 5968 O O . ARG B 1 386 ? 84.240 77.869 22.214 1.00 44.31 386 ARG B O 1
ATOM 5976 N N . LYS B 1 387 ? 83.806 78.732 24.249 1.00 50.94 387 LYS B N 1
ATOM 5977 C CA . LYS B 1 387 ? 82.829 79.693 23.752 1.00 52.09 387 LYS B CA 1
ATOM 5978 C C . LYS B 1 387 ? 83.393 80.493 22.562 1.00 49.43 387 LYS B C 1
ATOM 5979 O O . LYS B 1 387 ? 82.680 80.743 21.598 1.00 53.68 387 LYS B O 1
ATOM 5985 N N . TYR B 1 388 ? 84.687 80.816 22.591 1.00 48.73 388 TYR B N 1
ATOM 5986 C CA . TYR B 1 388 ? 85.330 81.535 21.482 1.00 44.80 388 TYR B CA 1
ATOM 5987 C C . TYR B 1 388 ? 85.251 80.817 20.137 1.00 46.41 388 TYR B C 1
ATOM 5988 O O . TYR B 1 388 ? 85.446 81.433 19.102 1.00 51.72 388 TYR B O 1
ATOM 5997 N N . MET B 1 389 ? 84.988 79.515 20.149 1.00 48.61 389 MET B N 1
ATOM 5998 C CA . MET B 1 389 ? 85.099 78.706 18.941 1.00 51.55 389 MET B CA 1
ATOM 5999 C C . MET B 1 389 ? 83.994 78.935 17.904 1.00 63.34 389 MET B C 1
ATOM 6000 O O . MET B 1 389 ? 84.227 78.698 16.722 1.00 77.07 389 MET B O 1
ATOM 6005 N N . LEU B 1 390 ? 82.844 79.471 18.325 1.00 69.73 390 LEU B N 1
ATOM 6006 C CA . LEU B 1 390 ? 81.657 79.714 17.440 1.00 72.28 390 LEU B CA 1
ATOM 6007 C C . LEU B 1 390 ? 81.900 80.404 16.099 1.00 67.33 390 LEU B C 1
ATOM 6008 O O . LEU B 1 390 ? 81.983 81.632 16.038 1.00 65.46 390 LEU B O 1
#

Radius of gyration: 32.78 Å; Cα contacts (8 Å, |Δi|>4): 1489; chains: 2; bounding box: 102×68×62 Å

Sequence (745 aa):
LEKTFYKMMLSKSFPFPVEVTYWDGKSEVYGNGTPEIHITFNEKIPMSDITKNASLALGEAYMDKKIEIQGSIQELINGAYQSADSFMRSSKFRKSHYDIGNDFYKLWLDPTMTYSCAYFTDDNKDDLEQAQIAKVHHILNKLHPEKGKTLLDIGCGWGTLMLTAAKEYGLKVTGVTLSEEQYKLVQKKIYDEGLEDVAEVKLEDYRELGDQQWDYVTSVGMFEHVGSENLGEYFKDVAKYLKNDGVALIHGITRQQGGATNAWINKYIFPGGYIPGLVEIISRIEEANLQVSDVEMLRRHYQRTLEIWDKNFNNARPEIEKNMGERFCRMWDLYLQACAASFESGNIDVVQYLLTKGPSGKSLPMTRKYMLNKTFYKMMLSKSFPFPVEVTYWDGKSEVYGNGTPEIHITFNEKIPMSDITKNASLALGEAYMDKKIEIQGSIQELINGAYQSADSFMRSSKFRKFLSHYDIGNDFYKLWLDPTMTYSCAYFTDDNKDDLEQAQIAKVHHILNKLHPEKGKTLLDIGCGWGTLMLTAAKEYGLKVTGVTLSEEQYKLVQKKIYDEGLEDVAEVKLEDYRELGDQQWDYVTSVGMFEHVGSENLGEYFKDVAKYLKNDGVALIHGITRQQGGATNAWINKYIFPGGYIPGLVEIISRIEEANLQVSDVEMLRRHYQRTLEIWDKNFNNARPEIEKNMGERFCRMWDLYLQACAASFESGNIDVVQYLLTKGPSGKSLPMTRKYML

Organism: Lactobacillus acidophilus (strain ATCC 700396 / NCK56 / N2 / NCFM) (NCBI:txid272621)

Solvent-accessible surface area: 34370 Å² total; per-residue (Å²): 70,79,74,100,29,0,102,56,0,5,31,99,0,7,14,40,9,1,46,0,25,7,68,79,55,142,60,70,71,19,55,29,20,108,43,151,4,40,8,25,3,65,93,88,11,64,71,66,59,0,43,126,26,1,18,46,13,19,8,45,6,19,3,64,86,78,9,64,39,115,44,53,12,22,55,8,14,10,0,0,28,60,1,64,82,0,17,28,98,14,69,107,2,135,166,77,130,43,137,42,39,75,115,7,47,121,50,0,11,6,103,26,26,22,78,14,2,1,37,14,55,148,115,9,147,104,69,11,70,77,0,1,75,25,8,6,34,10,0,0,25,3,1,84,32,99,163,57,74,27,0,0,4,0,22,7,28,62,4,39,12,2,15,17,0,9,119,109,34,27,1,115,2,6,0,2,12,132,26,89,117,40,61,122,58,44,96,95,5,118,169,57,120,37,12,99,122,52,5,73,14,71,76,63,31,21,144,112,28,41,145,95,76,3,17,12,0,0,0,25,26,41,1,19,112,25,17,54,169,75,1,17,103,4,0,102,9,0,9,97,0,0,87,123,42,6,2,0,0,0,5,0,32,0,44,89,110,29,32,45,72,50,35,11,37,48,86,3,12,66,85,56,15,40,30,0,2,38,119,32,0,50,38,68,0,85,96,11,121,0,80,39,39,14,53,48,69,5,59,162,36,22,30,92,0,5,58,16,4,15,148,37,0,53,126,15,50,105,100,2,67,183,109,35,43,77,93,18,0,24,4,3,11,16,8,0,22,19,28,1,0,11,5,59,31,24,20,22,9,0,0,2,0,2,0,1,45,22,80,64,20,131,64,24,49,192,89,147,182,48,10,118,175,102,121,35,4,104,55,0,5,35,101,0,7,14,39,10,0,47,0,24,7,73,76,57,137,60,72,69,20,53,27,19,104,44,151,4,40,9,29,4,72,85,130,12,69,115,62,64,0,42,98,6,0,19,45,13,19,8,46,5,23,3,56,95,71,8,62,39,120,45,54,11,24,56,6,14,10,0,0,29,62,2,63,81,0,15,27,98,15,73,107,2,93,148,137,144,125,124,46,131,53,39,50,116,9,45,125,49,0,11,6,105,26,26,22,77,15,1,1,47,16,55,140,114,8,146,94,70,12,67,79,0,0,74,25,8,5,47,22,0,0,31,3,1,84,32,100,166,26,72,40,0,0,4,0,21,7,27,56,3,41,12,3,13,17,0,8,121,113,44,29,0,84,3,10,0,3,12,128,36,121,104,39,71,151,53,41,82,88,4,112,160,61,116,52,10,102,128,36,6,74,12,77,80,55,44,21,146,127,9,37,140,90,83,12,15,10,0,0,0,26,26,42,1,19,111,26,17,55,168,76,1,14,102,3,0,100,9,0,8,96,1,0,86,122,44,6,2,0,0,0,5,0,32,0,45,86,112,28,32,46,50,49,17,11,36,48,107,25,18,65,86,55,14,39,29,0,2,38,120,32,0,50,38,68,0,82,94,10,121,0,82,37,39,15,54,50,72,6,59,165,38,22,30,91,0,5,59,17,4,15,146,37,0,55,128,16,42,106,100,2,64,186,102,43,40,79,80,2,0,50,2,8,10,15,8,0,23,19,26,0,0,10,5,60,31,23,19,23,7,0,0,1,0,2,0,2,46,20,85,63,18,135,60,22,50,193,90,158,167,47,20,178

Nearest PDB structures (foldseek):
  5z9o-assembly1_A  TM=1.003E+00  e=2.743E-78  Lactobacillus acidophilus NCFM
  5z9o-assembly2_B  TM=9.995E-01  e=4.045E-76  Lactobacillus acidophilus NCFM
  7qos-assembly1_A  TM=9.089E-01  e=1.279E-34  Aquifex aeolicus VF5
  7qos-assembly2_B  TM=9.114E-01  e=3.979E-34  Aquifex aeolicus VF5
  1l1e-assembly2_B  TM=9.079E-01  e=7.586E-26  Mycobacterium tuberculosis